Protein AF-0000000074718629 (afdb_homodimer)

Solvent-accessible surface area (backbone atoms only — not comparable to full-atom values): 39154 Å² total; per-residue (Å²): 135,76,74,75,67,64,64,71,62,60,61,60,60,60,65,66,62,68,69,71,70,65,78,76,71,72,74,70,71,79,69,80,72,74,80,78,67,78,74,63,68,71,67,52,56,60,54,48,51,52,50,52,50,48,52,49,52,47,50,50,49,52,52,50,48,54,50,40,54,44,46,52,51,50,36,50,52,51,48,34,50,30,53,39,29,60,49,66,90,76,60,59,84,63,43,86,50,57,88,60,62,41,30,34,38,38,33,23,42,45,57,91,54,78,58,41,54,50,28,47,51,53,44,41,42,51,52,55,61,46,37,57,43,41,36,34,40,18,32,53,24,86,54,76,51,68,68,60,50,56,48,54,74,68,57,81,52,53,66,46,85,43,47,41,50,71,53,73,92,57,48,68,52,92,87,51,60,79,74,72,36,79,75,52,50,64,25,48,41,51,45,52,51,48,47,51,73,75,40,67,92,79,60,56,28,19,35,35,53,44,61,46,48,44,35,73,41,56,40,49,58,56,58,47,34,70,36,79,51,33,27,33,31,24,26,19,46,33,85,21,21,68,51,32,17,46,39,45,58,96,60,33,63,76,48,70,48,59,81,70,66,65,80,45,92,49,71,48,55,67,74,18,41,38,34,17,39,52,62,51,58,75,35,77,84,70,48,63,46,83,79,45,54,81,74,34,39,48,33,51,38,48,58,77,74,45,55,68,88,56,36,38,54,32,52,78,44,28,56,38,55,42,32,33,58,47,41,64,42,82,75,62,48,63,51,41,50,51,34,45,74,72,72,42,74,76,67,78,76,54,62,89,132,75,80,73,65,62,66,72,55,53,64,54,52,58,58,60,55,66,66,67,60,60,76,72,67,72,70,66,71,78,73,79,73,73,84,76,69,78,72,66,70,71,61,55,61,60,51,49,52,52,49,53,48,48,51,51,51,49,48,50,47,51,52,49,48,55,50,47,51,50,42,53,53,50,42,50,36,39,37,43,52,30,48,56,37,55,39,75,81,71,62,65,82,68,41,72,58,66,82,68,52,42,29,34,40,38,34,23,41,44,55,92,56,80,57,41,54,51,29,46,50,54,43,39,42,50,52,61,72,46,78,59,43,41,36,35,39,17,31,52,23,86,54,76,52,68,68,60,51,56,48,54,75,51,54,60,54,53,67,48,86,44,47,41,52,70,52,72,94,57,49,69,52,93,86,50,60,78,74,70,39,80,75,53,49,65,27,49,42,50,45,52,52,50,48,52,73,73,40,68,93,79,63,58,28,18,36,35,51,42,60,46,48,44,34,72,41,71,65,51,58,67,58,48,34,70,36,81,51,32,28,34,30,23,25,19,47,34,87,21,21,68,49,31,19,46,40,45,57,96,62,32,64,76,46,68,49,59,81,69,65,65,81,46,92,49,70,49,54,67,72,19,42,37,35,16,38,52,59,52,58,78,34,76,83,70,49,64,47,83,78,44,52,80,74,34,39,48,34,50,40,48,58,77,72,46,55,71,89,58,36,38,53,33,52,76,43,28,57,38,56,44,32,33,58,47,41,68,42,83,75,63,46,62,51,41,52,52,34,46,73,73,74,42,74,76,67,79,79,53,61,88

InterPro domains:
  IPR005027 Glycosyl transferase, family 43 [PF03360] (123-328)
  IPR005027 Glycosyl transferase, family 43 [PTHR10896] (89-337)
  IPR005027 Glycosyl transferase, family 43 [cd00218] (102-328)
  IPR029044 Nucleotide-diphospho-sugar transferases [G3DSA:3.90.550.10] (102-352)
  IPR029044 Nucleotide-diphospho-sugar transferases [SSF53448] (102-351)

Radius of gyration: 32.58 Å; Cα contacts (8 Å, |Δi|>4): 1159; chains: 2; bounding box: 53×67×117 Å

Sequence (704 aa):
MIAWWKTSDSIWRYMTGSIFQVPVNFCGTNSVESDLSGLHHGQNQDSVYTSDMMKRVNSIHESLEKREIFVLEKEKEVNSKMQVLGISKFNAMSLEKDNQIPTIFFITPTYKRLTQKADLTRLSQTLLHVPKLHWILVEDSHEKTNLVQRFLAGCGVQFSHLAVRTPKQLITKEGDPRWLKARGVEQRNLGLKWIRQNYKDGIDGVIYFGDDDNTYDLKIFEQMRYTKKISVWPVGLVGGLKWEGPICKDGSVVKFYTLWKPQRPMPLDMAGFAINAKLIIDNPDVEMDTMAARGYLESSIVSRLATRGEFEPLANNCKEILVWHTQTAEPKMKQEDRLKQMGFESDPSMEVMIAWWKTSDSIWRYMTGSIFQVPVNFCGTNSVESDLSGLHHGQNQDSVYTSDMMKRVNSIHESLEKREIFVLEKEKEVNSKMQVLGISKFNAMSLEKDNQIPTIFFITPTYKRLTQKADLTRLSQTLLHVPKLHWILVEDSHEKTNLVQRFLAGCGVQFSHLAVRTPKQLITKEGDPRWLKARGVEQRNLGLKWIRQNYKDGIDGVIYFGDDDNTYDLKIFEQMRYTKKISVWPVGLVGGLKWEGPICKDGSVVKFYTLWKPQRPMPLDMAGFAINAKLIIDNPDVEMDTMAARGYLESSIVSRLATRGEFEPLANNCKEILVWHTQTAEPKMKQEDRLKQMGFESDPSMEV

Foldseek 3Di:
DPPPPPPPVPPPVVPPPPDPPPVPPPPPCPPPVDPPPPPPPPVPPVVVVVVVVVVVVVVVVVVVVVVVVVVVVVVVVVVVLCVQLVNPDDDPVVCVCVVPFAAEEEFEEFEDDPCRLVLQLVVLVLCQSFPRYEYEYEYQDPDDDPLVVVSVVPSNHHYHYYYDHDDPVQDDDDPGDPQFGDPCQVRVQVSLVVCLVVDAPDHQFKYAYDYSNKAFRSNVSVVQGPQPAKEFAKAAPPQVDRIWTFQFDPFAGDAIDHDPPRVDQHQGDSRTMMGGSVLSNVPVPAGFDRPDGRSCRVVSRNVVRDHRRSYTYDDVRRPDHRIYDDDDDRDDCPVQVVCVVVVHHDDPVDDD/DPPPPPPVPPVVCVVPPPPPPPVPPPPPVPVPVDPPPPPPPPVPVVVVVVVVVVVVVVVVVVVVVVVVVVVVVVLVVVQVVCVVVVHHRDPCVVVVVLVPFAAEEEFEEDEDDPCRLVLQLVVLVLCQVFRRYEYEYEYQDPDDDPLVVVSVVPSNHHYHYYYDHDDPVQDDDDPGDPLFGDPCQVRVQVSLVVCLVVDAPDHQFKYAYDYSNKAFASVVSVVQGPQPAKEFAKAAPPQVDRIWTFQFDPFAGDAIDHDPPRVDQHQGDSRTMMGGSVLSNVPVPAGFDRPDGRSCRVVSRNVVRDHRRSYTYDDVRRPHHRIYDDDDDRDDCPVQVVCVVVVHHDDPVDDD

Organism: Acropora cervicornis (NCBI:txid6130)

Nearest PDB structures (foldseek):
  1kws-assembly1_A  TM=9.386E-01  e=1.442E-33  Homo sapiens
  3cu0-assembly1_B  TM=9.400E-01  e=8.840E-33  Homo sapiens
  1fgg-assembly1_B  TM=9.382E-01  e=5.417E-32  Homo sapiens
  2d0j-assembly2_D  TM=9.612E-01  e=6.604E-31  Homo sapiens
  1v82-assembly1_A  TM=9.345E-01  e=3.119E-31  Homo sapiens

Secondary structure (DSSP, 8-state):
--GGGGHHHHHHHHHHHSS-----TT-----------GGGGTHHHHHHHHHHHHHHHHHHHHHHHHHHHHHHHHHHHHHHHHHHTT-----GGGGGGGGGSPEEEEEEEE---TTHHHHHHHHHHHHTTSTTEEEEEEESSSS--HHHHHHHHHH-S-EEEEE-PPPGGGSPPTTS-TTSS--SHHHHHHHHHHHHHH--TT--EEEEE--TT-EE-HHHHHHHTT-SSEEE--EEEETTEEEEEEEEETTEEEEEE-SSSTT-S----GGGEEEEHHHHHH-TT----TTPPTT-HHHHHHHHH--GGGEEE-HHHHTS--EE---BPPPP-HHHHHHHHTT----TTS--/-GGGGGGHHHHHHHHHHHHS---GGG-----------GGGGSHHHHHHHHHHHHHHHHHHHHHHHHHHHHHHHHHHHHHHHHHHTT-----GGGGGTGGGSPEEEEEEEE---TTHHHHHHHHHHHHTTSTTEEEEEEESSSS--HHHHHHHHHH-S-EEEEE-PPPGGGSPPTTS-TTSS--SHHHHHHHHHHHHHH--TT--EEEEE--TT-EE-HHHHHHHTT-SSEEE--EEEETTEEEEEEEEETTEEEEEE-SSSTT-S----GGGEEEEHHHHHH-TT----TTPPTT-HHHHHHHHH--GGGEEE-HHHHTS--EE---BPPPP-HHHHHHHHTT----TTS--

pLDDT: mean 78.66, std 23.6, range [19.38, 98.85]

Structure (mmCIF, N/CA/C/O backbone):
data_AF-0000000074718629-model_v1
#
loop_
_entity.id
_entity.type
_entity.pdbx_description
1 polymer 'Galactosylgalactosylxylosylprotein 3-beta-glucuronosyltransferase'
#
loop_
_atom_site.group_PDB
_atom_site.id
_atom_site.type_symbol
_atom_site.label_atom_id
_atom_site.label_alt_id
_atom_site.label_comp_id
_atom_site.label_asym_id
_atom_site.label_entity_id
_atom_site.label_seq_id
_atom_site.pdbx_PDB_ins_code
_atom_site.Cartn_x
_atom_site.Cartn_y
_atom_site.Cartn_z
_atom_site.occupancy
_atom_site.B_iso_or_equiv
_atom_site.auth_seq_id
_atom_site.auth_comp_id
_atom_site.auth_asym_id
_atom_site.auth_atom_id
_atom_site.pdbx_PDB_model_num
ATOM 1 N N . MET A 1 1 ? -28.682 -3.029 15.127 1 20.38 1 MET A N 1
ATOM 2 C CA . MET A 1 1 ? -27.265 -2.75 15.342 1 20.38 1 MET A CA 1
ATOM 3 C C . MET A 1 1 ? -27.072 -1.774 16.498 1 20.38 1 MET A C 1
ATOM 5 O O . MET A 1 1 ? -25.947 -1.36 16.785 1 20.38 1 MET A O 1
ATOM 9 N N . ILE A 1 2 ? -28.176 -1.199 17.008 1 21.47 2 ILE A N 1
ATOM 10 C CA . ILE A 1 2 ? -28.437 -0.087 17.915 1 21.47 2 ILE A CA 1
ATOM 11 C C . ILE A 1 2 ? -28.034 -0.474 19.336 1 21.47 2 ILE A C 1
ATOM 13 O O . ILE A 1 2 ? -27.757 0.393 20.168 1 21.47 2 ILE A O 1
ATOM 17 N N . ALA A 1 3 ? -28.096 -1.845 19.586 1 22.92 3 ALA A N 1
ATOM 18 C CA . ALA A 1 3 ? -28.291 -2.228 20.982 1 22.92 3 ALA A CA 1
ATOM 19 C C . ALA A 1 3 ? -26.993 -2.097 21.773 1 22.92 3 ALA A C 1
ATOM 21 O O . ALA A 1 3 ? -27.003 -2.137 23.006 1 22.92 3 ALA A O 1
ATOM 22 N N . TRP A 1 4 ? -25.859 -2.126 21.034 1 23.86 4 TRP A N 1
ATOM 23 C CA . TRP A 1 4 ? -24.652 -2.474 21.777 1 23.86 4 TRP A CA 1
ATOM 24 C C . TRP A 1 4 ? -24.117 -1.269 22.542 1 23.86 4 TRP A C 1
ATOM 26 O O . TRP A 1 4 ? -23.078 -1.355 23.201 1 23.86 4 TRP A O 1
ATOM 36 N N . TRP A 1 5 ? -24.684 -0.047 22.249 1 25 5 TRP A N 1
ATOM 37 C CA . TRP A 1 5 ? -24.008 1.129 22.785 1 25 5 TRP A CA 1
ATOM 38 C C . TRP A 1 5 ? -24.194 1.224 24.296 1 25 5 TRP A C 1
ATOM 40 O O . TRP A 1 5 ? -23.502 1.992 24.967 1 25 5 TRP A O 1
ATOM 50 N N . LYS A 1 6 ? -25.287 0.615 24.78 1 27.19 6 LYS A N 1
ATOM 51 C CA . LYS A 1 6 ? -25.785 1.083 26.07 1 27.19 6 LYS A CA 1
ATOM 52 C C . LYS A 1 6 ? -24.888 0.609 27.21 1 27.19 6 LYS A C 1
ATOM 54 O O . LYS A 1 6 ? -25.055 1.033 28.356 1 27.19 6 LYS A O 1
ATOM 59 N N . THR A 1 7 ? -24.097 -0.48 26.905 1 27.87 7 THR A N 1
ATOM 60 C CA . THR A 1 7 ? -23.719 -1.145 28.146 1 27.87 7 THR A CA 1
ATOM 61 C C . THR A 1 7 ? -22.57 -0.407 28.827 1 27.87 7 THR A C 1
ATOM 63 O O . THR A 1 7 ? -22.312 -0.611 30.015 1 27.87 7 THR A O 1
ATOM 66 N N . SER A 1 8 ? -21.764 0.315 27.978 1 28.71 8 SER A N 1
ATOM 67 C CA . SER A 1 8 ? -20.518 0.668 28.649 1 28.71 8 SER A CA 1
ATOM 68 C C . SER A 1 8 ? -20.706 1.872 29.567 1 28.71 8 SER A C 1
ATOM 70 O O . SER A 1 8 ? -19.786 2.256 30.292 1 28.71 8 SER A O 1
ATOM 72 N N . ASP A 1 9 ? -21.76 2.676 29.253 1 29.02 9 ASP A N 1
ATOM 73 C CA . ASP A 1 9 ? -21.904 3.909 30.022 1 29.02 9 ASP A CA 1
ATOM 74 C C . ASP A 1 9 ? -22.198 3.61 31.49 1 29.02 9 ASP A C 1
ATOM 76 O O . ASP A 1 9 ? -22.033 4.477 32.351 1 29.02 9 ASP A O 1
ATOM 80 N N . SER A 1 10 ? -22.924 2.469 31.701 1 28.14 10 SER A N 1
ATOM 81 C CA . SER A 1 10 ? -23.569 2.311 33 1 28.14 10 SER A CA 1
ATOM 82 C C . SER A 1 10 ? -22.542 2.073 34.102 1 28.14 10 SER A C 1
ATOM 84 O O . SER A 1 10 ? -22.801 2.36 35.272 1 28.14 10 SER A O 1
ATOM 86 N N . ILE A 1 11 ? -21.427 1.453 33.655 1 27.64 11 ILE A N 1
ATOM 87 C CA . ILE A 1 11 ? -20.65 1.017 34.81 1 27.64 11 ILE A CA 1
ATOM 88 C C . ILE A 1 11 ? -19.872 2.199 35.384 1 27.64 11 ILE A C 1
ATOM 90 O O . ILE A 1 11 ? -19.556 2.222 36.576 1 27.64 11 ILE A O 1
ATOM 94 N N . TRP A 1 12 ? -19.549 3.215 34.489 1 28.26 12 TRP A N 1
ATOM 95 C CA . TRP A 1 12 ? -18.591 4.197 34.987 1 28.26 12 TRP A CA 1
ATOM 96 C C . TRP A 1 12 ? -19.253 5.153 35.973 1 28.26 12 TRP A C 1
ATOM 98 O O . TRP A 1 12 ? -18.597 5.676 36.876 1 28.26 12 TRP A O 1
ATOM 108 N N . ARG A 1 13 ? -20.557 5.514 35.71 1 29.73 13 ARG A N 1
ATOM 109 C CA . ARG A 1 13 ? -21.219 6.497 36.561 1 29.73 13 ARG A CA 1
ATOM 110 C C . ARG A 1 13 ? -21.255 6.029 38.012 1 29.73 13 ARG A C 1
ATOM 112 O O . ARG A 1 13 ? -21.358 6.845 38.931 1 29.73 13 ARG A O 1
ATOM 119 N N . TYR A 1 14 ? -21.402 4.663 38.111 1 27.25 14 TYR A N 1
ATOM 120 C CA . TYR A 1 14 ? -21.637 4.217 39.48 1 27.25 14 TYR A CA 1
ATOM 121 C C . TYR A 1 14 ? -20.415 4.473 40.354 1 27.25 14 TYR A C 1
ATOM 123 O O . TYR A 1 14 ? -20.547 4.776 41.543 1 27.25 14 TYR A O 1
ATOM 131 N N . MET A 1 15 ? -19.238 4.304 39.778 1 27.77 15 MET A N 1
ATOM 132 C CA . MET A 1 15 ? -18.148 4.272 40.749 1 27.77 15 MET A CA 1
ATOM 133 C C . MET A 1 15 ? -17.78 5.681 41.2 1 27.77 15 MET A C 1
ATOM 135 O O . MET A 1 15 ? -17.312 5.875 42.324 1 27.77 15 MET A O 1
ATOM 139 N N . THR A 1 16 ? -17.797 6.633 40.233 1 29.38 16 THR A N 1
ATOM 140 C CA . THR A 1 16 ? -17.138 7.877 40.616 1 29.38 16 THR A CA 1
ATOM 141 C C . THR A 1 16 ? -18.054 8.727 41.492 1 29.38 16 THR A C 1
ATOM 143 O O . THR A 1 16 ? -17.621 9.731 42.062 1 29.38 16 THR A O 1
ATOM 146 N N . GLY A 1 17 ? -19.395 8.587 41.329 1 27.15 17 GLY A N 1
ATOM 147 C CA . GLY A 1 17 ? -20.236 9.574 41.986 1 27.15 17 GLY A CA 1
ATOM 148 C C . GLY A 1 17 ? -20.089 9.573 43.496 1 27.15 17 GLY A C 1
ATOM 149 O O . GLY A 1 17 ? -20.39 10.57 44.155 1 27.15 17 GLY A O 1
ATOM 150 N N . SER A 1 18 ? -20.098 8.365 44.055 1 27.15 18 SER A N 1
ATOM 151 C CA . SER A 1 18 ? -20.51 8.301 45.454 1 27.15 18 SER A CA 1
ATOM 152 C C . SER A 1 18 ? -19.442 8.887 46.372 1 27.15 18 SER A C 1
ATOM 154 O O . SER A 1 18 ? -19.687 9.1 47.561 1 27.15 18 SER A O 1
ATOM 156 N N . ILE A 1 19 ? -18.199 8.753 45.961 1 27.2 19 ILE A N 1
ATOM 157 C CA . ILE A 1 19 ? -17.34 8.755 47.141 1 27.2 19 ILE A CA 1
ATOM 158 C C . ILE A 1 19 ? -17.188 10.181 47.666 1 27.2 19 ILE A C 1
ATOM 160 O O . ILE A 1 19 ? -17.128 10.4 48.878 1 27.2 19 ILE A O 1
ATOM 164 N N . PHE A 1 20 ? -16.934 11.129 46.779 1 26.78 20 PHE A N 1
ATOM 165 C CA . PHE A 1 20 ? -16.235 12.284 47.33 1 26.78 20 PHE A CA 1
ATOM 166 C C . PHE A 1 20 ? -17.225 13.312 47.863 1 26.78 20 PHE A C 1
ATOM 168 O O . PHE A 1 20 ? -16.877 14.481 48.044 1 26.78 20 PHE A O 1
ATOM 175 N N . GLN A 1 21 ? -18.562 13.064 47.771 1 24.41 21 GLN A N 1
ATOM 176 C CA . GLN A 1 21 ? -19.322 14.213 48.25 1 24.41 21 GLN A CA 1
ATOM 177 C C . GLN A 1 21 ? -19.12 14.422 49.748 1 24.41 21 GLN A C 1
ATOM 179 O O . GLN A 1 21 ? -19.708 13.709 50.565 1 24.41 21 GLN A O 1
ATOM 184 N N . VAL A 1 22 ? -17.899 14.558 50.206 1 24.44 22 VAL A N 1
ATOM 185 C CA . VAL A 1 22 ? -17.779 14.908 51.618 1 24.44 22 VAL A CA 1
ATOM 186 C C . VAL A 1 22 ? -18.583 16.174 51.906 1 24.44 22 VAL A C 1
ATOM 188 O O . VAL A 1 22 ? -18.416 17.191 51.23 1 24.44 22 VAL A O 1
ATOM 191 N N . PRO A 1 23 ? -19.814 16.032 52.363 1 22.31 23 PRO A N 1
ATOM 192 C CA . PRO A 1 23 ? -20.581 17.218 52.755 1 22.31 23 PRO A CA 1
ATOM 193 C C . PRO A 1 23 ? -19.791 18.157 53.664 1 22.31 23 PRO A C 1
ATOM 195 O O . PRO A 1 23 ? -19.216 17.716 54.663 1 22.31 23 PRO A O 1
ATOM 198 N N . VAL A 1 24 ? -19.078 19.095 53.137 1 23.67 24 VAL A N 1
ATOM 199 C CA . VAL A 1 24 ? -18.298 20.144 53.786 1 23.67 24 VAL A CA 1
ATOM 200 C C . VAL A 1 24 ? -19.17 20.887 54.795 1 23.67 24 VAL A C 1
ATOM 202 O O . VAL A 1 24 ? -18.779 21.938 55.308 1 23.67 24 VAL A O 1
ATOM 205 N N . ASN A 1 25 ? -20.462 20.466 54.999 1 22.46 25 ASN A N 1
ATOM 206 C CA . ASN A 1 25 ? -21.253 21.518 55.628 1 22.46 25 ASN A CA 1
ATOM 207 C C . ASN A 1 25 ? -20.759 21.823 57.039 1 22.46 25 ASN A C 1
ATOM 209 O O . ASN A 1 25 ? -21.199 22.792 57.66 1 22.46 25 ASN A O 1
ATOM 213 N N . PHE A 1 26 ? -20.308 20.82 57.754 1 20.95 26 PHE A N 1
ATOM 214 C CA . PHE A 1 26 ? -20.694 21.005 59.148 1 20.95 26 PHE A CA 1
ATOM 215 C C . PHE A 1 26 ? -19.795 22.031 59.827 1 20.95 26 PHE A C 1
ATOM 217 O O . PHE A 1 26 ? -19.761 22.117 61.056 1 20.95 26 PHE A O 1
ATOM 224 N N . CYS A 1 27 ? -18.985 22.797 59.163 1 21.03 27 CYS A N 1
ATOM 225 C CA . CYS A 1 27 ? -18.027 23.53 59.983 1 21.03 27 CYS A CA 1
ATOM 226 C C . CYS A 1 27 ? -18.729 24.575 60.841 1 21.03 27 CYS A C 1
ATOM 228 O O . CYS A 1 27 ? -19.188 25.598 60.329 1 21.03 27 CYS A O 1
ATOM 230 N N . GLY A 1 28 ? -19.84 24.177 61.595 1 20.94 28 GLY A N 1
ATOM 231 C CA . GLY A 1 28 ? -20.381 25.19 62.487 1 20.94 28 GLY A CA 1
ATOM 232 C C . GLY A 1 28 ? -19.335 25.801 63.401 1 20.94 28 GLY A C 1
ATOM 233 O O . GLY A 1 28 ? -18.483 25.091 63.939 1 20.94 28 GLY A O 1
ATOM 234 N N . THR A 1 29 ? -18.906 26.992 63.133 1 20.88 29 THR A N 1
ATOM 235 C CA . THR A 1 29 ? -17.903 27.898 63.682 1 20.88 29 THR A CA 1
ATOM 236 C C . THR A 1 29 ? -18.145 28.136 65.169 1 20.88 29 THR A C 1
ATOM 238 O O . THR A 1 29 ? -17.529 29.019 65.77 1 20.88 29 THR A O 1
ATOM 241 N N . ASN A 1 30 ? -18.726 27.184 65.971 1 21.15 30 ASN A N 1
ATOM 242 C CA . ASN A 1 30 ? -18.875 27.711 67.324 1 21.15 30 ASN A CA 1
ATOM 243 C C . ASN A 1 30 ? -17.53 28.115 67.92 1 21.15 30 ASN A C 1
ATOM 245 O O . ASN A 1 30 ? -16.536 27.405 67.758 1 21.15 30 ASN A O 1
ATOM 249 N N . SER A 1 31 ? -17.332 29.379 68.211 1 21.7 31 SER A N 1
ATOM 250 C CA . SER A 1 31 ? -16.261 30.271 68.641 1 21.7 31 SER A CA 1
ATOM 251 C C . SER A 1 31 ? -15.691 29.841 69.989 1 21.7 31 SER A C 1
ATOM 253 O O . SER A 1 31 ? -14.886 30.558 70.586 1 21.7 31 SER A O 1
ATOM 255 N N . VAL A 1 32 ? -15.957 28.676 70.565 1 22.09 32 VAL A N 1
ATOM 256 C CA . VAL A 1 32 ? -15.473 28.661 71.942 1 22.09 32 VAL A CA 1
ATOM 257 C C . VAL A 1 32 ? -13.947 28.689 71.953 1 22.09 32 VAL A C 1
ATOM 259 O O . VAL A 1 32 ? -13.299 27.864 71.305 1 22.09 32 VAL A O 1
ATOM 262 N N . GLU A 1 33 ? -13.356 29.765 72.233 1 22.49 33 GLU A N 1
ATOM 263 C CA . GLU A 1 33 ? -11.978 30.244 72.283 1 22.49 33 GLU A CA 1
ATOM 264 C C . GLU A 1 33 ? -11.171 29.494 73.34 1 22.49 33 GLU A C 1
ATOM 266 O O . GLU A 1 33 ? -10.016 29.834 73.602 1 22.49 33 GLU A O 1
ATOM 271 N N . SER A 1 34 ? -11.702 28.332 73.9 1 22.6 34 SER A N 1
ATOM 272 C CA . SER A 1 34 ? -10.908 27.989 75.076 1 22.6 34 SER A CA 1
ATOM 273 C C . SER A 1 34 ? -9.466 27.67 74.696 1 22.6 34 SER A C 1
ATOM 275 O O . SER A 1 34 ? -9.189 27.29 73.556 1 22.6 34 SER A O 1
ATOM 277 N N . ASP A 1 35 ? -8.493 28.071 75.538 1 24.57 35 ASP A N 1
ATOM 278 C CA . ASP A 1 35 ? -7.039 28.187 75.594 1 24.57 35 ASP A CA 1
ATOM 279 C C . ASP A 1 35 ? -6.374 26.817 75.481 1 24.57 35 ASP A C 1
ATOM 281 O O . ASP A 1 35 ? -5.323 26.581 76.08 1 24.57 35 ASP A O 1
ATOM 285 N N . LEU A 1 36 ? -7.027 25.798 74.905 1 25.14 36 LEU A N 1
ATOM 286 C CA . LEU A 1 36 ? -6.394 24.49 75.027 1 25.14 36 LEU A CA 1
ATOM 287 C C . LEU A 1 36 ? -5.107 24.429 74.211 1 25.14 36 LEU A C 1
ATOM 289 O O . LEU A 1 36 ? -5.149 24.279 72.988 1 25.14 36 LEU A O 1
ATOM 293 N N . SER A 1 37 ? -4.158 25.246 74.446 1 25.09 37 SER A N 1
ATOM 294 C CA . SER A 1 37 ? -2.932 25.386 73.667 1 25.09 37 SER A CA 1
ATOM 295 C C . SER A 1 37 ? -2.139 24.084 73.646 1 25.09 37 SER A C 1
ATOM 297 O O . SER A 1 37 ? -1.395 23.819 72.699 1 25.09 37 SER A O 1
ATOM 299 N N . GLY A 1 38 ? -2.143 23.341 74.74 1 27.12 38 GLY A N 1
ATOM 300 C CA . GLY A 1 38 ? -0.967 22.494 74.856 1 27.12 38 GLY A CA 1
ATOM 301 C C . GLY A 1 38 ? -1.017 21.276 73.954 1 27.12 38 GLY A C 1
ATOM 302 O O . GLY A 1 38 ? 0.01 20.644 73.699 1 27.12 38 GLY A O 1
ATOM 303 N N . LEU A 1 39 ? -2.17 20.545 73.919 1 29.85 39 LEU A N 1
ATOM 304 C CA . LEU A 1 39 ? -2.133 19.138 73.533 1 29.85 39 LEU A CA 1
ATOM 305 C C . LEU A 1 39 ? -2.104 18.992 72.016 1 29.85 39 LEU A C 1
ATOM 307 O O . LEU A 1 39 ? -2.308 17.895 71.49 1 29.85 39 LEU A O 1
ATOM 311 N N . HIS A 1 40 ? -1.864 20.063 71.273 1 33.09 40 HIS A N 1
ATOM 312 C CA . HIS A 1 40 ? -2.163 19.99 69.847 1 33.09 40 HIS A CA 1
ATOM 313 C C . HIS A 1 40 ? -1.11 19.173 69.105 1 33.09 40 HIS A C 1
ATOM 315 O O . HIS A 1 40 ? -1.161 19.054 67.879 1 33.09 40 HIS A O 1
ATOM 321 N N . HIS A 1 41 ? -0.147 18.597 69.908 1 37.25 41 HIS A N 1
ATOM 322 C CA . HIS A 1 41 ? 0.929 18.094 69.061 1 37.25 41 HIS A CA 1
ATOM 323 C C . HIS A 1 41 ? 0.569 16.741 68.457 1 37.25 41 HIS A C 1
ATOM 325 O O . HIS A 1 41 ? 1.157 16.327 67.455 1 37.25 41 HIS A O 1
ATOM 331 N N . GLY A 1 42 ? -0.135 15.873 69.205 1 38.29 42 GLY A N 1
ATOM 332 C CA . GLY A 1 42 ? -0.288 14.52 68.694 1 38.29 42 GLY A CA 1
ATOM 333 C C . GLY A 1 42 ? -1.244 14.43 67.52 1 38.29 42 GLY A C 1
ATOM 334 O O . GLY A 1 42 ? -1.262 13.428 66.803 1 38.29 42 GLY A O 1
ATOM 335 N N . GLN A 1 43 ? -2.284 15.217 67.426 1 43.49 43 GLN A N 1
ATOM 336 C CA . GLN A 1 43 ? -3.344 15.157 66.426 1 43.49 43 GLN A CA 1
ATOM 337 C C . GLN A 1 43 ? -2.811 15.498 65.038 1 43.49 43 GLN A C 1
ATOM 339 O O . GLN A 1 43 ? -3.362 15.052 64.029 1 43.49 43 GLN A O 1
ATOM 344 N N . ASN A 1 44 ? -1.671 16.167 64.917 1 49.92 44 ASN A N 1
ATOM 345 C CA . ASN A 1 44 ? -1.188 16.674 63.638 1 49.92 44 ASN A CA 1
ATOM 346 C C . ASN A 1 44 ? -0.447 15.596 62.852 1 49.92 44 ASN A C 1
ATOM 348 O O . ASN A 1 44 ? -0.444 15.612 61.619 1 49.92 44 ASN A O 1
ATOM 352 N N . GLN A 1 45 ? 0.164 14.629 63.476 1 51.35 45 GLN A N 1
ATOM 353 C CA . GLN A 1 45 ? 0.93 13.632 62.736 1 51.35 45 GLN A CA 1
ATOM 354 C C . GLN A 1 45 ? 0.007 12.651 62.018 1 51.35 45 GLN A C 1
ATOM 356 O O . GLN A 1 45 ? 0.274 12.259 60.88 1 51.35 45 GLN A O 1
ATOM 361 N N . ASP A 1 46 ? -1.01 12.191 62.591 1 53.15 46 ASP A N 1
ATOM 362 C CA . ASP A 1 46 ? -1.94 11.251 61.973 1 53.15 46 ASP A CA 1
ATOM 363 C C . ASP A 1 46 ? -2.635 11.879 60.767 1 53.15 46 ASP A C 1
ATOM 365 O O . ASP A 1 46 ? -2.88 11.205 59.764 1 53.15 46 ASP A O 1
ATOM 369 N N . SER A 1 47 ? -2.844 13.144 60.858 1 58.35 47 SER A N 1
ATOM 370 C CA . SER A 1 47 ? -3.499 13.852 59.763 1 58.35 47 SER A CA 1
ATOM 371 C C . SER A 1 47 ? -2.572 13.992 58.561 1 58.35 47 SER A C 1
ATOM 373 O O . SER A 1 47 ? -3.006 13.854 57.416 1 58.35 47 SER A O 1
ATOM 375 N N . VAL A 1 48 ? -1.293 14.097 58.813 1 60.54 48 VAL A N 1
ATOM 376 C CA . VAL A 1 48 ? -0.295 14.235 57.758 1 60.54 48 VAL A CA 1
ATOM 377 C C . VAL A 1 48 ? -0.066 12.885 57.083 1 60.54 48 VAL A C 1
ATOM 379 O O . VAL A 1 48 ? 0.039 12.806 55.857 1 60.54 48 VAL A O 1
ATOM 382 N N . TYR A 1 49 ? -0.029 11.86 57.843 1 58.53 49 TYR A N 1
ATOM 383 C CA . TYR A 1 49 ? 0.158 10.519 57.301 1 58.53 49 TYR A CA 1
ATOM 384 C C . TYR A 1 49 ? -1.014 10.121 56.412 1 58.53 49 TYR A C 1
ATOM 386 O O . TYR A 1 49 ? -0.82 9.54 55.342 1 58.53 49 TYR A O 1
ATOM 394 N N . THR A 1 50 ? -2.167 10.49 56.9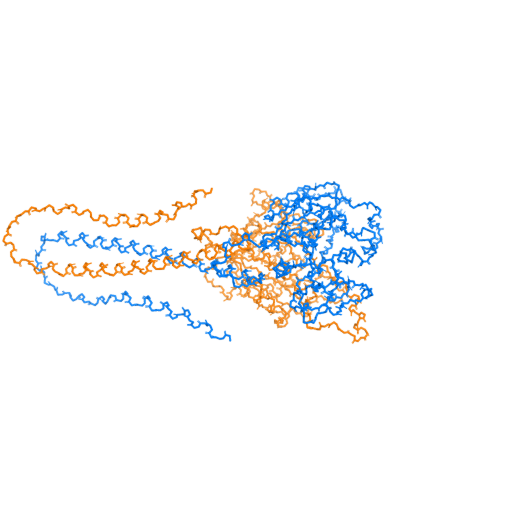14 1 62.8 50 THR A N 1
ATOM 395 C CA . THR A 1 50 ? -3.37 10.173 56.151 1 62.8 50 THR A CA 1
ATOM 396 C C . THR A 1 50 ? -3.421 10.985 54.86 1 62.8 50 THR A C 1
ATOM 398 O O . THR A 1 50 ? -3.807 10.468 53.81 1 62.8 50 THR A O 1
ATOM 401 N N . SER A 1 51 ? -2.908 12.174 55.022 1 67.41 51 SER A N 1
ATOM 402 C CA . SER A 1 51 ? -2.902 13.025 53.836 1 67.41 51 SER A CA 1
ATOM 403 C C . SER A 1 51 ? -1.879 12.541 52.814 1 67.41 51 SER A C 1
ATOM 405 O O . SER A 1 51 ? -2.16 12.507 51.614 1 67.41 51 SER A O 1
ATOM 407 N N . ASP A 1 52 ? -0.776 12.097 53.319 1 69.25 52 ASP A N 1
ATOM 408 C CA . ASP A 1 52 ? 0.275 11.596 52.439 1 69.25 52 ASP A CA 1
ATOM 409 C C . ASP A 1 52 ? -0.136 10.278 51.786 1 69.25 52 ASP A C 1
ATOM 411 O O . ASP A 1 52 ? 0.14 10.051 50.606 1 69.25 52 ASP A O 1
ATOM 415 N N . MET A 1 53 ? -0.783 9.472 52.562 1 68 53 MET A N 1
ATOM 416 C CA . MET A 1 53 ? -1.257 8.191 52.047 1 68 53 MET A CA 1
ATOM 417 C C . MET A 1 53 ? -2.315 8.396 50.969 1 68 53 MET A C 1
ATOM 419 O O . MET A 1 53 ? -2.297 7.721 49.938 1 68 53 MET A O 1
ATOM 423 N N . MET A 1 54 ? -3.127 9.381 51.197 1 71.36 54 MET A N 1
ATOM 424 C CA . MET A 1 54 ? -4.178 9.653 50.22 1 71.36 54 MET A CA 1
ATOM 425 C C . MET A 1 54 ? -3.587 10.194 48.922 1 71.36 54 MET A C 1
ATOM 427 O O . MET A 1 54 ? -4.058 9.858 47.834 1 71.36 54 MET A O 1
ATOM 431 N N . LYS A 1 55 ? -2.602 10.962 49.086 1 76.49 55 LYS A N 1
ATOM 432 C CA . LYS A 1 55 ? -1.921 11.486 47.906 1 76.49 55 LYS A CA 1
ATOM 433 C C . LYS A 1 55 ? -1.29 10.361 47.09 1 76.49 55 LYS A C 1
ATOM 435 O O . LYS A 1 55 ? -1.366 10.363 45.859 1 76.49 55 LYS A O 1
ATOM 440 N N . ARG A 1 56 ? -0.773 9.425 47.756 1 74.35 56 ARG A N 1
ATOM 441 C CA . ARG A 1 56 ? -0.149 8.292 47.079 1 74.35 56 ARG A CA 1
ATOM 442 C C . ARG A 1 56 ? -1.195 7.418 46.397 1 74.35 56 ARG A C 1
ATOM 444 O O . ARG A 1 56 ? -0.997 6.972 45.265 1 74.35 56 ARG A O 1
ATOM 451 N N . VAL A 1 57 ? -2.19 7.128 47.053 1 72.36 57 VAL A N 1
ATOM 452 C CA . VAL A 1 57 ? -3.263 6.308 46.501 1 72.36 57 VAL A CA 1
ATOM 453 C C . VAL A 1 57 ? -3.86 6.995 45.274 1 72.36 57 VAL A C 1
ATOM 455 O O . VAL A 1 57 ? -4.143 6.343 44.266 1 72.36 57 VAL A O 1
ATOM 458 N N . ASN A 1 58 ? -3.872 8.304 45.401 1 75.21 58 ASN A N 1
ATOM 459 C CA . ASN A 1 58 ? -4.399 9.055 44.266 1 75.21 58 ASN A CA 1
ATOM 460 C C . ASN A 1 58 ? -3.45 9.006 43.072 1 75.21 58 ASN A C 1
ATOM 462 O O . ASN A 1 58 ? -3.892 8.909 41.926 1 75.21 58 ASN A O 1
ATOM 466 N N . SER A 1 59 ? -2.232 9.021 43.395 1 78.83 59 SER A N 1
ATOM 467 C CA . SER A 1 59 ? -1.226 8.941 42.341 1 78.83 59 SER A CA 1
ATOM 468 C C . SER A 1 59 ? -1.254 7.582 41.65 1 78.83 59 SER A C 1
ATOM 470 O O . SER A 1 59 ? -1.165 7.5 40.424 1 78.83 59 SER A O 1
ATOM 472 N N . ILE A 1 60 ? -1.423 6.543 42.381 1 74.66 60 ILE A N 1
ATOM 473 C CA . ILE A 1 60 ? -1.499 5.193 41.832 1 74.66 60 ILE A CA 1
ATOM 474 C C . ILE A 1 60 ? -2.779 5.041 41.013 1 74.66 60 ILE A C 1
ATOM 476 O O . ILE A 1 60 ? -2.766 4.439 39.937 1 74.66 60 ILE A O 1
ATOM 480 N N . HIS A 1 61 ? -3.764 5.629 41.567 1 76.78 61 HIS A N 1
ATOM 481 C CA . HIS A 1 61 ? -5.037 5.589 40.858 1 76.78 61 HIS A CA 1
ATOM 482 C C . HIS A 1 61 ? -4.932 6.271 39.498 1 76.78 61 HIS A C 1
ATOM 484 O O . HIS A 1 61 ? -5.4 5.733 38.491 1 76.78 61 HIS A O 1
ATOM 490 N N . GLU A 1 62 ? -4.271 7.379 39.489 1 79.87 62 GLU A N 1
ATOM 491 C CA . GLU A 1 62 ? -4.113 8.127 38.246 1 79.87 62 GLU A CA 1
ATOM 492 C C . GLU A 1 62 ? -3.24 7.366 37.251 1 79.87 62 GLU A C 1
ATOM 494 O O . GLU A 1 62 ? -3.553 7.308 36.06 1 79.87 62 GLU A O 1
ATOM 499 N N . SER A 1 63 ? -2.241 6.794 37.732 1 77.45 63 SER A N 1
ATOM 500 C CA . SER A 1 63 ? -1.34 6.02 36.884 1 77.45 63 SER A CA 1
ATOM 501 C C . SER A 1 63 ? -2.041 4.797 36.303 1 77.45 63 SER A C 1
ATOM 503 O O . SER A 1 63 ? -1.884 4.488 35.12 1 77.45 63 SER A O 1
ATOM 505 N N . LEU A 1 64 ? -2.834 4.13 37.169 1 76.55 64 LEU A N 1
ATOM 506 C CA . LEU A 1 64 ? -3.552 2.942 36.722 1 76.55 64 LEU A CA 1
ATOM 507 C C . LEU A 1 64 ? -4.636 3.309 35.714 1 76.55 64 LEU A C 1
ATOM 509 O O . LEU A 1 64 ? -4.882 2.565 34.762 1 76.55 64 LEU A O 1
ATOM 513 N N . GLU A 1 65 ? -5.205 4.421 35.961 1 80.15 65 GLU A N 1
ATOM 514 C CA . GLU A 1 65 ? -6.208 4.896 35.013 1 80.15 65 GLU A CA 1
ATOM 515 C C . GLU A 1 65 ? -5.589 5.171 33.646 1 80.15 65 GLU A C 1
ATOM 517 O O . GLU A 1 65 ? -6.155 4.799 32.616 1 80.15 65 GLU A O 1
ATOM 522 N N . LYS A 1 66 ? -4.494 5.82 33.672 1 78.04 66 LYS A N 1
ATOM 523 C CA . LYS A 1 66 ? -3.789 6.102 32.424 1 78.04 66 LYS A CA 1
ATOM 524 C C . LYS A 1 66 ? -3.395 4.811 31.712 1 78.04 66 LYS A C 1
ATOM 526 O O . LYS A 1 66 ? -3.55 4.696 30.494 1 78.04 66 LYS A O 1
ATOM 531 N N . ARG A 1 67 ? -2.939 3.857 32.442 1 78.11 67 ARG A N 1
ATOM 532 C CA . ARG A 1 67 ? -2.557 2.563 31.886 1 78.11 67 ARG A CA 1
ATOM 533 C C . ARG A 1 67 ? -3.772 1.826 31.33 1 78.11 67 ARG A C 1
ATOM 535 O O . ARG A 1 67 ? -3.703 1.228 30.254 1 78.11 67 ARG A O 1
ATOM 542 N N . GLU A 1 68 ? -4.781 1.884 32.044 1 79.99 68 GLU A N 1
ATOM 543 C CA . GLU A 1 68 ? -6.017 1.236 31.616 1 79.99 68 GLU A CA 1
ATOM 544 C C . GLU A 1 68 ? -6.525 1.829 30.304 1 79.99 68 GLU A C 1
ATOM 546 O O . GLU A 1 68 ? -6.869 1.094 29.377 1 79.99 68 GLU A O 1
ATOM 551 N N . ILE A 1 69 ? -6.509 3.054 30.235 1 79.03 69 ILE A N 1
ATOM 552 C CA . ILE A 1 69 ? -6.953 3.737 29.025 1 79.03 69 ILE A CA 1
ATOM 553 C C . ILE A 1 69 ? -6.051 3.351 27.854 1 79.03 69 ILE A C 1
ATOM 555 O O . ILE A 1 69 ? -6.536 3.063 26.758 1 79.03 69 ILE A O 1
ATOM 559 N N . PHE A 1 70 ? -4.87 3.27 28.079 1 76.7 70 PHE A N 1
ATOM 560 C CA . PHE A 1 70 ? -3.899 2.926 27.046 1 76.7 70 PHE A CA 1
ATOM 561 C C . PHE A 1 70 ? -4.123 1.504 26.544 1 76.7 70 PHE A C 1
ATOM 563 O O . PHE A 1 70 ? -4.147 1.264 25.336 1 76.7 70 PHE A O 1
ATOM 570 N N . VAL A 1 71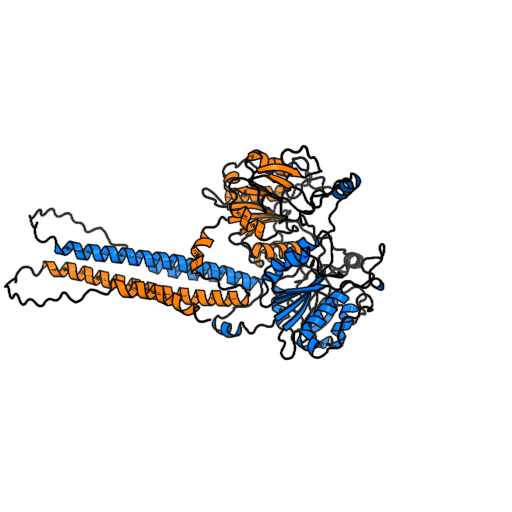 ? -4.247 0.584 27.452 1 78.12 71 VAL A N 1
ATOM 571 C CA . VAL A 1 71 ? -4.438 -0.816 27.091 1 78.12 71 VAL A CA 1
ATOM 572 C C . VAL A 1 71 ? -5.731 -0.974 26.294 1 78.12 71 VAL A C 1
ATOM 574 O O . VAL A 1 71 ? -5.77 -1.703 25.301 1 78.12 71 VAL A O 1
ATOM 577 N N . LEU A 1 72 ? -6.651 -0.248 26.665 1 79.94 72 LEU A N 1
ATOM 578 C CA . LEU A 1 72 ? -7.935 -0.341 25.979 1 79.94 72 LEU A CA 1
ATOM 579 C C . LEU A 1 72 ? -7.85 0.266 24.582 1 79.94 72 LEU A C 1
ATOM 581 O O . LEU A 1 72 ? -8.437 -0.262 23.635 1 79.94 72 LEU A O 1
ATOM 585 N N . GLU A 1 73 ? -7.172 1.286 24.474 1 75.66 73 GLU A N 1
ATOM 586 C CA . GLU A 1 73 ? -6.955 1.891 23.163 1 75.66 73 GLU A CA 1
ATOM 587 C C . GLU A 1 73 ? -6.175 0.954 22.245 1 75.66 73 GLU A C 1
ATOM 589 O O . GLU A 1 73 ? -6.517 0.802 21.07 1 75.66 73 GLU A O 1
ATOM 594 N N . LYS A 1 74 ? -5.174 0.357 22.837 1 77.06 74 LYS A N 1
ATOM 595 C CA . LYS A 1 74 ? -4.373 -0.593 22.07 1 77.06 74 LYS A CA 1
ATOM 596 C C . LYS A 1 74 ? -5.204 -1.806 21.66 1 77.06 74 LYS A C 1
ATOM 598 O O . LYS A 1 74 ? -5.047 -2.327 20.554 1 77.06 74 LYS A O 1
ATOM 603 N N . GLU A 1 75 ? -5.972 -2.242 22.547 1 76.23 75 GLU A N 1
ATOM 604 C CA . GLU A 1 75 ? -6.875 -3.342 22.222 1 76.23 75 GLU A CA 1
ATOM 605 C C . GLU A 1 75 ? -7.767 -2.992 21.034 1 76.23 75 GLU A C 1
ATOM 607 O O . GLU A 1 75 ? -7.945 -3.805 20.124 1 76.23 75 GLU A O 1
ATOM 612 N N . LYS A 1 76 ? -8.261 -1.847 21.095 1 74.8 76 LYS A N 1
ATOM 613 C CA . LYS A 1 76 ? -9.114 -1.393 20 1 74.8 76 LYS A CA 1
ATOM 614 C C . LYS A 1 76 ? -8.348 -1.37 18.68 1 74.8 76 LYS A C 1
ATOM 616 O O . LYS A 1 76 ? -8.858 -1.823 17.653 1 74.8 76 LYS A O 1
ATOM 621 N N . GLU A 1 77 ? -7.176 -0.869 18.756 1 74.22 77 GLU A N 1
ATOM 622 C CA . GLU A 1 77 ? -6.324 -0.807 17.573 1 74.22 77 GLU A CA 1
ATOM 623 C C . GLU A 1 77 ? -6.031 -2.203 17.03 1 74.22 77 GLU A C 1
ATOM 625 O O . GLU A 1 77 ? -6.165 -2.448 15.829 1 74.22 77 GLU A O 1
ATOM 630 N N . VAL A 1 78 ? -5.675 -3.081 17.984 1 74.59 78 VAL A N 1
ATOM 631 C CA . VAL A 1 78 ? -5.31 -4.444 17.611 1 74.59 78 VAL A CA 1
ATOM 632 C C . VAL A 1 78 ? -6.537 -5.181 17.078 1 74.59 78 VAL A C 1
ATOM 634 O O . VAL A 1 78 ? -6.45 -5.904 16.083 1 74.59 78 VAL A O 1
ATOM 637 N N . ASN A 1 79 ? -7.635 -4.924 17.724 1 73.95 79 ASN A N 1
ATOM 638 C CA . ASN A 1 79 ? -8.87 -5.551 17.267 1 73.95 79 ASN A CA 1
ATOM 639 C C . ASN A 1 79 ? -9.261 -5.069 15.873 1 73.95 79 ASN A C 1
ATOM 641 O O . ASN A 1 79 ? -9.705 -5.86 15.039 1 73.95 79 ASN A O 1
ATOM 645 N N . SER A 1 80 ? -9.1 -3.919 15.672 1 72.91 80 SER A N 1
ATOM 646 C CA . SER A 1 80 ? -9.394 -3.355 14.358 1 72.91 80 SER A CA 1
ATOM 647 C C . SER A 1 80 ? -8.5 -3.963 13.283 1 72.91 80 SER A C 1
ATOM 649 O O . SER A 1 80 ? -8.972 -4.311 12.199 1 72.91 80 SER A O 1
ATOM 651 N N . LYS A 1 81 ? -7.294 -4.084 13.636 1 72.6 81 LYS A N 1
ATOM 652 C CA . LYS A 1 81 ? -6.348 -4.701 12.711 1 72.6 81 LYS A CA 1
ATOM 653 C C . LYS A 1 81 ? -6.708 -6.16 12.448 1 72.6 81 LYS A C 1
ATOM 655 O O . LYS A 1 81 ? -6.637 -6.627 11.309 1 72.6 81 LYS A O 1
ATOM 660 N N . MET A 1 82 ? -7.096 -6.766 13.499 1 73.76 82 MET A N 1
ATOM 661 C CA . MET A 1 82 ? -7.517 -8.155 13.343 1 73.76 82 MET A CA 1
ATOM 662 C C . MET A 1 82 ? -8.733 -8.255 12.428 1 73.76 82 MET A C 1
ATOM 664 O O . MET A 1 82 ? -8.819 -9.164 11.6 1 73.76 82 MET A O 1
ATOM 668 N N . GLN A 1 83 ? -9.633 -7.399 12.586 1 72.22 83 GLN A N 1
ATOM 669 C CA . GLN A 1 83 ? -10.835 -7.375 11.759 1 72.22 83 GLN A CA 1
ATOM 670 C C . GLN A 1 83 ? -10.488 -7.149 10.29 1 72.22 83 GLN A C 1
ATOM 672 O O . GLN A 1 83 ? -11.004 -7.842 9.411 1 72.22 83 GLN A O 1
ATOM 677 N N . VAL A 1 84 ? -9.649 -6.286 10.141 1 69.77 84 VAL A N 1
ATOM 678 C CA . VAL A 1 84 ? -9.23 -5.965 8.781 1 69.77 84 VAL A CA 1
ATOM 679 C C . VAL A 1 84 ? -8.58 -7.188 8.138 1 69.77 84 VAL A C 1
ATOM 681 O O . VAL A 1 84 ? -8.774 -7.449 6.948 1 69.77 84 VAL A O 1
ATOM 684 N N . LEU A 1 85 ? -7.882 -7.847 8.981 1 65.81 85 LEU A N 1
ATOM 685 C CA . LEU A 1 85 ? -7.148 -9.011 8.497 1 65.81 85 LEU A CA 1
ATOM 686 C C . LEU A 1 85 ? -8.061 -10.229 8.405 1 65.81 85 LEU A C 1
ATOM 688 O O . LEU A 1 85 ? -7.644 -11.29 7.934 1 65.81 85 LEU A O 1
ATOM 692 N N . GLY A 1 86 ? -9.338 -9.98 8.758 1 59.99 86 GLY A N 1
ATOM 693 C CA . GLY A 1 86 ? -10.269 -11.096 8.73 1 59.99 86 GLY A CA 1
ATOM 694 C C . GLY A 1 86 ? -9.942 -12.172 9.749 1 59.99 86 GLY A C 1
ATOM 695 O O . GLY A 1 86 ? -10.267 -13.344 9.548 1 59.99 86 GLY A O 1
ATOM 696 N N . ILE A 1 87 ? -9.029 -11.736 10.673 1 58.86 87 ILE A N 1
ATOM 697 C CA . ILE A 1 87 ? -8.67 -12.696 11.712 1 58.86 87 ILE A CA 1
ATOM 698 C C . ILE A 1 87 ? -9.784 -12.77 12.753 1 58.86 87 ILE A C 1
ATOM 700 O O . ILE A 1 87 ? -10.178 -11.75 13.323 1 58.86 87 ILE A O 1
ATOM 704 N N . SER A 1 88 ? -10.788 -13.657 12.706 1 53.56 88 SER A N 1
ATOM 705 C CA . SER A 1 88 ? -11.889 -13.816 13.651 1 53.56 88 SER A CA 1
ATOM 706 C C . SER A 1 88 ? -11.408 -13.664 15.091 1 53.56 88 SER A C 1
ATOM 708 O O . SER A 1 88 ? -10.209 -13.756 15.363 1 53.56 88 SER A O 1
ATOM 710 N N . LYS A 1 89 ? -12.375 -13.597 16.038 1 48.73 89 LYS A N 1
ATOM 711 C CA . LYS A 1 89 ? -12.232 -13.361 17.472 1 48.73 89 LYS A CA 1
ATOM 712 C C . LYS A 1 89 ? -11.181 -14.287 18.078 1 48.73 89 LYS A C 1
ATOM 714 O O . LYS A 1 89 ? -11.264 -15.508 17.933 1 48.73 89 LYS A O 1
ATOM 719 N N . PHE A 1 90 ? -9.903 -13.774 18.229 1 44.24 90 PHE A N 1
ATOM 720 C CA . PHE A 1 90 ? -8.834 -14.479 18.926 1 44.24 90 PHE A CA 1
ATOM 721 C C . PHE A 1 90 ? -9.17 -14.646 20.404 1 44.24 90 PHE A C 1
ATOM 723 O O . PHE A 1 90 ? -9.443 -13.665 21.098 1 44.24 90 PHE A O 1
ATOM 730 N N . ASN A 1 91 ? -9.703 -15.703 20.77 1 41.22 91 ASN A N 1
ATOM 731 C CA . ASN A 1 91 ? -9.739 -15.982 22.202 1 41.22 91 ASN A CA 1
ATOM 732 C C . ASN A 1 91 ? -8.334 -16.098 22.786 1 41.22 91 ASN A C 1
ATOM 734 O O . ASN A 1 91 ? -7.474 -16.773 22.217 1 41.22 91 ASN A O 1
ATOM 738 N N . ALA A 1 92 ? -7.909 -15.224 23.685 1 37.22 92 ALA A N 1
ATOM 739 C CA . ALA A 1 92 ? -6.672 -15.175 24.462 1 37.22 92 ALA A CA 1
ATOM 740 C C . ALA A 1 92 ? -6.14 -16.578 24.735 1 37.22 92 ALA A C 1
ATOM 742 O O . ALA A 1 92 ? -4.928 -16.803 24.72 1 37.22 92 ALA A O 1
ATOM 743 N N . MET A 1 93 ? -6.905 -17.446 25.272 1 37.95 93 MET A N 1
ATOM 744 C CA . MET A 1 93 ? -6.512 -18.768 25.75 1 37.95 93 MET A CA 1
ATOM 745 C C . MET A 1 93 ? -5.849 -19.574 24.639 1 37.95 93 MET A C 1
ATOM 747 O O . MET A 1 93 ? -5.081 -20.499 24.91 1 37.95 93 MET A O 1
ATOM 751 N N . SER A 1 94 ? -6.127 -19.436 23.483 1 39.4 94 SER A N 1
ATOM 752 C CA . SER A 1 94 ? -5.597 -20.244 22.389 1 39.4 94 SER A CA 1
ATOM 753 C C . SER A 1 94 ? -4.285 -19.672 21.864 1 39.4 94 SER A C 1
ATOM 755 O O . SER A 1 94 ? -3.743 -20.159 20.87 1 39.4 94 SER A O 1
ATOM 757 N N . LEU A 1 95 ? -3.74 -18.704 22.329 1 41.57 95 LEU A N 1
ATOM 758 C CA . LEU A 1 95 ? -2.491 -18.008 22.039 1 41.57 95 LEU A CA 1
ATOM 759 C C . LEU A 1 95 ? -1.294 -18.932 22.238 1 41.57 95 LEU A C 1
ATOM 761 O O . LEU A 1 95 ? -0.176 -18.6 21.84 1 41.57 95 LEU A O 1
ATOM 765 N N . GLU A 1 96 ? -1.243 -19.741 23.319 1 40.37 96 GLU A N 1
ATOM 766 C CA . GLU A 1 96 ? -0.079 -20.618 23.41 1 40.37 96 GLU A CA 1
ATOM 767 C C . GLU A 1 96 ? 0.332 -21.134 22.033 1 40.37 96 GLU A C 1
ATOM 769 O O . GLU A 1 96 ? 1.458 -21.601 21.851 1 40.37 96 GLU A O 1
ATOM 774 N N . LYS A 1 97 ? -0.658 -21.414 21.091 1 40.89 97 LYS A N 1
ATOM 775 C CA . LYS A 1 97 ? -0.306 -22.133 19.87 1 40.89 97 LYS A CA 1
ATOM 776 C C . LYS A 1 97 ? 0.073 -21.166 18.752 1 40.89 97 LYS A C 1
ATOM 778 O O . LYS A 1 97 ? -0.164 -21.447 17.575 1 40.89 97 LYS A O 1
ATOM 783 N N . ASP A 1 98 ? 0.033 -19.827 18.943 1 48.29 98 ASP A N 1
ATOM 784 C CA . ASP A 1 98 ? 0.511 -18.785 18.039 1 48.29 98 ASP A CA 1
ATOM 785 C C . ASP A 1 98 ? 1.634 -19.307 17.145 1 48.29 98 ASP A C 1
ATOM 787 O O . ASP A 1 98 ? 1.703 -18.965 15.963 1 48.29 98 ASP A O 1
ATOM 791 N N . ASN A 1 99 ? 2.571 -20.044 17.901 1 53.89 99 ASN A N 1
ATOM 792 C CA . ASN A 1 99 ? 3.622 -20.775 17.201 1 53.89 99 ASN A CA 1
ATOM 793 C C . ASN A 1 99 ? 3.041 -21.755 16.186 1 53.89 99 ASN A C 1
ATOM 795 O O . ASN A 1 99 ? 3.783 -22.381 15.426 1 53.89 99 ASN A O 1
ATOM 799 N N . GLN A 1 100 ? 1.698 -21.534 16.034 1 67.54 100 GLN A N 1
ATOM 800 C CA . GLN A 1 100 ? 1.231 -22.739 15.356 1 67.54 100 GLN A CA 1
ATOM 801 C C . GLN A 1 100 ? 0.476 -22.392 14.076 1 67.54 100 GLN A C 1
ATOM 803 O O . GLN A 1 100 ? -0.193 -23.247 13.492 1 67.54 100 GLN A O 1
ATOM 808 N N . ILE A 1 101 ? 0.569 -20.912 13.688 1 82.07 101 ILE A N 1
ATOM 809 C CA . ILE A 1 101 ? -0.17 -20.764 12.44 1 82.07 101 ILE A CA 1
ATOM 810 C C . ILE A 1 101 ? 0.749 -21.063 11.257 1 82.07 101 ILE A C 1
ATOM 812 O O . ILE A 1 101 ? 1.955 -20.817 11.323 1 82.07 101 ILE A O 1
ATOM 816 N N . PRO A 1 102 ? 0.212 -21.535 10.209 1 91.7 102 PRO A N 1
ATOM 817 C CA . PRO A 1 102 ? 1.023 -21.9 9.045 1 91.7 102 PRO A CA 1
ATOM 818 C C . PRO A 1 102 ? 1.721 -20.699 8.412 1 91.7 102 PRO A C 1
ATOM 820 O O . PRO A 1 102 ? 1.172 -19.594 8.405 1 91.7 102 PRO A O 1
ATOM 823 N N . THR A 1 103 ? 2.855 -20.904 7.903 1 93 103 THR A N 1
ATOM 824 C CA . THR A 1 103 ? 3.651 -19.864 7.26 1 93 103 THR A CA 1
ATOM 825 C C . THR A 1 103 ? 3.161 -19.61 5.837 1 93 103 THR A C 1
ATOM 827 O O . THR A 1 103 ? 2.794 -20.547 5.125 1 93 103 THR A O 1
ATOM 830 N N . ILE A 1 104 ? 3.071 -18.404 5.445 1 96.74 104 ILE A N 1
ATOM 831 C CA . ILE A 1 104 ? 2.842 -18.07 4.043 1 96.74 104 ILE A CA 1
ATOM 832 C C . ILE A 1 104 ? 4.175 -17.766 3.362 1 96.74 104 ILE A C 1
ATOM 834 O O . ILE A 1 104 ? 4.877 -16.828 3.747 1 96.74 104 ILE A O 1
ATOM 838 N N . PHE A 1 105 ? 4.579 -18.585 2.424 1 98.07 105 PHE A N 1
ATOM 839 C CA . PHE A 1 105 ? 5.732 -18.32 1.57 1 98.07 105 PHE A CA 1
ATOM 840 C C . PHE A 1 105 ? 5.326 -17.497 0.354 1 98.07 105 PHE A C 1
ATOM 842 O O . PHE A 1 105 ? 4.662 -18.005 -0.553 1 98.07 105 PHE A O 1
ATOM 849 N N . PHE A 1 106 ? 5.684 -16.259 0.366 1 98.67 106 PHE A N 1
ATOM 850 C CA . PHE A 1 106 ? 5.287 -15.297 -0.655 1 98.67 106 PHE A CA 1
ATOM 851 C C . PHE A 1 106 ? 6.412 -15.078 -1.66 1 98.67 106 PHE A C 1
ATOM 853 O O . PHE A 1 106 ? 7.379 -14.371 -1.372 1 98.67 106 PHE A O 1
ATOM 860 N N . ILE A 1 107 ? 6.319 -15.616 -2.876 1 98.59 107 ILE A N 1
ATOM 861 C CA . ILE A 1 107 ? 7.36 -15.543 -3.896 1 98.59 107 ILE A CA 1
ATOM 862 C C . ILE A 1 107 ? 7.064 -14.389 -4.852 1 98.59 107 ILE A C 1
ATOM 864 O O . ILE A 1 107 ? 6.022 -14.372 -5.511 1 98.59 107 ILE A O 1
ATOM 868 N N . THR A 1 108 ? 8.0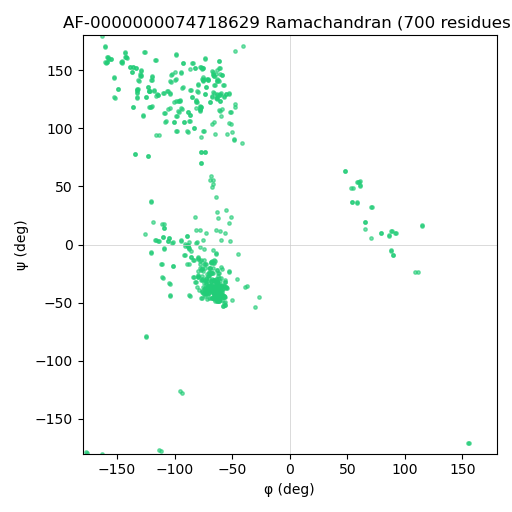1 -13.482 -4.98 1 98.71 108 THR A N 1
ATOM 869 C CA . THR A 1 108 ? 7.816 -12.295 -5.807 1 98.71 108 THR A CA 1
ATOM 870 C C . THR A 1 108 ? 8.959 -12.138 -6.804 1 98.71 108 THR A C 1
ATOM 872 O O . THR A 1 108 ? 10.092 -11.842 -6.417 1 98.71 108 THR A O 1
ATOM 875 N N . PRO A 1 109 ? 8.681 -12.332 -8.096 1 97.86 109 PRO A N 1
ATOM 876 C CA . PRO A 1 109 ? 9.65 -11.867 -9.091 1 97.86 109 PRO A CA 1
ATOM 877 C C . PRO A 1 109 ? 9.696 -10.344 -9.204 1 97.86 109 PRO A C 1
ATOM 879 O O . PRO A 1 109 ? 8.664 -9.681 -9.075 1 97.86 109 PRO A O 1
ATOM 882 N N . THR A 1 110 ? 10.839 -9.778 -9.399 1 98.07 110 THR A N 1
ATOM 883 C CA . THR A 1 110 ? 10.983 -8.347 -9.642 1 98.07 110 THR A CA 1
ATOM 884 C C . THR A 1 110 ? 12.128 -8.076 -10.614 1 98.07 110 THR A C 1
ATOM 886 O O . THR A 1 110 ? 12.945 -8.959 -10.881 1 98.07 110 THR A O 1
ATOM 889 N N . TYR A 1 111 ? 12.091 -6.96 -11.266 1 96.13 111 TYR A N 1
ATOM 890 C CA . TYR A 1 111 ? 13.108 -6.574 -12.238 1 96.13 111 TYR A CA 1
ATOM 891 C C . TYR A 1 111 ? 13.418 -5.085 -12.141 1 96.13 111 TYR A C 1
ATOM 893 O O . TYR A 1 111 ? 12.64 -4.319 -11.568 1 96.13 111 TYR A O 1
ATOM 901 N N . LYS A 1 112 ? 14.528 -4.77 -12.661 1 95.68 112 LYS A N 1
ATOM 902 C CA . LYS A 1 112 ? 14.975 -3.381 -12.6 1 95.68 112 LYS A CA 1
ATOM 903 C C . LYS A 1 112 ? 14.107 -2.485 -13.479 1 95.68 112 LYS A C 1
ATOM 905 O O . LYS A 1 112 ? 13.96 -2.738 -14.677 1 95.68 112 LYS A O 1
ATOM 910 N N . ARG A 1 113 ? 13.532 -1.504 -12.904 1 95.62 113 ARG A N 1
ATOM 911 C CA . ARG A 1 113 ? 12.791 -0.432 -13.561 1 95.62 113 ARG A CA 1
ATOM 912 C C . ARG A 1 113 ? 12.657 0.781 -12.647 1 95.62 113 ARG A C 1
ATOM 914 O O . ARG A 1 113 ? 12.939 0.697 -11.45 1 95.62 113 ARG A O 1
ATOM 921 N N . LEU A 1 114 ? 12.204 1.9 -13.124 1 95.7 114 LEU A N 1
ATOM 922 C CA . LEU A 1 114 ? 12.161 3.144 -12.364 1 95.7 114 LEU A CA 1
ATOM 923 C C . LEU A 1 114 ? 11.235 3.014 -11.159 1 95.7 114 LEU A C 1
ATOM 925 O O . LEU A 1 114 ? 11.506 3.579 -10.098 1 95.7 114 LEU A O 1
ATOM 929 N N . THR A 1 115 ? 10.176 2.224 -11.27 1 97.84 115 THR A N 1
ATOM 930 C CA . THR A 1 115 ? 9.16 2.15 -10.225 1 97.84 115 THR A CA 1
ATOM 931 C C . THR A 1 115 ? 9.443 0.988 -9.278 1 97.84 115 THR A C 1
ATOM 933 O O . THR A 1 115 ? 8.652 0.711 -8.373 1 97.84 115 THR A O 1
ATOM 936 N N . GLN A 1 116 ? 10.554 0.262 -9.445 1 98.01 116 GLN A N 1
ATOM 937 C CA . GLN A 1 116 ? 10.82 -0.965 -8.7 1 98.01 116 GLN A CA 1
ATOM 938 C C . GLN A 1 116 ? 10.787 -0.713 -7.196 1 98.01 116 GLN A C 1
ATOM 940 O O . GLN A 1 116 ? 10.073 -1.399 -6.462 1 98.01 116 GLN A O 1
ATOM 945 N N . LYS A 1 117 ? 11.497 0.291 -6.731 1 98.04 117 LYS A N 1
ATOM 946 C CA . LYS A 1 117 ? 11.57 0.575 -5.3 1 98.04 117 LYS A CA 1
ATOM 947 C C . LYS A 1 117 ? 10.21 1 -4.754 1 98.04 117 LYS A C 1
ATOM 949 O O . LYS A 1 117 ? 9.817 0.584 -3.662 1 98.04 117 LYS A O 1
ATOM 954 N N . ALA A 1 118 ? 9.509 1.835 -5.493 1 98.38 118 ALA A N 1
ATOM 955 C CA . ALA A 1 118 ? 8.177 2.273 -5.084 1 98.38 118 ALA A CA 1
ATOM 956 C C . ALA A 1 118 ? 7.228 1.086 -4.944 1 98.38 118 ALA A C 1
ATOM 958 O O . ALA A 1 118 ? 6.51 0.971 -3.948 1 98.38 118 ALA A O 1
ATOM 959 N N . ASP A 1 119 ? 7.255 0.175 -5.884 1 98.43 119 ASP A N 1
ATOM 960 C CA . ASP A 1 119 ? 6.397 -1.006 -5.86 1 98.43 119 ASP A CA 1
ATOM 961 C C . ASP A 1 119 ? 6.743 -1.912 -4.68 1 98.43 119 ASP A C 1
ATOM 963 O O . ASP A 1 119 ? 5.851 -2.401 -3.984 1 98.43 119 ASP A O 1
ATOM 967 N N . LEU A 1 120 ? 8.002 -2.11 -4.495 1 98.62 120 LEU A N 1
ATOM 968 C CA . LEU A 1 120 ? 8.444 -2.956 -3.392 1 98.62 120 LEU A CA 1
ATOM 969 C C . LEU A 1 120 ? 8.073 -2.337 -2.049 1 98.62 120 LEU A C 1
ATOM 971 O O . LEU A 1 120 ? 7.717 -3.05 -1.108 1 98.62 120 LEU A O 1
ATOM 975 N N . THR A 1 121 ? 8.124 -1.022 -1.949 1 98.08 121 THR A N 1
ATOM 976 C CA . THR A 1 121 ? 7.748 -0.323 -0.726 1 98.08 121 THR A CA 1
ATOM 977 C C . THR A 1 121 ? 6.274 -0.552 -0.403 1 98.08 121 THR A C 1
ATOM 979 O O . THR A 1 121 ? 5.932 -0.952 0.711 1 98.08 121 THR A O 1
ATOM 982 N N . ARG A 1 122 ? 5.463 -0.377 -1.375 1 97.41 122 ARG A N 1
ATOM 983 C CA . ARG A 1 122 ? 4.03 -0.587 -1.196 1 97.41 122 ARG A CA 1
ATOM 984 C C . ARG A 1 122 ? 3.733 -2.027 -0.793 1 97.41 122 ARG A C 1
ATOM 986 O O . ARG A 1 122 ? 2.949 -2.271 0.127 1 97.41 122 ARG A O 1
ATOM 993 N N . LEU A 1 123 ? 4.331 -2.907 -1.512 1 98.25 123 LEU A N 1
ATOM 994 C CA . LEU A 1 123 ? 4.085 -4.32 -1.248 1 98.25 123 LEU A CA 1
ATOM 995 C C . LEU A 1 123 ? 4.55 -4.701 0.154 1 98.25 123 LEU A C 1
ATOM 997 O O . LEU A 1 123 ? 3.836 -5.392 0.884 1 98.25 123 LEU A O 1
ATOM 1001 N N . SER A 1 124 ? 5.716 -4.247 0.559 1 97.25 124 SER A N 1
ATOM 1002 C CA . SER A 1 124 ? 6.257 -4.587 1.87 1 97.25 124 SER A CA 1
ATOM 1003 C C . SER A 1 124 ? 5.333 -4.118 2.989 1 97.25 124 SER A C 1
ATOM 1005 O O . SER A 1 124 ? 5.194 -4.793 4.011 1 97.25 124 SER A O 1
ATOM 1007 N N . GLN A 1 125 ? 4.73 -3.016 2.8 1 94.88 125 GLN A N 1
ATOM 1008 C CA . GLN A 1 125 ? 3.859 -2.457 3.829 1 94.88 125 GLN A CA 1
ATOM 1009 C C . GLN A 1 125 ? 2.557 -3.245 3.934 1 94.88 125 GLN A C 1
ATOM 1011 O O . GLN A 1 125 ? 1.942 -3.3 5.002 1 94.88 125 GLN A O 1
ATOM 1016 N N . THR A 1 126 ? 2.129 -3.841 2.83 1 96.52 126 THR A N 1
ATOM 1017 C CA . THR A 1 126 ? 1.048 -4.817 2.902 1 96.52 126 THR A CA 1
ATOM 1018 C C . THR A 1 126 ? 1.498 -6.068 3.65 1 96.52 126 THR A C 1
ATOM 1020 O O . THR A 1 126 ? 0.823 -6.519 4.579 1 96.52 126 THR A O 1
ATOM 1023 N N . LEU A 1 127 ? 2.654 -6.561 3.34 1 95.79 127 LEU A N 1
ATOM 1024 C CA . LEU A 1 127 ? 3.15 -7.82 3.884 1 95.79 127 LEU A CA 1
ATOM 1025 C C . LEU A 1 127 ? 3.477 -7.68 5.367 1 95.79 127 LEU A C 1
ATOM 1027 O O . LEU A 1 127 ? 3.398 -8.653 6.119 1 95.79 127 LEU A O 1
ATOM 1031 N N . LEU A 1 128 ? 3.758 -6.469 5.758 1 92.09 128 LEU A N 1
ATOM 1032 C CA . LEU A 1 128 ? 4.079 -6.198 7.155 1 92.09 128 LEU A CA 1
ATOM 1033 C C . LEU A 1 128 ? 2.891 -6.516 8.057 1 92.09 128 LEU A C 1
ATOM 1035 O O . LEU A 1 128 ? 3.062 -6.757 9.254 1 92.09 128 LEU A O 1
ATOM 1039 N N . HIS A 1 129 ? 1.732 -6.529 7.485 1 90.09 129 HIS A N 1
ATOM 1040 C CA . HIS A 1 129 ? 0.529 -6.803 8.264 1 90.09 129 HIS A CA 1
ATOM 1041 C C . HIS A 1 129 ? 0.28 -8.303 8.384 1 90.09 129 HIS A C 1
ATOM 1043 O O . HIS A 1 129 ? -0.572 -8.734 9.164 1 90.09 129 HIS A O 1
ATOM 1049 N N . VAL A 1 130 ? 0.987 -9.133 7.651 1 91.08 130 VAL A N 1
ATOM 1050 C CA . VAL A 1 130 ? 0.7 -10.56 7.556 1 91.08 130 VAL A CA 1
ATOM 1051 C C . VAL A 1 130 ? 1.62 -11.336 8.496 1 91.08 130 VAL A C 1
ATOM 1053 O O . VAL A 1 130 ? 2.828 -11.42 8.264 1 91.08 130 VAL A O 1
ATOM 1056 N N . PRO A 1 131 ? 1.072 -11.889 9.536 1 86.92 131 PRO A N 1
ATOM 1057 C CA . PRO A 1 131 ? 1.913 -12.656 10.458 1 86.92 131 PRO A CA 1
ATOM 1058 C C . PRO A 1 131 ? 2.471 -13.93 9.828 1 86.92 131 PRO A C 1
ATOM 1060 O O . PRO A 1 131 ? 1.802 -14.56 9.004 1 86.92 131 PRO A O 1
ATOM 1063 N N . LYS A 1 132 ? 3.685 -14.305 10.245 1 88.9 132 LYS A N 1
ATOM 1064 C CA . LYS A 1 132 ? 4.348 -15.537 9.828 1 88.9 132 LYS A CA 1
ATOM 1065 C C . LYS A 1 132 ? 4.401 -15.646 8.307 1 88.9 132 LYS A C 1
ATOM 1067 O O . LYS A 1 132 ? 3.965 -16.648 7.737 1 88.9 132 LYS A O 1
ATOM 1072 N N . LEU A 1 133 ? 4.81 -14.614 7.729 1 94.29 133 LEU A N 1
ATOM 1073 C CA . LEU A 1 133 ? 5.038 -14.559 6.289 1 94.29 133 LEU A CA 1
ATOM 1074 C C . LEU A 1 133 ? 6.529 -14.496 5.976 1 94.29 133 LEU A C 1
ATOM 1076 O O . LEU A 1 133 ? 7.274 -13.764 6.631 1 94.29 133 LEU A O 1
ATOM 1080 N N . HIS A 1 134 ? 6.972 -15.317 5.114 1 95.87 134 HIS A N 1
ATOM 1081 C CA . HIS A 1 134 ? 8.33 -15.282 4.583 1 95.87 134 HIS A CA 1
ATOM 1082 C C . HIS A 1 134 ? 8.344 -14.809 3.134 1 95.87 134 HIS A C 1
ATOM 1084 O O . HIS A 1 134 ? 7.851 -15.506 2.244 1 95.87 134 HIS A O 1
ATOM 1090 N N . TRP A 1 135 ? 8.909 -13.668 2.914 1 98.51 135 TRP A N 1
ATOM 1091 C CA . TRP A 1 135 ? 8.971 -13.05 1.594 1 98.51 135 TRP A CA 1
ATOM 1092 C C . TRP A 1 135 ? 10.188 -13.543 0.819 1 98.51 135 TRP A C 1
ATOM 1094 O O . TRP A 1 135 ? 11.328 -13.276 1.207 1 98.51 135 TRP A O 1
ATOM 1104 N N . ILE A 1 136 ? 9.978 -14.289 -0.215 1 98.74 136 ILE A N 1
ATOM 1105 C CA . ILE A 1 136 ? 11.047 -14.716 -1.111 1 98.74 136 ILE A CA 1
ATOM 1106 C C . ILE A 1 136 ? 11.077 -13.817 -2.345 1 98.74 136 ILE A C 1
ATOM 1108 O O . ILE A 1 136 ? 10.303 -14.016 -3.284 1 98.74 136 ILE A O 1
ATOM 1112 N N . LEU A 1 137 ? 11.916 -12.858 -2.34 1 98.85 137 LEU A N 1
ATOM 1113 C CA . LEU A 1 137 ? 12.032 -11.902 -3.436 1 98.85 137 LEU A CA 1
ATOM 1114 C C . LEU A 1 137 ? 13.126 -12.323 -4.412 1 98.85 137 LEU A C 1
ATOM 1116 O O . LEU A 1 137 ? 14.271 -12.543 -4.009 1 98.85 137 LEU A O 1
ATOM 1120 N N . VAL A 1 138 ? 12.806 -12.473 -5.682 1 98.76 138 VAL A N 1
ATOM 1121 C CA . VAL A 1 138 ? 13.752 -12.957 -6.683 1 98.76 138 VAL A CA 1
ATOM 1122 C C . VAL A 1 138 ? 13.925 -11.909 -7.78 1 98.76 138 VAL A C 1
ATOM 1124 O O . VAL A 1 138 ? 12.978 -11.6 -8.507 1 98.76 138 VAL A O 1
ATOM 1127 N N . GLU A 1 139 ? 15.094 -11.399 -7.965 1 98.44 139 GLU A N 1
ATOM 1128 C CA . GLU A 1 139 ? 15.376 -10.401 -8.992 1 98.44 139 GLU A CA 1
ATOM 1129 C C . GLU A 1 139 ? 15.684 -11.062 -10.333 1 98.44 139 GLU A C 1
ATOM 1131 O O . GLU A 1 139 ? 16.403 -12.062 -10.388 1 98.44 139 GLU A O 1
ATOM 1136 N N . ASP A 1 140 ? 15.069 -10.556 -11.352 1 96.96 140 ASP A N 1
ATOM 1137 C CA . ASP A 1 140 ? 15.506 -10.898 -12.701 1 96.96 140 ASP A CA 1
ATOM 1138 C C . ASP A 1 140 ? 16.821 -10.203 -13.045 1 96.96 140 ASP A C 1
ATOM 1140 O O . ASP A 1 140 ? 16.826 -9.164 -13.709 1 96.96 140 ASP A O 1
ATOM 1144 N N . SER A 1 141 ? 17.861 -10.749 -12.567 1 97.03 141 SER A N 1
ATOM 1145 C CA . SER A 1 141 ? 19.208 -10.201 -12.677 1 97.03 141 SER A CA 1
ATOM 1146 C C . SER A 1 141 ? 20.264 -11.281 -12.464 1 97.03 141 SER A C 1
ATOM 1148 O O . SER A 1 141 ? 19.975 -12.334 -11.891 1 97.03 141 SER A O 1
ATOM 1150 N N . HIS A 1 142 ? 21.455 -11.065 -12.984 1 96.63 142 HIS A N 1
ATOM 1151 C CA . HIS A 1 142 ? 22.553 -12.004 -12.785 1 96.63 142 HIS A CA 1
ATOM 1152 C C . HIS A 1 142 ? 22.983 -12.046 -11.323 1 96.63 142 HIS A C 1
ATOM 1154 O O . HIS A 1 142 ? 23.425 -13.087 -10.831 1 96.63 142 HIS A O 1
ATOM 1160 N N . GLU A 1 143 ? 22.805 -10.891 -10.695 1 97.79 143 GLU A N 1
ATOM 1161 C CA . GLU A 1 143 ? 23.157 -10.774 -9.283 1 97.79 143 GLU A CA 1
ATOM 1162 C C . GLU A 1 143 ? 22.152 -9.905 -8.534 1 97.79 143 GLU A C 1
ATOM 1164 O O . GLU A 1 143 ? 21.385 -9.162 -9.15 1 97.79 143 GLU A O 1
ATOM 1169 N N . LYS A 1 144 ? 22.159 -10.051 -7.245 1 98.1 144 LYS A N 1
ATOM 1170 C CA . LYS A 1 144 ? 21.35 -9.189 -6.388 1 98.1 144 LYS A CA 1
ATOM 1171 C C . LYS A 1 144 ? 21.798 -7.734 -6.494 1 98.1 144 LYS A C 1
ATOM 1173 O O . LYS A 1 144 ? 22.995 -7.442 -6.452 1 98.1 144 LYS A O 1
ATOM 1178 N N . THR A 1 145 ? 20.948 -6.856 -6.726 1 97.64 145 THR A N 1
ATOM 1179 C CA . THR A 1 145 ? 21.303 -5.448 -6.868 1 97.64 145 THR A CA 1
ATOM 1180 C C . THR A 1 145 ? 21.394 -4.773 -5.502 1 97.64 145 THR A C 1
ATOM 1182 O O . THR A 1 145 ? 20.718 -5.181 -4.556 1 97.64 145 THR A O 1
ATOM 1185 N N . ASN A 1 146 ? 22.148 -3.684 -5.424 1 96.62 146 ASN A N 1
ATOM 1186 C CA . ASN A 1 146 ? 22.298 -2.917 -4.192 1 96.62 146 ASN A CA 1
ATOM 1187 C C . ASN A 1 146 ? 20.981 -2.273 -3.769 1 96.62 146 ASN A C 1
ATOM 1189 O O . ASN A 1 146 ? 20.676 -2.198 -2.577 1 96.62 146 ASN A O 1
ATOM 1193 N N . LEU A 1 147 ? 20.295 -1.81 -4.709 1 96.81 147 LEU A N 1
ATOM 1194 C CA . LEU A 1 147 ? 19.025 -1.147 -4.433 1 96.81 147 LEU A CA 1
ATOM 1195 C C . LEU A 1 147 ? 18.089 -2.068 -3.657 1 96.81 147 LEU A C 1
ATOM 1197 O O . LEU A 1 147 ? 17.589 -1.697 -2.592 1 96.81 147 LEU A O 1
ATOM 1201 N N . VAL A 1 148 ? 17.886 -3.269 -4.172 1 98.21 148 VAL A N 1
ATOM 1202 C CA . VAL A 1 148 ? 16.941 -4.202 -3.567 1 98.21 148 VAL A CA 1
ATOM 1203 C C . VAL A 1 148 ? 17.486 -4.694 -2.228 1 98.21 148 VAL A C 1
ATOM 1205 O O . VAL A 1 148 ? 16.733 -4.85 -1.264 1 98.21 148 VAL A O 1
ATOM 1208 N N . GLN A 1 149 ? 18.764 -4.872 -2.156 1 97.56 149 GLN A N 1
ATOM 1209 C CA . GLN A 1 149 ? 19.393 -5.297 -0.91 1 97.56 149 GLN A CA 1
ATOM 1210 C C . GLN A 1 149 ? 19.169 -4.27 0.197 1 97.56 149 GLN A C 1
ATOM 1212 O O . GLN A 1 149 ? 18.789 -4.627 1.314 1 97.56 149 GLN A O 1
ATOM 1217 N N . ARG A 1 150 ? 19.428 -3.025 -0.1 1 96.18 150 ARG A N 1
ATOM 1218 C CA . ARG A 1 150 ? 19.246 -1.956 0.877 1 96.18 150 ARG A CA 1
ATOM 1219 C C . ARG A 1 150 ? 17.776 -1.804 1.255 1 96.18 150 ARG A C 1
ATOM 1221 O O . ARG A 1 150 ? 17.448 -1.607 2.427 1 96.18 150 ARG A O 1
ATOM 1228 N N . PHE A 1 151 ? 16.955 -1.9 0.313 1 97 151 PHE A N 1
ATOM 1229 C CA . PHE A 1 151 ? 15.522 -1.822 0.573 1 97 151 PHE A CA 1
ATOM 1230 C C . PHE A 1 151 ? 15.09 -2.906 1.554 1 97 151 PHE A C 1
ATOM 1232 O O . PHE A 1 151 ? 14.435 -2.617 2.557 1 97 151 PHE A O 1
ATOM 1239 N N . LEU A 1 152 ? 15.428 -4.185 1.253 1 96.32 152 LEU A N 1
ATOM 1240 C CA . LEU A 1 152 ? 14.995 -5.332 2.043 1 9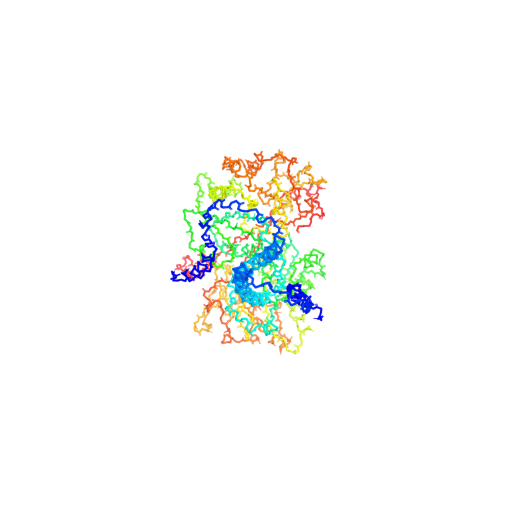6.32 152 LEU A CA 1
ATOM 1241 C C . LEU A 1 152 ? 15.554 -5.258 3.46 1 96.32 152 LEU A C 1
ATOM 1243 O O . LEU A 1 152 ? 14.891 -5.668 4.415 1 96.32 152 LEU A O 1
ATOM 1247 N N . ALA A 1 153 ? 16.715 -4.725 3.575 1 92.52 153 ALA A N 1
ATOM 1248 C CA . ALA A 1 153 ? 17.344 -4.6 4.888 1 92.52 153 ALA A CA 1
ATOM 1249 C C . ALA A 1 153 ? 16.521 -3.703 5.807 1 92.52 153 ALA A C 1
ATOM 1251 O O . ALA A 1 153 ? 16.523 -3.885 7.027 1 92.52 153 ALA A O 1
ATOM 1252 N N . GLY A 1 154 ? 15.74 -2.822 5.222 1 89.31 154 GLY A N 1
ATOM 1253 C CA . GLY A 1 154 ? 15.028 -1.853 6.04 1 89.31 154 GLY A CA 1
ATOM 1254 C C . GLY A 1 154 ? 13.522 -2.035 6.003 1 89.31 154 GLY A C 1
ATOM 1255 O O . GLY A 1 154 ? 12.783 -1.266 6.622 1 89.31 154 GLY A O 1
ATOM 1256 N N . CYS A 1 155 ? 13.009 -3.043 5.316 1 90.55 155 CYS A N 1
ATOM 1257 C CA . CYS A 1 155 ? 11.577 -3.078 5.044 1 90.55 155 CYS A CA 1
ATOM 1258 C C . CYS A 1 155 ? 10.822 -3.762 6.178 1 90.55 155 CYS A C 1
ATOM 1260 O O . CYS A 1 155 ? 9.6 -3.643 6.276 1 90.55 155 CYS A O 1
ATOM 1262 N N . GLY A 1 156 ? 11.488 -4.568 7.114 1 88.05 156 GLY A N 1
ATOM 1263 C CA . GLY A 1 156 ? 10.875 -5.115 8.314 1 88.05 156 GLY A CA 1
ATOM 1264 C C . GLY A 1 156 ? 10.204 -6.456 8.083 1 88.05 156 GLY A C 1
ATOM 1265 O O . GLY A 1 156 ? 9.742 -7.096 9.03 1 88.05 156 GLY A O 1
ATOM 1266 N N . VAL A 1 157 ? 10.145 -6.926 6.862 1 91.1 157 VAL A N 1
ATOM 1267 C CA . VAL A 1 157 ? 9.551 -8.216 6.526 1 91.1 157 VAL A CA 1
ATOM 1268 C C . VAL A 1 157 ? 10.632 -9.294 6.509 1 91.1 157 VAL A C 1
ATOM 1270 O O . VAL A 1 157 ? 11.755 -9.049 6.06 1 91.1 157 VAL A O 1
ATOM 1273 N N . GLN A 1 158 ? 10.342 -10.503 7.139 1 92.76 158 GLN A N 1
ATOM 1274 C CA . GLN A 1 158 ? 11.255 -11.629 6.971 1 92.76 158 GLN A CA 1
ATOM 1275 C C . GLN A 1 158 ? 11.38 -12.019 5.501 1 92.76 158 GLN A C 1
ATOM 1277 O O . GLN A 1 158 ? 10.374 -12.186 4.809 1 92.76 158 GLN A O 1
ATOM 1282 N N . PHE A 1 159 ? 12.669 -12.148 5.046 1 97.28 159 PHE A N 1
ATOM 1283 C CA . PHE A 1 159 ? 12.786 -12.315 3.602 1 97.28 159 PHE A CA 1
ATOM 1284 C C . PHE A 1 159 ? 13.968 -13.212 3.255 1 97.28 159 PHE A C 1
ATOM 1286 O O . PHE A 1 159 ? 14.833 -13.462 4.097 1 97.28 159 PHE A O 1
ATOM 1293 N N . SER A 1 160 ? 13.937 -13.811 2.123 1 98.47 160 SER A N 1
ATOM 1294 C CA . SER A 1 160 ? 15.067 -14.343 1.368 1 98.47 160 SER A CA 1
ATOM 1295 C C . SER A 1 160 ? 15.23 -13.621 0.035 1 98.47 160 SER A C 1
ATOM 1297 O O . SER A 1 160 ? 14.254 -13.417 -0.69 1 98.47 160 SER A O 1
ATOM 1299 N N . HIS A 1 161 ? 16.398 -13.161 -0.202 1 98.7 161 HIS A N 1
ATOM 1300 C CA . HIS A 1 161 ? 16.722 -12.399 -1.402 1 98.7 161 HIS A CA 1
ATOM 1301 C C . HIS A 1 161 ? 17.503 -13.248 -2.4 1 98.7 161 HIS A C 1
ATOM 1303 O O . HIS A 1 161 ? 18.598 -13.725 -2.092 1 98.7 161 HIS A O 1
ATOM 1309 N N . LEU A 1 162 ? 16.916 -13.47 -3.581 1 98.73 162 LEU A N 1
ATOM 1310 C CA . LEU A 1 162 ? 17.515 -14.313 -4.61 1 98.73 162 LEU A CA 1
ATOM 1311 C C . LEU A 1 162 ? 17.612 -13.566 -5.936 1 98.73 162 LEU A C 1
ATOM 1313 O O . LEU A 1 162 ? 17.043 -12.482 -6.086 1 98.73 162 LEU A O 1
ATOM 1317 N N . ALA A 1 163 ? 18.379 -14.066 -6.872 1 98.42 163 ALA A N 1
ATOM 1318 C CA . ALA A 1 163 ? 18.496 -13.484 -8.207 1 98.42 163 ALA A CA 1
ATOM 1319 C C . ALA A 1 163 ? 18.77 -14.561 -9.253 1 98.42 163 ALA A C 1
ATOM 1321 O O . ALA A 1 163 ? 19.525 -15.503 -9 1 98.42 163 ALA A O 1
ATOM 1322 N N . VAL A 1 164 ? 18.069 -14.51 -10.335 1 97.56 164 VAL A N 1
ATOM 1323 C CA . VAL A 1 164 ? 18.323 -15.34 -11.508 1 97.56 164 VAL A CA 1
ATOM 1324 C C . VAL A 1 164 ? 17.847 -14.617 -12.766 1 97.56 164 VAL A C 1
ATOM 1326 O O . VAL A 1 164 ? 16.7 -14.168 -12.836 1 97.56 164 VAL A O 1
ATOM 1329 N N . ARG A 1 165 ? 18.719 -14.512 -13.667 1 95.01 165 ARG A N 1
ATOM 1330 C CA . ARG A 1 165 ? 18.397 -13.798 -14.898 1 95.01 165 ARG A CA 1
ATOM 1331 C C . ARG A 1 165 ? 17.599 -14.682 -15.852 1 95.01 165 ARG A C 1
ATOM 1333 O O . ARG A 1 165 ? 17.949 -15.844 -16.068 1 95.01 165 ARG A O 1
ATOM 1340 N N . THR A 1 166 ? 16.503 -14.116 -16.369 1 91.13 166 THR A N 1
ATOM 1341 C CA . THR A 1 166 ? 15.772 -14.806 -17.427 1 91.13 166 THR A CA 1
ATOM 1342 C C . THR A 1 166 ? 16.658 -15.011 -18.652 1 91.13 166 THR A C 1
ATOM 1344 O O . THR A 1 166 ? 17.307 -14.073 -19.119 1 91.13 166 THR A O 1
ATOM 1347 N N . PRO A 1 167 ? 16.724 -16.194 -19.112 1 86.27 167 PRO A N 1
ATOM 1348 C CA . PRO A 1 167 ? 17.547 -16.457 -20.295 1 86.27 167 PRO A CA 1
ATOM 1349 C C . PRO A 1 167 ? 17.12 -15.63 -21.506 1 86.27 167 PRO A C 1
ATOM 1351 O O . PRO A 1 167 ? 15.926 -15.397 -21.709 1 86.27 167 PRO A O 1
ATOM 1354 N N . LYS A 1 168 ? 18.064 -15.279 -22.265 1 78.73 168 LYS A N 1
ATOM 1355 C CA . LYS A 1 168 ? 17.878 -14.373 -23.395 1 78.73 168 LYS A CA 1
ATOM 1356 C C . LYS A 1 168 ? 16.83 -14.912 -24.365 1 78.73 168 LYS A C 1
ATOM 1358 O O . LYS A 1 168 ? 16.045 -14.145 -24.927 1 78.73 168 LYS A O 1
ATOM 1363 N N . GLN A 1 169 ? 16.78 -16.237 -24.532 1 76.88 169 GLN A N 1
ATOM 1364 C CA . GLN A 1 169 ? 15.865 -16.86 -25.483 1 76.88 169 GLN A CA 1
ATOM 1365 C C . GLN A 1 169 ? 14.415 -16.701 -25.036 1 76.88 169 GLN A C 1
ATOM 1367 O O . GLN A 1 169 ? 13.493 -16.822 -25.845 1 76.88 169 GLN A O 1
ATOM 1372 N N . LEU A 1 170 ? 14.286 -16.329 -23.784 1 74.42 170 LEU A N 1
ATOM 1373 C CA . LEU A 1 170 ? 12.943 -16.267 -23.217 1 74.42 170 LEU A CA 1
ATOM 1374 C C . LEU A 1 170 ? 12.513 -14.82 -22.997 1 74.42 170 LEU A C 1
ATOM 1376 O O . LEU A 1 170 ? 11.405 -14.563 -22.52 1 74.42 170 LEU A O 1
ATOM 1380 N N . ILE A 1 171 ? 13.43 -13.93 -23.271 1 68.91 171 ILE A N 1
ATOM 1381 C CA . ILE A 1 171 ? 13.126 -12.514 -23.089 1 68.91 171 ILE A CA 1
ATOM 1382 C C . ILE A 1 171 ? 12.421 -11.974 -24.331 1 68.91 171 ILE A C 1
ATOM 1384 O O . ILE A 1 171 ? 12.823 -12.27 -25.459 1 68.91 171 ILE A O 1
ATOM 1388 N N . THR A 1 172 ? 11.295 -11.372 -24.012 1 64.54 172 THR A N 1
ATOM 1389 C CA . THR A 1 172 ? 10.582 -10.738 -25.116 1 64.54 172 THR A CA 1
ATOM 1390 C C . THR A 1 172 ? 11.439 -9.654 -25.762 1 64.54 172 THR A C 1
ATOM 1392 O O . THR A 1 172 ? 12.04 -8.833 -25.065 1 64.54 172 THR A O 1
ATOM 1395 N N . LYS A 1 173 ? 11.656 -9.784 -27.075 1 59.71 173 LYS A N 1
ATOM 1396 C CA . LYS A 1 173 ? 12.45 -8.81 -27.817 1 59.71 173 LYS A CA 1
ATOM 1397 C C . LYS A 1 173 ? 11.747 -7.456 -27.874 1 59.71 173 LYS A C 1
ATOM 1399 O O . LYS A 1 173 ? 10.535 -7.371 -27.666 1 59.71 173 LYS A O 1
ATOM 1404 N N . GLU A 1 174 ? 12.608 -6.473 -27.903 1 58.28 174 GLU A N 1
ATOM 1405 C CA . GLU A 1 174 ? 12.066 -5.133 -28.111 1 58.28 174 GLU A CA 1
ATOM 1406 C C . GLU A 1 174 ? 11.076 -5.112 -29.271 1 58.28 174 GLU A C 1
ATOM 1408 O O . GLU A 1 174 ? 11.352 -5.66 -30.34 1 58.28 174 GLU A O 1
ATOM 1413 N N . GLY A 1 175 ? 9.813 -4.739 -29.104 1 57.96 175 GLY A N 1
ATOM 1414 C CA . GLY A 1 175 ? 8.787 -4.71 -30.135 1 57.96 175 GLY A CA 1
ATOM 1415 C C . GLY A 1 175 ? 7.743 -5.798 -29.969 1 57.96 175 GLY A C 1
ATOM 1416 O O . GLY A 1 175 ? 6.62 -5.669 -30.461 1 57.96 175 GLY A O 1
ATOM 1417 N N . ASP A 1 176 ? 8.154 -6.797 -29.314 1 62.95 176 ASP A N 1
ATOM 1418 C CA . ASP A 1 176 ? 7.199 -7.878 -29.091 1 62.95 176 ASP A CA 1
ATOM 1419 C C . ASP A 1 176 ? 6.182 -7.5 -28.016 1 62.95 176 ASP A C 1
ATOM 1421 O O . ASP A 1 176 ? 6.497 -6.744 -27.095 1 62.95 176 ASP A O 1
ATOM 1425 N N . PRO A 1 177 ? 4.997 -7.89 -28.247 1 62.48 177 PRO A N 1
ATOM 1426 C CA . PRO A 1 177 ? 4.014 -7.624 -27.195 1 62.48 177 PRO A CA 1
ATOM 1427 C C . PRO A 1 177 ? 4.404 -8.242 -25.854 1 62.48 177 PRO A C 1
ATOM 1429 O O . PRO A 1 177 ? 4.991 -9.327 -25.817 1 62.48 177 PRO A O 1
ATOM 1432 N N . ARG A 1 178 ? 4.235 -7.556 -24.836 1 58.05 178 ARG A N 1
ATOM 1433 C CA . ARG A 1 178 ? 4.614 -7.946 -23.482 1 58.05 178 ARG A CA 1
ATOM 1434 C C . ARG A 1 178 ? 4.036 -9.311 -23.123 1 58.05 178 ARG A C 1
ATOM 1436 O O . ARG A 1 178 ? 4.569 -10.009 -22.258 1 58.05 178 ARG A O 1
ATOM 1443 N N . TRP A 1 179 ? 2.997 -9.707 -23.787 1 55.73 179 TRP A N 1
ATOM 1444 C CA . TRP A 1 179 ? 2.28 -10.915 -23.389 1 55.73 179 TRP A CA 1
ATOM 1445 C C . TRP A 1 179 ? 2.842 -12.141 -24.1 1 55.73 179 TRP A C 1
ATOM 1447 O O . TRP A 1 179 ? 2.425 -13.269 -23.829 1 55.73 179 TRP A O 1
ATOM 1457 N N . LEU A 1 180 ? 3.804 -11.94 -24.885 1 58.43 180 LEU A N 1
ATOM 1458 C CA . LEU A 1 180 ? 4.256 -13.018 -25.758 1 58.43 180 LEU A CA 1
ATOM 1459 C C . LEU A 1 180 ? 4.989 -14.092 -24.96 1 58.43 180 LEU A C 1
ATOM 1461 O O . LEU A 1 180 ? 4.794 -15.286 -25.195 1 58.43 180 LEU A O 1
ATOM 1465 N N . LYS A 1 181 ? 5.774 -13.629 -24.099 1 64.32 181 LYS A N 1
ATOM 1466 C CA . LYS A 1 181 ? 6.513 -14.587 -23.282 1 64.32 181 LYS A CA 1
ATOM 1467 C C . LYS A 1 181 ? 6.2 -14.403 -21.8 1 64.32 181 LYS A C 1
ATOM 1469 O O . LYS A 1 181 ? 5.986 -13.279 -21.341 1 64.32 181 LYS A O 1
ATOM 1474 N N . ALA A 1 182 ? 6.112 -15.617 -21.143 1 66.93 182 ALA A N 1
ATOM 1475 C CA . ALA A 1 182 ? 5.826 -15.572 -19.711 1 66.93 182 ALA A CA 1
ATOM 1476 C C . ALA A 1 182 ? 6.98 -14.936 -18.941 1 66.93 182 ALA A C 1
ATOM 1478 O O . ALA A 1 182 ? 8.147 -15.244 -19.192 1 66.93 182 ALA A O 1
ATOM 1479 N N . ARG A 1 183 ? 6.599 -14.062 -18.173 1 77.76 183 ARG A N 1
ATOM 1480 C CA . ARG A 1 183 ? 7.603 -13.369 -17.372 1 77.76 183 ARG A CA 1
ATOM 1481 C C . ARG A 1 183 ? 7.669 -13.943 -15.961 1 77.76 183 ARG A C 1
ATOM 1483 O O . ARG A 1 183 ? 6.663 -14.419 -15.431 1 77.76 183 ARG A O 1
ATOM 1490 N N . GLY A 1 184 ? 8.851 -14.025 -15.44 1 88.33 184 GLY A N 1
ATOM 1491 C CA . GLY A 1 184 ? 9.039 -14.326 -14.03 1 88.33 184 GLY A CA 1
ATOM 1492 C C . GLY A 1 184 ? 9.058 -15.814 -13.735 1 88.33 184 GLY A C 1
ATOM 1493 O O . GLY A 1 184 ? 8.979 -16.224 -12.575 1 88.33 184 GLY A O 1
ATOM 1494 N N . VAL A 1 185 ? 9.068 -16.678 -14.773 1 90.72 185 VAL A N 1
ATOM 1495 C CA . VAL A 1 185 ? 8.974 -18.122 -14.587 1 90.72 185 VAL A CA 1
ATOM 1496 C C . VAL A 1 185 ? 10.232 -18.637 -13.891 1 90.72 185 VAL A C 1
ATOM 1498 O O . VAL A 1 185 ? 10.147 -19.381 -12.912 1 90.72 185 VAL A O 1
ATOM 1501 N N . GLU A 1 186 ? 11.396 -18.146 -14.406 1 93.28 186 GLU A N 1
ATOM 1502 C CA . GLU A 1 186 ? 12.66 -18.565 -13.806 1 93.28 186 GLU A CA 1
ATOM 1503 C C . GLU A 1 186 ? 12.749 -18.13 -12.346 1 93.28 186 GLU A C 1
ATOM 1505 O O . GLU A 1 186 ? 13.246 -18.876 -11.5 1 93.28 186 GLU A O 1
ATOM 1510 N N . GLN A 1 187 ? 12.326 -16.963 -12.093 1 96.45 187 GLN A N 1
ATOM 1511 C CA . GLN A 1 187 ? 12.349 -16.409 -10.743 1 96.45 187 GLN A CA 1
ATOM 1512 C C . GLN A 1 187 ? 11.43 -17.194 -9.81 1 96.45 187 GLN A C 1
ATOM 1514 O O . GLN A 1 187 ? 11.804 -17.502 -8.677 1 96.45 187 GLN A O 1
ATOM 1519 N N . ARG A 1 188 ? 10.239 -17.542 -10.211 1 96.31 188 ARG A N 1
ATOM 1520 C CA . ARG A 1 188 ? 9.297 -18.315 -9.408 1 96.31 188 ARG A CA 1
ATOM 1521 C C . ARG A 1 188 ? 9.829 -19.718 -9.136 1 96.31 188 ARG A C 1
ATOM 1523 O O . ARG A 1 188 ? 9.719 -20.223 -8.018 1 96.31 188 ARG A O 1
ATOM 1530 N N . ASN A 1 189 ? 10.412 -20.347 -10.166 1 95.87 189 ASN A N 1
ATOM 1531 C CA . ASN A 1 189 ? 10.992 -21.675 -9.993 1 95.87 189 ASN A CA 1
ATOM 1532 C C . ASN A 1 189 ? 12.147 -21.657 -8.996 1 95.87 189 ASN A C 1
ATOM 1534 O O . ASN A 1 189 ? 12.318 -22.599 -8.221 1 95.87 189 ASN A O 1
ATOM 1538 N N . LEU A 1 190 ? 12.939 -20.605 -9.101 1 97.4 190 LEU A N 1
ATOM 1539 C CA . LEU A 1 190 ? 14.02 -20.5 -8.127 1 97.4 190 LEU A CA 1
ATOM 1540 C C . LEU A 1 190 ? 13.466 -20.385 -6.711 1 97.4 190 LEU A C 1
ATOM 1542 O O . LEU A 1 190 ? 14.042 -20.933 -5.768 1 97.4 190 LEU A O 1
ATOM 1546 N N . GLY A 1 191 ? 12.4 -19.635 -6.541 1 97.49 191 GLY A N 1
ATOM 1547 C CA . GLY A 1 191 ? 11.736 -19.569 -5.249 1 97.49 191 GLY A CA 1
ATOM 1548 C C . GLY A 1 191 ? 11.283 -20.925 -4.741 1 97.49 191 GLY A C 1
ATOM 1549 O O . GLY A 1 191 ? 11.476 -21.25 -3.568 1 97.49 191 GLY A O 1
ATOM 1550 N N . LEU A 1 192 ? 10.686 -21.73 -5.616 1 96.33 192 LEU A N 1
ATOM 1551 C CA . LEU A 1 192 ? 10.248 -23.075 -5.261 1 96.33 192 LEU A CA 1
ATOM 1552 C C . LEU A 1 192 ? 11.433 -23.941 -4.846 1 96.33 192 LEU A C 1
ATOM 1554 O O . LEU A 1 192 ? 11.358 -24.67 -3.854 1 96.33 192 LEU A O 1
ATOM 1558 N N . LYS A 1 193 ? 12.462 -23.862 -5.637 1 95.97 193 LYS A N 1
ATOM 1559 C CA . LYS A 1 193 ? 13.674 -24.611 -5.319 1 95.97 193 LYS A CA 1
ATOM 1560 C C . LYS A 1 193 ? 14.211 -24.23 -3.943 1 95.97 193 LYS A C 1
ATOM 1562 O O . LYS A 1 193 ? 14.636 -25.095 -3.175 1 95.97 193 LYS A O 1
ATOM 1567 N N . TRP A 1 194 ? 14.252 -22.945 -3.667 1 96.93 194 TRP A N 1
ATOM 1568 C CA . TRP A 1 194 ? 14.725 -22.457 -2.376 1 96.93 194 TRP A CA 1
ATOM 1569 C C . TRP A 1 194 ? 13.917 -23.066 -1.235 1 96.93 194 TRP A C 1
ATOM 1571 O O . TRP A 1 194 ? 14.479 -23.476 -0.217 1 96.93 194 TRP A O 1
ATOM 1581 N N . ILE A 1 195 ? 12.625 -23.104 -1.373 1 96.25 195 ILE A N 1
ATOM 1582 C CA . ILE A 1 195 ? 11.755 -23.661 -0.343 1 96.25 195 ILE A CA 1
ATOM 1583 C C . ILE A 1 195 ? 12.09 -25.135 -0.126 1 96.25 195 ILE A C 1
ATOM 1585 O O . ILE A 1 195 ? 12.226 -25.585 1.014 1 96.25 195 ILE A O 1
ATOM 1589 N N . ARG A 1 196 ? 12.227 -25.908 -1.17 1 94.84 196 ARG A N 1
ATOM 1590 C CA . ARG A 1 196 ? 12.554 -27.328 -1.092 1 94.84 196 ARG A CA 1
ATOM 1591 C C . ARG A 1 196 ? 13.878 -27.546 -0.368 1 94.84 196 ARG A C 1
ATOM 1593 O O . ARG A 1 196 ? 14.03 -28.513 0.382 1 94.84 196 ARG A O 1
ATOM 1600 N N . GLN A 1 197 ? 14.784 -26.676 -0.63 1 93.99 197 GLN A N 1
ATOM 1601 C CA . GLN A 1 197 ? 16.125 -26.825 -0.076 1 93.99 197 GLN A CA 1
ATOM 1602 C C . GLN A 1 197 ? 16.16 -26.43 1.397 1 93.99 197 GLN A C 1
ATOM 1604 O O . GLN A 1 197 ? 16.953 -26.97 2.171 1 93.99 197 GLN A O 1
ATOM 1609 N N . ASN A 1 198 ? 15.329 -25.535 1.766 1 93.36 198 ASN A N 1
ATOM 1610 C CA . ASN A 1 198 ? 15.441 -24.97 3.107 1 93.36 198 ASN A CA 1
ATOM 1611 C C . ASN A 1 198 ? 14.417 -25.581 4.059 1 93.36 198 ASN A C 1
ATOM 1613 O O . ASN A 1 198 ? 14.525 -25.423 5.277 1 93.36 198 ASN A O 1
ATOM 1617 N N . TYR A 1 199 ? 13.461 -26.147 3.368 1 87.44 199 TYR A N 1
ATOM 1618 C CA . TYR A 1 199 ? 12.443 -26.771 4.206 1 87.44 199 TYR A CA 1
ATOM 1619 C C . TYR A 1 199 ? 12.311 -28.256 3.889 1 87.44 199 TYR A C 1
ATOM 1621 O O . TYR A 1 199 ? 12.416 -28.661 2.729 1 87.44 199 TYR A O 1
ATOM 1629 N N . LYS A 1 200 ? 12.582 -29.089 4.857 1 75.83 200 LYS A N 1
ATOM 1630 C CA . LYS A 1 200 ? 12.446 -30.531 4.676 1 75.83 200 LYS A CA 1
ATOM 1631 C C . LYS A 1 200 ? 11.087 -31.021 5.168 1 75.83 200 LYS A C 1
ATOM 1633 O O . LYS A 1 200 ? 10.116 -30.262 5.183 1 75.83 200 LYS A O 1
ATOM 1638 N N . ASP A 1 201 ? 11.256 -31.991 6.034 1 72.66 201 ASP A N 1
ATOM 1639 C CA . ASP A 1 201 ? 10.076 -32.683 6.544 1 72.66 201 ASP A CA 1
ATOM 1640 C C . ASP A 1 201 ? 9.363 -31.845 7.602 1 72.66 201 ASP A C 1
ATOM 1642 O O . ASP A 1 201 ? 10.009 -31.165 8.402 1 72.66 201 ASP A O 1
ATOM 1646 N N . GLY A 1 202 ? 8.072 -31.47 7.305 1 79.15 202 GLY A N 1
ATOM 1647 C CA . GLY A 1 202 ? 7.266 -30.875 8.359 1 79.15 202 GLY A CA 1
ATOM 1648 C C . GLY A 1 202 ? 6.903 -29.428 8.087 1 79.15 202 GLY A C 1
ATOM 1649 O O . GLY A 1 202 ? 6.635 -28.664 9.017 1 79.15 202 GLY A O 1
ATOM 1650 N N . ILE A 1 203 ? 7.082 -29.098 6.836 1 86.05 203 ILE A N 1
ATOM 1651 C CA . ILE A 1 203 ? 6.704 -27.732 6.492 1 86.05 203 ILE A CA 1
ATOM 1652 C C . ILE A 1 203 ? 5.204 -27.542 6.706 1 86.05 203 ILE A C 1
ATOM 1654 O O . ILE A 1 203 ? 4.405 -28.415 6.356 1 86.05 203 ILE A O 1
ATOM 1658 N N . ASP A 1 204 ? 4.873 -26.589 7.425 1 90.42 204 ASP A N 1
ATOM 1659 C CA . ASP A 1 204 ? 3.492 -26.16 7.627 1 90.42 204 ASP A CA 1
ATOM 1660 C C . ASP A 1 204 ? 3.268 -24.754 7.076 1 90.42 204 ASP A C 1
ATOM 1662 O O . ASP A 1 204 ? 3.589 -23.764 7.737 1 90.42 204 ASP A O 1
ATOM 1666 N N . GLY A 1 205 ? 2.798 -24.742 5.847 1 94.99 205 GLY A N 1
ATOM 1667 C CA . GLY A 1 205 ? 2.619 -23.437 5.231 1 94.99 205 GLY A CA 1
ATOM 1668 C C . GLY A 1 205 ? 2.006 -23.51 3.845 1 94.99 205 GLY A C 1
ATOM 1669 O O . GLY A 1 205 ? 1.582 -24.58 3.404 1 94.99 205 GLY A O 1
ATOM 1670 N N . VAL A 1 206 ? 1.84 -22.388 3.226 1 97.58 206 VAL A N 1
ATOM 1671 C CA . VAL A 1 206 ? 1.252 -22.24 1.898 1 97.58 206 VAL A CA 1
ATOM 1672 C C . VAL A 1 206 ? 2.161 -21.379 1.024 1 97.58 206 VAL A C 1
ATOM 1674 O O . VAL A 1 206 ? 2.849 -20.485 1.524 1 97.58 206 VAL A O 1
ATOM 1677 N N . ILE A 1 207 ? 2.2 -21.71 -0.255 1 97.82 207 ILE A N 1
ATOM 1678 C CA . ILE A 1 207 ? 2.996 -20.967 -1.226 1 97.82 207 ILE A CA 1
ATOM 1679 C C . ILE A 1 207 ? 2.082 -20.087 -2.076 1 97.82 207 ILE A C 1
ATOM 1681 O O . ILE A 1 207 ? 1.052 -20.548 -2.572 1 97.82 207 ILE A O 1
ATOM 1685 N N . TYR A 1 208 ? 2.387 -18.898 -2.194 1 98.43 208 TYR A N 1
ATOM 1686 C CA . TYR A 1 208 ? 1.638 -17.938 -2.997 1 98.43 208 TYR A CA 1
ATOM 1687 C C . TYR A 1 208 ? 2.571 -17.126 -3.888 1 98.43 208 TYR A C 1
ATOM 1689 O O . TYR A 1 208 ? 3.6 -16.626 -3.427 1 98.43 208 TYR A O 1
ATOM 1697 N N . PHE A 1 209 ? 2.257 -17.013 -5.189 1 97.19 209 PHE A N 1
ATOM 1698 C CA . PHE A 1 209 ? 3.014 -16.214 -6.146 1 97.19 209 PHE A CA 1
ATOM 1699 C C . PHE A 1 209 ? 2.444 -14.804 -6.243 1 97.19 209 PHE A C 1
ATOM 1701 O O . PHE A 1 209 ? 1.36 -14.603 -6.794 1 97.19 209 PHE A O 1
ATOM 1708 N N . GLY A 1 210 ? 3.108 -13.892 -5.69 1 97.12 210 GLY A N 1
ATOM 1709 C CA . GLY A 1 210 ? 2.623 -12.522 -5.692 1 97.12 210 GLY A CA 1
ATOM 1710 C C . GLY A 1 210 ? 3.501 -11.578 -6.491 1 97.12 210 GLY A C 1
ATOM 1711 O O . GLY A 1 210 ? 4.708 -11.493 -6.253 1 97.12 210 GLY A O 1
ATOM 1712 N N . ASP A 1 211 ? 2.949 -10.823 -7.381 1 96.45 211 ASP A N 1
ATOM 1713 C CA . ASP A 1 211 ? 3.66 -9.811 -8.156 1 96.45 211 ASP A CA 1
ATOM 1714 C C . ASP A 1 211 ? 3.907 -8.555 -7.323 1 96.45 211 ASP A C 1
ATOM 1716 O O . ASP A 1 211 ? 3.125 -8.236 -6.425 1 96.45 211 ASP A O 1
ATOM 1720 N N . ASP A 1 212 ? 4.943 -7.834 -7.658 1 97.35 212 ASP A N 1
ATOM 1721 C CA . ASP A 1 212 ? 5.346 -6.712 -6.816 1 97.35 212 ASP A CA 1
ATOM 1722 C C . ASP A 1 212 ? 4.47 -5.488 -7.075 1 97.35 212 ASP A C 1
ATOM 1724 O O . ASP A 1 212 ? 4.472 -4.539 -6.288 1 97.35 212 ASP A O 1
ATOM 1728 N N . ASP A 1 213 ? 3.653 -5.455 -8.147 1 96.03 213 ASP A N 1
ATOM 1729 C CA . ASP A 1 213 ? 2.844 -4.265 -8.391 1 96.03 213 ASP A CA 1
ATOM 1730 C C . ASP A 1 213 ? 1.354 -4.586 -8.301 1 96.03 213 ASP A C 1
ATOM 1732 O O . ASP A 1 213 ? 0.512 -3.715 -8.526 1 96.03 213 ASP A O 1
ATOM 1736 N N . ASN A 1 214 ? 0.963 -5.854 -7.933 1 97.81 214 ASN A N 1
ATOM 1737 C CA . ASN A 1 214 ? -0.433 -6.196 -7.682 1 97.81 214 ASN A CA 1
ATOM 1738 C C . ASN A 1 214 ? -0.921 -5.622 -6.355 1 97.81 214 ASN A C 1
ATOM 1740 O O . ASN A 1 214 ? -0.117 -5.184 -5.53 1 97.81 214 ASN A O 1
ATOM 1744 N N . THR A 1 215 ? -2.197 -5.541 -6.288 1 98.44 215 THR A N 1
ATOM 1745 C CA . THR A 1 215 ? -2.818 -5.121 -5.037 1 98.44 215 THR A CA 1
ATOM 1746 C C . THR A 1 215 ? -3.476 -6.306 -4.336 1 98.44 215 THR A C 1
ATOM 1748 O O . THR A 1 215 ? -4.202 -7.08 -4.963 1 98.44 215 THR A O 1
ATOM 1751 N N . TYR A 1 216 ? -3.233 -6.49 -3.047 1 98 216 TYR A N 1
ATOM 1752 C CA . TYR A 1 216 ? -3.749 -7.597 -2.251 1 98 216 TYR A CA 1
ATOM 1753 C C . TYR A 1 216 ? -4.508 -7.085 -1.032 1 98 216 TYR A C 1
ATOM 1755 O O . TYR A 1 216 ? -3.997 -6.252 -0.28 1 98 216 TYR A O 1
ATOM 1763 N N . ASP A 1 217 ? -5.675 -7.547 -0.92 1 96.39 217 ASP A N 1
ATOM 1764 C CA . ASP A 1 217 ? -6.383 -7.33 0.338 1 96.39 217 ASP A CA 1
ATOM 1765 C C . ASP A 1 217 ? -5.851 -8.252 1.433 1 96.39 217 ASP A C 1
ATOM 1767 O O . ASP A 1 217 ? -5.584 -9.43 1.185 1 96.39 217 ASP A O 1
ATOM 1771 N N . LEU A 1 218 ? -5.742 -7.783 2.626 1 94.24 218 LEU A N 1
ATOM 1772 C CA . LEU A 1 218 ? -5.161 -8.539 3.731 1 94.24 218 LEU A CA 1
ATOM 1773 C C . LEU A 1 218 ? -5.972 -9.8 4.012 1 94.24 218 LEU A C 1
ATOM 1775 O O . LEU A 1 218 ? -5.422 -10.809 4.458 1 94.24 218 LEU A O 1
ATOM 1779 N N . LYS A 1 219 ? -7.236 -9.774 3.735 1 93.05 219 LYS A N 1
ATOM 1780 C CA . LYS A 1 219 ? -8.135 -10.885 4.03 1 93.05 219 LYS A CA 1
ATOM 1781 C C . LYS A 1 219 ? -7.711 -12.148 3.287 1 93.05 219 LYS A C 1
ATOM 1783 O O . LYS A 1 219 ? -7.904 -13.261 3.782 1 93.05 219 LYS A O 1
ATOM 1788 N N . ILE A 1 220 ? -7.14 -11.956 2.135 1 97 220 ILE A N 1
ATOM 1789 C CA . ILE A 1 220 ? -6.81 -13.128 1.331 1 97 220 ILE A CA 1
ATOM 1790 C C . ILE A 1 220 ? -5.686 -13.915 2.003 1 97 220 ILE A C 1
ATOM 1792 O O . ILE A 1 220 ? -5.642 -15.144 1.914 1 97 220 ILE A O 1
ATOM 1796 N N . PHE A 1 221 ? -4.775 -13.254 2.707 1 95.42 221 PHE A N 1
ATOM 1797 C CA . PHE A 1 221 ? -3.656 -13.918 3.365 1 95.42 221 PHE A CA 1
ATOM 1798 C C . PHE A 1 221 ? -4.141 -14.765 4.535 1 95.42 221 PHE A C 1
ATOM 1800 O O . PHE A 1 221 ? -3.645 -15.872 4.755 1 95.42 221 PHE A O 1
ATOM 1807 N N . GLU A 1 222 ? -5.079 -14.231 5.188 1 90.3 222 GLU A N 1
ATOM 1808 C CA . GLU A 1 222 ? -5.651 -14.996 6.291 1 90.3 222 GLU A CA 1
ATOM 1809 C C . GLU A 1 222 ? -6.377 -16.239 5.783 1 90.3 222 GLU A C 1
ATOM 1811 O O . GLU A 1 222 ? -6.287 -17.308 6.39 1 90.3 222 GLU A O 1
ATOM 1816 N N . GLN A 1 223 ? -6.994 -16.081 4.742 1 93.72 223 GLN A N 1
ATOM 1817 C CA . GLN A 1 223 ? -7.762 -17.196 4.196 1 93.72 223 GLN A CA 1
ATOM 1818 C C . GLN A 1 223 ? -6.842 -18.257 3.599 1 93.72 223 GLN A C 1
ATOM 1820 O O . GLN A 1 223 ? -7.019 -19.451 3.848 1 93.72 223 GLN A O 1
ATOM 1825 N N . MET A 1 224 ? -5.843 -17.866 2.93 1 97.01 224 MET A N 1
ATOM 1826 C CA . MET A 1 224 ? -5.048 -18.815 2.157 1 97.01 224 MET A CA 1
ATOM 1827 C C . MET A 1 224 ? -4.133 -19.627 3.068 1 97.01 224 MET A C 1
ATOM 1829 O O . MET A 1 224 ? -3.695 -20.719 2.701 1 97.01 224 MET A O 1
ATOM 1833 N N . ARG A 1 225 ? -3.831 -19.172 4.243 1 92.76 225 ARG A N 1
ATOM 1834 C CA . ARG A 1 225 ? -2.867 -19.798 5.142 1 92.76 225 ARG A CA 1
ATOM 1835 C C . ARG A 1 225 ? -3.276 -21.229 5.474 1 92.76 225 ARG A C 1
ATOM 1837 O O . ARG A 1 225 ? -2.43 -22.058 5.817 1 92.76 225 ARG A O 1
ATOM 1844 N N . TYR A 1 226 ? -4.556 -21.554 5.305 1 92.55 226 TYR A N 1
ATOM 1845 C CA . TYR A 1 226 ? -5.067 -22.848 5.745 1 92.55 226 TYR A CA 1
ATOM 1846 C C . TYR A 1 226 ? -5.392 -23.74 4.553 1 92.55 226 TYR A C 1
ATOM 1848 O O . TYR A 1 226 ? -6.141 -24.711 4.683 1 92.55 226 TYR A O 1
ATOM 1856 N N . THR A 1 227 ? -4.866 -23.41 3.43 1 97.04 227 THR A N 1
ATOM 1857 C CA . THR A 1 227 ? -5.044 -24.207 2.221 1 97.04 227 THR A CA 1
ATOM 1858 C C . THR A 1 227 ? -4.574 -25.642 2.444 1 97.04 227 THR A C 1
ATOM 1860 O O . THR A 1 227 ? -3.448 -25.869 2.892 1 97.04 227 THR A O 1
ATOM 1863 N N . LYS A 1 228 ? -5.416 -26.586 2.151 1 95.8 228 LYS A N 1
ATOM 1864 C CA . LYS A 1 228 ? -5.066 -27.993 2.322 1 95.8 228 LYS A CA 1
ATOM 1865 C C . LYS A 1 228 ? -4.355 -28.537 1.086 1 95.8 228 LYS A C 1
ATOM 1867 O O . LYS A 1 228 ? -3.399 -29.306 1.201 1 95.8 228 LYS A O 1
ATOM 1872 N N . LYS A 1 229 ? -4.858 -28.211 -0.07 1 96.43 229 LYS A N 1
ATOM 1873 C CA . LYS A 1 229 ? -4.205 -28.583 -1.321 1 96.43 229 LYS A CA 1
ATOM 1874 C C . LYS A 1 229 ? -3.949 -27.357 -2.193 1 96.43 229 LYS A C 1
ATOM 1876 O O . LYS A 1 229 ? -2.855 -26.789 -2.168 1 96.43 229 LYS A O 1
ATOM 1881 N N . ILE A 1 230 ? -5.073 -26.898 -2.884 1 97.05 230 ILE A N 1
ATOM 1882 C CA . ILE A 1 230 ? -4.992 -25.692 -3.701 1 97.05 230 ILE A CA 1
ATOM 1883 C C . ILE A 1 230 ? -6.223 -24.821 -3.459 1 97.05 230 ILE A C 1
ATOM 1885 O O . ILE A 1 230 ? -7.356 -25.277 -3.627 1 97.05 230 ILE A O 1
ATOM 1889 N N . SER A 1 231 ? -6.05 -23.688 -2.986 1 98.02 231 SER A N 1
ATOM 1890 C CA . SER A 1 231 ? -7.141 -22.725 -2.871 1 98.02 231 SER A CA 1
ATOM 1891 C C . SER A 1 231 ? -7.188 -21.796 -4.079 1 98.02 231 SER A C 1
ATOM 1893 O O . SER A 1 231 ? -6.154 -21.497 -4.68 1 98.02 231 SER A O 1
ATOM 1895 N N . VAL A 1 232 ? -8.4 -21.363 -4.45 1 97.38 232 VAL A N 1
ATOM 1896 C CA . VAL A 1 232 ? -8.578 -20.54 -5.641 1 97.38 232 VAL A CA 1
ATOM 1897 C C . VAL A 1 232 ? -9.529 -19.385 -5.334 1 97.38 232 VAL A C 1
ATOM 1899 O O . VAL A 1 232 ? -10.398 -19.502 -4.466 1 97.38 232 VAL A O 1
ATOM 1902 N N . TRP A 1 233 ? -9.412 -18.269 -6.025 1 97.62 233 TRP A N 1
ATOM 1903 C CA . TRP A 1 233 ? -10.28 -17.103 -5.893 1 97.62 233 TRP A CA 1
ATOM 1904 C C . TRP A 1 233 ? -10.229 -16.242 -7.15 1 97.62 233 TRP A C 1
ATOM 1906 O O . TRP A 1 233 ? -9.326 -16.391 -7.976 1 97.62 233 TRP A O 1
ATOM 1916 N N . PRO A 1 234 ? -11.191 -15.39 -7.365 1 97.29 234 PRO A N 1
ATOM 1917 C CA . PRO A 1 234 ? -11.175 -14.504 -8.531 1 97.29 234 PRO A CA 1
ATOM 1918 C C . PRO A 1 234 ? -10.185 -13.351 -8.383 1 97.29 234 PRO A C 1
ATOM 1920 O O . PRO A 1 234 ? -9.871 -12.942 -7.262 1 97.29 234 PRO A O 1
ATOM 1923 N N . VAL A 1 235 ? -9.702 -12.905 -9.492 1 97.3 235 VAL A N 1
ATOM 1924 C CA . VAL A 1 235 ? -8.768 -11.786 -9.549 1 97.3 235 VAL A CA 1
ATOM 1925 C C . VAL A 1 235 ? -9.387 -10.636 -10.34 1 97.3 235 VAL A C 1
ATOM 1927 O O . VAL A 1 235 ? -9.993 -10.853 -11.392 1 97.3 235 VAL A O 1
ATOM 1930 N N . GLY A 1 236 ? -9.307 -9.452 -9.793 1 97.25 236 GLY A N 1
ATOM 1931 C CA . GLY A 1 236 ? -9.834 -8.282 -10.478 1 97.25 236 GLY A CA 1
ATOM 1932 C C . GLY A 1 236 ? -8.879 -7.715 -11.511 1 97.25 236 GLY A C 1
ATOM 1933 O O . GLY A 1 236 ? -7.661 -7.854 -11.381 1 97.25 236 GLY A O 1
ATOM 1934 N N . LEU A 1 237 ? -9.418 -7.066 -12.558 1 96.27 237 LEU A N 1
ATOM 1935 C CA . LEU A 1 237 ? -8.706 -6.294 -13.571 1 96.27 237 LEU A CA 1
ATOM 1936 C C . LEU A 1 237 ? -7.721 -7.175 -14.332 1 96.27 237 LEU A C 1
ATOM 1938 O O . LEU A 1 237 ? -6.553 -6.813 -14.491 1 96.27 237 LEU A O 1
ATOM 1942 N N . VAL A 1 238 ? -8.179 -8.242 -14.793 1 92.88 238 VAL A N 1
ATOM 1943 C CA . VAL A 1 238 ? -7.279 -9.183 -15.451 1 92.88 238 VAL A CA 1
ATOM 1944 C C . VAL A 1 238 ? -7.953 -9.759 -16.695 1 92.88 238 VAL A C 1
ATOM 1946 O O . VAL A 1 238 ? -9.183 -9.792 -16.783 1 92.88 238 VAL A O 1
ATOM 1949 N N . GLY A 1 239 ? -7.149 -10.172 -17.697 1 88.49 239 GLY A N 1
ATOM 1950 C CA . GLY A 1 239 ? -7.654 -10.818 -18.898 1 88.49 239 GLY A CA 1
ATOM 1951 C C . GLY A 1 239 ? -8.527 -9.909 -19.742 1 88.49 239 GLY A C 1
ATOM 1952 O O . GLY A 1 239 ? -9.381 -10.384 -20.494 1 88.49 239 GLY A O 1
ATOM 1953 N N . GLY A 1 240 ? -8.37 -8.665 -19.502 1 91.33 240 GLY A N 1
ATOM 1954 C CA . GLY A 1 240 ? -9.194 -7.712 -20.227 1 91.33 240 GLY A CA 1
ATOM 1955 C C . GLY A 1 240 ? -10.601 -7.594 -19.67 1 91.33 240 GLY A C 1
ATOM 1956 O O . GLY A 1 240 ? -11.484 -7.026 -20.315 1 91.33 240 GLY A O 1
ATOM 1957 N N . LEU A 1 241 ? -10.782 -8.208 -18.522 1 93.26 241 LEU A N 1
ATOM 1958 C CA . LEU A 1 241 ? -12.073 -8.218 -17.842 1 93.26 241 LEU A CA 1
ATOM 1959 C C . LEU A 1 241 ? -11.986 -7.503 -16.498 1 93.26 241 LEU A C 1
ATOM 1961 O O . LEU A 1 241 ? -10.891 -7.308 -15.964 1 93.26 241 LEU A O 1
ATOM 1965 N N . LYS A 1 242 ? -13.147 -7.073 -16.026 1 94.89 242 LYS A N 1
ATOM 1966 C CA . LYS A 1 242 ? -13.187 -6.548 -14.664 1 94.89 242 LYS A CA 1
ATOM 1967 C C . LYS A 1 242 ? -12.644 -7.567 -13.666 1 94.89 242 LYS A C 1
ATOM 1969 O O . LYS A 1 242 ? -12.025 -7.196 -12.667 1 94.89 242 LYS A O 1
ATOM 1974 N N . TRP A 1 243 ? -12.98 -8.787 -13.999 1 95.08 243 TRP A N 1
ATOM 1975 C CA . TRP A 1 243 ? -12.438 -9.868 -13.182 1 95.08 243 TRP A CA 1
ATOM 1976 C C . TRP A 1 243 ? -12.45 -11.187 -13.947 1 95.08 243 TRP A C 1
ATOM 1978 O O . TRP A 1 243 ? -13.146 -11.32 -14.957 1 95.08 243 TRP A O 1
ATOM 1988 N N . GLU A 1 244 ? -11.59 -12.068 -13.513 1 94.05 244 GLU A N 1
ATOM 1989 C CA . GLU A 1 244 ? -11.542 -13.45 -13.982 1 94.05 244 GLU A CA 1
ATOM 1990 C C . GLU A 1 244 ? -11.334 -14.419 -12.822 1 94.05 244 GLU A C 1
ATOM 1992 O O . GLU A 1 244 ? -10.695 -14.075 -11.825 1 94.05 244 GLU A O 1
ATOM 1997 N N . GLY A 1 245 ? -11.926 -15.627 -13.004 1 93.51 245 GLY A N 1
ATOM 1998 C CA . GLY A 1 245 ? -11.693 -16.616 -11.964 1 93.51 245 GLY A CA 1
ATOM 1999 C C . GLY A 1 245 ? -12.785 -17.666 -11.882 1 93.51 245 GLY A C 1
ATOM 2000 O O . GLY A 1 245 ? -13.64 -17.749 -12.767 1 93.51 245 GLY A O 1
ATOM 2001 N N . PRO A 1 246 ? -12.719 -18.43 -10.878 1 94.95 246 PRO A N 1
ATOM 2002 C CA . PRO A 1 246 ? -13.678 -19.527 -10.728 1 94.95 246 PRO A CA 1
ATOM 2003 C C . PRO A 1 246 ? -15.059 -19.048 -10.287 1 94.95 246 PRO A C 1
ATOM 2005 O O . PRO A 1 246 ? -15.173 -18.033 -9.596 1 94.95 246 PRO A O 1
ATOM 2008 N N . ILE A 1 247 ? -16.002 -19.675 -10.782 1 94.01 247 ILE A N 1
ATOM 2009 C CA . ILE A 1 247 ? -17.369 -19.595 -10.279 1 94.01 247 ILE A CA 1
ATOM 2010 C C . ILE A 1 247 ? -17.67 -20.811 -9.406 1 94.01 247 ILE A C 1
ATOM 2012 O O . ILE A 1 247 ? -17.509 -21.952 -9.845 1 94.01 247 ILE A O 1
ATOM 2016 N N . CYS A 1 248 ? -18.036 -20.524 -8.226 1 95.53 248 CYS A N 1
ATOM 2017 C CA . CYS A 1 248 ? -18.14 -21.613 -7.261 1 95.53 248 CYS A CA 1
ATOM 2018 C C . CYS A 1 248 ? -19.562 -21.733 -6.725 1 95.53 248 CYS A C 1
ATOM 2020 O O . CYS A 1 248 ? -20.289 -20.741 -6.655 1 95.53 248 CYS A O 1
ATOM 2022 N N . LYS A 1 249 ? -19.967 -22.928 -6.477 1 92.83 249 LYS A N 1
ATOM 2023 C CA . LYS A 1 249 ? -21.23 -23.267 -5.828 1 92.83 249 LYS A CA 1
ATOM 2024 C C . LYS A 1 249 ? -21.021 -24.293 -4.718 1 92.83 249 LYS A C 1
ATOM 2026 O O . LYS A 1 249 ? -20.427 -25.349 -4.945 1 92.83 249 LYS A O 1
ATOM 2031 N N . ASP A 1 250 ? -21.479 -24.006 -3.541 1 92.36 250 ASP A N 1
ATOM 2032 C CA . ASP A 1 250 ? -21.444 -24.905 -2.392 1 92.36 250 ASP A CA 1
ATOM 2033 C C . ASP A 1 250 ? -20.026 -25.406 -2.129 1 92.36 250 ASP A C 1
ATOM 2035 O O . ASP A 1 250 ? -19.808 -26.607 -1.958 1 92.36 250 ASP A O 1
ATOM 2039 N N . GLY A 1 251 ? -19.082 -24.548 -2.348 1 92.3 251 GLY A N 1
ATOM 2040 C CA . GLY A 1 251 ? -17.71 -24.859 -1.98 1 92.3 251 GLY A CA 1
ATOM 2041 C C . GLY A 1 251 ? -16.943 -25.57 -3.079 1 92.3 251 GLY A C 1
ATOM 2042 O O . GLY A 1 251 ? -15.839 -26.068 -2.851 1 92.3 251 GLY A O 1
ATOM 2043 N N . SER A 1 252 ? -17.516 -25.59 -4.237 1 94.67 252 SER A N 1
ATOM 2044 C CA . SER A 1 252 ? -16.857 -26.259 -5.354 1 94.67 252 SER A CA 1
ATOM 2045 C C . SER A 1 252 ? -16.788 -25.353 -6.579 1 94.67 252 SER A C 1
ATOM 2047 O O . SER A 1 252 ? -17.696 -24.553 -6.817 1 94.67 252 SER A O 1
ATOM 2049 N N . VAL A 1 253 ? -15.743 -25.579 -7.32 1 94.19 253 VAL A N 1
ATOM 2050 C CA . VAL A 1 253 ? -15.605 -24.832 -8.566 1 94.19 253 VAL A CA 1
ATOM 2051 C C . VAL A 1 253 ? -16.46 -25.478 -9.654 1 94.19 253 VAL A C 1
ATOM 2053 O O . VAL A 1 253 ? -16.275 -26.653 -9.981 1 94.19 253 VAL A O 1
ATOM 2056 N N . VAL A 1 254 ? -17.357 -24.762 -10.239 1 92.59 254 VAL A N 1
ATOM 2057 C CA . VAL A 1 254 ? -18.273 -25.336 -11.22 1 92.59 254 VAL A CA 1
ATOM 2058 C C . VAL A 1 254 ? -17.85 -24.918 -12.627 1 92.59 254 VAL A C 1
ATOM 2060 O O . VAL A 1 254 ? -18.029 -25.674 -13.585 1 92.59 254 VAL A O 1
ATOM 2063 N N . LYS A 1 255 ? -17.336 -23.787 -12.761 1 91.28 255 LYS A N 1
ATOM 2064 C CA . LYS A 1 255 ? -16.831 -23.266 -14.029 1 91.28 255 LYS A CA 1
ATOM 2065 C C . LYS A 1 255 ? -15.908 -22.073 -13.804 1 91.28 255 LYS A C 1
ATOM 2067 O O . LYS A 1 255 ? -15.616 -21.713 -12.662 1 91.28 255 LYS A O 1
ATOM 2072 N N . PHE A 1 256 ? -15.418 -21.565 -14.912 1 91.56 256 PHE A N 1
ATOM 2073 C CA . PHE A 1 256 ? -14.546 -20.398 -14.855 1 91.56 256 PHE A CA 1
ATOM 2074 C C . PHE A 1 256 ? -15.109 -19.26 -15.697 1 91.56 256 PHE A C 1
ATOM 2076 O O . PHE A 1 256 ? -15.709 -19.496 -16.748 1 91.56 256 PHE A O 1
ATOM 2083 N N . TYR A 1 257 ? -15.046 -18.106 -15.095 1 91.4 257 TYR A N 1
ATOM 2084 C CA . TYR A 1 257 ? -15.36 -16.894 -15.842 1 91.4 257 TYR A CA 1
ATOM 2085 C C . TYR A 1 257 ? -14.116 -16.334 -16.521 1 91.4 257 TYR A C 1
ATOM 2087 O O . TYR A 1 257 ? -13.28 -15.699 -15.873 1 91.4 257 TYR A O 1
ATOM 2095 N N . THR A 1 258 ? -13.931 -16.633 -17.789 1 87.15 258 THR A N 1
ATOM 2096 C CA . THR A 1 258 ? -12.797 -16.201 -18.599 1 87.15 258 THR A CA 1
ATOM 2097 C C . THR A 1 258 ? -13.184 -16.125 -20.073 1 87.15 258 THR A C 1
ATOM 2099 O O . THR A 1 258 ? -14.063 -16.86 -20.528 1 87.15 258 THR A O 1
ATOM 2102 N N . LEU A 1 259 ? -12.663 -15.202 -20.695 1 80.76 259 LEU A N 1
ATOM 2103 C CA . LEU A 1 259 ? -12.94 -15.082 -22.122 1 80.76 259 LEU A CA 1
ATOM 2104 C C . LEU A 1 259 ? -11.692 -15.384 -22.945 1 80.76 259 LEU A C 1
ATOM 2106 O O . LEU A 1 259 ? -11.783 -15.635 -24.149 1 80.76 259 LEU A O 1
ATOM 2110 N N . TRP A 1 260 ? -10.691 -15.324 -22.241 1 71.24 260 TRP A N 1
ATOM 2111 C CA . TRP A 1 260 ? -9.442 -15.642 -22.926 1 71.24 260 TRP A CA 1
ATOM 2112 C C . TRP A 1 260 ? -9.152 -17.137 -22.862 1 71.24 260 TRP A C 1
ATOM 2114 O O . TRP A 1 260 ? -8.908 -17.684 -21.784 1 71.24 260 TRP A O 1
ATOM 2124 N N . LYS A 1 261 ? -9.153 -17.885 -23.97 1 68.71 261 LYS A N 1
ATOM 2125 C CA . LYS A 1 261 ? -8.921 -19.32 -24.105 1 68.71 261 LYS A CA 1
ATOM 2126 C C . LYS A 1 261 ? -9.746 -20.108 -23.091 1 68.71 261 LYS A C 1
ATOM 2128 O O . LYS A 1 261 ? -9.192 -20.785 -22.223 1 68.71 261 LYS A O 1
ATOM 2133 N N . PRO A 1 262 ? -11.026 -19.99 -23.232 1 70.38 262 PRO A N 1
ATOM 2134 C CA . PRO A 1 262 ? -11.92 -20.588 -22.238 1 70.38 262 PRO A CA 1
ATOM 2135 C C . PRO A 1 262 ? -11.81 -22.11 -22.186 1 70.38 262 PRO A C 1
ATOM 2137 O O . PRO A 1 262 ? -12.276 -22.734 -21.229 1 70.38 262 PRO A O 1
ATOM 2140 N N . GLN A 1 263 ? -11.091 -22.69 -23.086 1 70.87 263 GLN A N 1
ATOM 2141 C CA . GLN A 1 263 ? -11.016 -24.146 -23.15 1 70.87 263 GLN A CA 1
ATOM 2142 C C . GLN A 1 263 ? -9.897 -24.679 -22.259 1 70.87 263 GLN A C 1
ATOM 2144 O O . GLN A 1 263 ? -9.769 -25.891 -22.073 1 70.87 263 GLN A O 1
ATOM 2149 N N . ARG A 1 264 ? -9.236 -23.701 -21.682 1 73.89 264 ARG A N 1
ATOM 2150 C CA . ARG A 1 264 ? -8.177 -24.133 -20.776 1 73.89 264 ARG A CA 1
ATOM 2151 C C . ARG A 1 264 ? -8.754 -24.872 -19.573 1 73.89 264 ARG A C 1
ATOM 2153 O O . ARG A 1 264 ? -9.802 -24.492 -19.048 1 73.89 264 ARG A O 1
ATOM 2160 N N . PRO A 1 265 ? -8.079 -25.929 -19.274 1 72.92 265 PRO A N 1
ATOM 2161 C CA . PRO A 1 265 ? -8.621 -26.715 -18.163 1 72.92 265 PRO A CA 1
ATOM 2162 C C . PRO A 1 265 ? -8.685 -25.926 -16.857 1 72.92 265 PRO A C 1
ATOM 2164 O O . PRO A 1 265 ? -9.65 -26.057 -16.1 1 72.92 265 PRO A O 1
ATOM 2167 N N . MET A 1 266 ? -7.624 -25.092 -16.652 1 81.17 266 MET A N 1
ATOM 2168 C CA . MET A 1 266 ? -7.563 -24.333 -15.407 1 81.17 266 MET A CA 1
ATOM 2169 C C . MET A 1 266 ? -7.195 -22.878 -15.674 1 81.17 266 MET A C 1
ATOM 2171 O O . MET A 1 266 ? -6.063 -22.462 -15.42 1 81.17 266 MET A O 1
ATOM 2175 N N . PRO A 1 267 ? -8.17 -22.123 -16.118 1 84.12 267 PRO A N 1
ATOM 2176 C CA . PRO A 1 267 ? -7.87 -20.728 -16.449 1 84.12 267 PRO A CA 1
ATOM 2177 C C . PRO A 1 267 ? -7.753 -19.84 -15.212 1 84.12 267 PRO A C 1
ATOM 2179 O O . PRO A 1 267 ? -8.622 -19 -14.966 1 84.12 267 PRO A O 1
ATOM 2182 N N . LEU A 1 268 ? -6.743 -20.068 -14.521 1 87.45 268 LEU A N 1
ATOM 2183 C CA . LEU A 1 268 ? -6.454 -19.306 -13.311 1 87.45 268 LEU A CA 1
ATOM 2184 C C . LEU A 1 268 ? -5.357 -18.278 -13.565 1 87.45 268 LEU A C 1
ATOM 2186 O O . LEU A 1 268 ? -4.455 -18.513 -14.372 1 87.45 268 LEU A O 1
ATOM 2190 N N . ASP A 1 269 ? -5.567 -17.202 -13.004 1 89.69 269 ASP A N 1
ATOM 2191 C CA . ASP A 1 269 ? -4.474 -16.236 -12.959 1 89.69 269 ASP A CA 1
ATOM 2192 C C . ASP A 1 269 ? -3.431 -16.635 -11.918 1 89.69 269 ASP A C 1
ATOM 2194 O O . ASP A 1 269 ? -3.758 -17.278 -10.918 1 89.69 269 ASP A O 1
ATOM 2198 N N . MET A 1 270 ? -2.231 -16.242 -12.176 1 91.19 270 MET A N 1
ATOM 2199 C CA . MET A 1 270 ? -1.136 -16.56 -11.264 1 91.19 270 MET A CA 1
ATOM 2200 C C . MET A 1 270 ? -1.439 -16.06 -9.855 1 91.19 270 MET A C 1
ATOM 2202 O O . MET A 1 270 ? -1.052 -16.693 -8.871 1 91.19 270 MET A O 1
ATOM 2206 N N . ALA A 1 271 ? -2.151 -14.983 -9.747 1 95.18 271 ALA A N 1
ATOM 2207 C CA . ALA A 1 271 ? -2.45 -14.383 -8.45 1 95.18 271 ALA A CA 1
ATOM 2208 C C . ALA A 1 271 ? -3.738 -14.956 -7.865 1 95.18 271 ALA A C 1
ATOM 2210 O O . ALA A 1 271 ? -4.211 -14.498 -6.822 1 95.18 271 ALA A O 1
ATOM 2211 N N . GLY A 1 272 ? -4.306 -15.969 -8.488 1 96.78 272 GLY A N 1
ATOM 2212 C CA . GLY A 1 272 ? -5.639 -16.422 -8.121 1 96.78 272 GLY A CA 1
ATOM 2213 C C . GLY A 1 272 ? -5.64 -17.768 -7.422 1 96.78 272 GLY A C 1
ATOM 2214 O O . GLY A 1 272 ? -6.67 -18.443 -7.363 1 96.78 272 GLY A O 1
ATOM 2215 N N . PHE A 1 273 ? -4.443 -18.212 -6.974 1 96.92 273 PHE A N 1
ATOM 2216 C CA . PHE A 1 273 ? -4.424 -19.488 -6.268 1 96.92 273 PHE A CA 1
ATOM 2217 C C . PHE A 1 273 ? -3.22 -19.574 -5.338 1 96.92 273 PHE A C 1
ATOM 2219 O O . PHE A 1 273 ? -2.256 -18.821 -5.491 1 96.92 273 PHE A O 1
ATOM 2226 N N . ALA A 1 274 ? -3.291 -20.43 -4.382 1 98.02 274 ALA A N 1
ATOM 2227 C CA . ALA A 1 274 ? -2.213 -20.766 -3.455 1 98.02 274 ALA A CA 1
ATOM 2228 C C . ALA A 1 274 ? -2.08 -22.277 -3.293 1 98.02 274 ALA A C 1
ATOM 2230 O O . ALA A 1 274 ? -3.056 -23.014 -3.458 1 98.02 274 ALA A O 1
ATOM 2231 N N . ILE A 1 275 ? -0.905 -22.746 -2.996 1 97.41 275 ILE A N 1
ATOM 2232 C CA . ILE A 1 275 ? -0.602 -24.172 -2.972 1 97.41 275 ILE A CA 1
ATOM 2233 C C . ILE A 1 275 ? -0.089 -24.567 -1.589 1 97.41 275 ILE A C 1
ATOM 2235 O O . ILE A 1 275 ? 0.78 -23.896 -1.027 1 97.41 275 ILE A O 1
ATOM 2239 N N . ASN A 1 276 ? -0.611 -25.607 -1.052 1 97.09 276 ASN A N 1
ATOM 2240 C CA . ASN A 1 276 ? -0.019 -26.166 0.158 1 97.09 276 ASN A CA 1
ATOM 2241 C C . ASN A 1 276 ? 1.458 -26.493 -0.039 1 97.09 276 ASN A C 1
ATOM 2243 O O . ASN A 1 276 ? 1.824 -27.18 -0.994 1 97.09 276 ASN A O 1
ATOM 2247 N N . ALA A 1 277 ? 2.26 -26.049 0.837 1 96.33 277 ALA A N 1
ATOM 2248 C CA . ALA A 1 277 ? 3.706 -26.2 0.697 1 96.33 277 ALA A CA 1
ATOM 2249 C C . ALA A 1 277 ? 4.108 -27.672 0.708 1 96.33 277 ALA A C 1
ATOM 2251 O O . ALA A 1 277 ? 5.069 -28.065 0.043 1 96.33 277 ALA A O 1
ATOM 2252 N N . LYS A 1 278 ? 3.416 -28.476 1.41 1 94.51 278 LYS A N 1
ATOM 2253 C CA . LYS A 1 278 ? 3.715 -29.903 1.488 1 94.51 278 LYS A CA 1
ATOM 2254 C C . LYS A 1 278 ? 3.61 -30.563 0.116 1 94.51 278 LYS A C 1
ATOM 2256 O O . LYS A 1 278 ? 4.367 -31.485 -0.194 1 94.51 278 LYS A O 1
ATOM 2261 N N . LEU A 1 279 ? 2.636 -30.118 -0.687 1 94.21 279 LEU A N 1
ATOM 2262 C CA . LEU A 1 279 ? 2.476 -30.667 -2.029 1 94.21 279 LEU A CA 1
ATOM 2263 C C . LEU A 1 279 ? 3.726 -30.424 -2.868 1 94.21 279 LEU A C 1
ATOM 2265 O O . LEU A 1 279 ? 4.111 -31.273 -3.676 1 94.21 279 LEU A O 1
ATOM 2269 N N . ILE A 1 280 ? 4.303 -29.318 -2.689 1 93.84 280 ILE A N 1
ATOM 2270 C CA . ILE A 1 280 ? 5.493 -28.951 -3.45 1 93.84 280 ILE A CA 1
ATOM 2271 C C . ILE A 1 280 ? 6.685 -29.778 -2.975 1 93.84 280 ILE A C 1
ATOM 2273 O O . ILE A 1 280 ? 7.5 -30.226 -3.785 1 93.84 280 ILE A O 1
ATOM 2277 N N . ILE A 1 281 ? 6.753 -30.008 -1.697 1 94.13 281 ILE A N 1
ATOM 2278 C CA . ILE A 1 281 ? 7.847 -30.781 -1.117 1 94.13 281 ILE A CA 1
ATOM 2279 C C . ILE A 1 281 ? 7.714 -32.247 -1.522 1 94.13 281 ILE A C 1
ATOM 2281 O O . ILE A 1 281 ? 8.705 -32.895 -1.867 1 94.13 281 ILE A O 1
ATOM 2285 N N . ASP A 1 282 ? 6.525 -32.716 -1.492 1 92.79 282 ASP A N 1
ATOM 2286 C CA . ASP A 1 282 ? 6.259 -34.121 -1.787 1 92.79 282 ASP A CA 1
ATOM 2287 C C . ASP A 1 282 ? 6.385 -34.402 -3.282 1 92.79 282 ASP A C 1
ATOM 2289 O O . ASP A 1 282 ? 6.466 -35.56 -3.697 1 92.79 282 ASP A O 1
ATOM 2293 N N . ASN A 1 283 ? 6.366 -33.375 -4.07 1 92.62 283 ASN A N 1
ATOM 2294 C CA . ASN A 1 283 ? 6.5 -33.503 -5.518 1 92.62 283 ASN A CA 1
ATOM 2295 C C . ASN A 1 283 ? 7.672 -32.681 -6.047 1 92.62 283 ASN A C 1
ATOM 2297 O O . ASN A 1 283 ? 7.472 -31.648 -6.687 1 92.62 283 ASN A O 1
ATOM 2301 N N . PRO A 1 284 ? 8.842 -33.105 -5.874 1 89.87 284 PRO A N 1
ATOM 2302 C CA . PRO A 1 284 ? 10.052 -32.321 -6.133 1 89.87 284 PRO A CA 1
ATOM 2303 C C . PRO A 1 284 ? 10.24 -31.999 -7.614 1 89.87 284 PRO A C 1
ATOM 2305 O O . PRO A 1 284 ? 10.974 -31.069 -7.959 1 89.87 284 PRO A O 1
ATOM 2308 N N . ASP A 1 285 ? 9.561 -32.665 -8.507 1 90.83 285 ASP A N 1
ATOM 2309 C CA . ASP A 1 285 ? 9.754 -32.469 -9.941 1 90.83 285 ASP A CA 1
ATOM 2310 C C . ASP A 1 285 ? 8.798 -31.409 -10.483 1 90.83 285 ASP A C 1
ATOM 2312 O O . ASP A 1 285 ? 8.944 -30.958 -11.621 1 90.83 285 ASP A O 1
ATOM 2316 N N . VAL A 1 286 ? 7.882 -31.019 -9.64 1 91.24 286 VAL A N 1
ATOM 2317 C CA . VAL A 1 286 ? 6.877 -30.069 -10.103 1 91.24 286 VAL A CA 1
ATOM 2318 C C . VAL A 1 286 ? 7.475 -28.665 -10.149 1 91.24 286 VAL A C 1
ATOM 2320 O O . VAL A 1 286 ? 8.002 -28.175 -9.147 1 91.24 286 VAL A O 1
ATOM 2323 N N . GLU A 1 287 ? 7.517 -28.095 -11.271 1 89.82 287 GLU A N 1
ATOM 2324 C CA . GLU A 1 287 ? 7.937 -26.72 -11.524 1 89.82 287 GLU A CA 1
ATOM 2325 C C . GLU A 1 287 ? 7.096 -26.079 -12.623 1 89.82 287 GLU A C 1
ATOM 2327 O O . GLU A 1 287 ? 6.334 -26.764 -13.309 1 89.82 287 GLU A O 1
ATOM 2332 N N . MET A 1 288 ? 7.217 -24.77 -12.681 1 88.49 288 MET A N 1
ATOM 2333 C CA . MET A 1 288 ? 6.543 -24.088 -13.782 1 88.49 288 MET A CA 1
ATOM 2334 C C . MET A 1 288 ? 7.266 -24.339 -15.101 1 88.49 288 MET A C 1
ATOM 2336 O O . MET A 1 288 ? 8.498 -24.352 -15.147 1 88.49 288 MET A O 1
ATOM 2340 N N . ASP A 1 289 ? 6.49 -24.616 -16.056 1 82.82 289 ASP A N 1
ATOM 2341 C CA . ASP A 1 289 ? 7.052 -24.89 -17.375 1 82.82 289 ASP A CA 1
ATOM 2342 C C . ASP A 1 289 ? 7.444 -23.596 -18.085 1 82.82 289 ASP A C 1
ATOM 2344 O O . ASP A 1 289 ? 6.579 -22.811 -18.478 1 82.82 289 ASP A O 1
ATOM 2348 N N . THR A 1 290 ? 8.654 -23.457 -18.324 1 78.93 290 THR A N 1
ATOM 2349 C CA . THR A 1 290 ? 9.174 -22.245 -18.947 1 78.93 290 THR A CA 1
ATOM 2350 C C . THR A 1 290 ? 8.722 -22.148 -20.401 1 78.93 290 THR A C 1
ATOM 2352 O O . THR A 1 290 ? 8.716 -21.061 -20.983 1 78.93 290 THR A O 1
ATOM 2355 N N . MET A 1 291 ? 8.354 -23.288 -20.928 1 73.74 291 MET A N 1
ATOM 2356 C CA . MET A 1 291 ? 7.994 -23.32 -22.342 1 73.74 291 MET A CA 1
ATOM 2357 C C . MET A 1 291 ? 6.483 -23.425 -22.517 1 73.74 291 MET A C 1
ATOM 2359 O O . MET A 1 291 ? 5.992 -23.584 -23.636 1 73.74 291 MET A O 1
ATOM 2363 N N . ALA A 1 292 ? 5.879 -23.342 -21.411 1 73.72 292 ALA A N 1
ATOM 2364 C CA . ALA A 1 292 ? 4.424 -23.436 -21.496 1 73.72 292 ALA A CA 1
ATOM 2365 C C . ALA A 1 292 ? 3.848 -22.295 -22.331 1 73.72 292 ALA A C 1
ATOM 2367 O O . ALA A 1 292 ? 4.352 -21.17 -22.287 1 73.72 292 ALA A O 1
ATOM 2368 N N . ALA A 1 293 ? 2.868 -22.713 -23.078 1 68.49 293 ALA A N 1
ATOM 2369 C CA . ALA A 1 293 ? 2.176 -21.689 -23.857 1 68.49 293 ALA A CA 1
ATOM 2370 C C . ALA A 1 293 ? 1.534 -20.647 -22.946 1 68.49 293 ALA A C 1
ATOM 2372 O O . ALA A 1 293 ? 1.309 -20.904 -21.761 1 68.49 293 ALA A O 1
ATOM 2373 N N . ARG A 1 294 ? 1.311 -19.526 -23.539 1 65.88 294 ARG A N 1
ATOM 2374 C CA . ARG A 1 294 ? 0.667 -18.448 -22.795 1 65.88 294 ARG A CA 1
ATOM 2375 C C . ARG A 1 294 ? -0.63 -18.927 -22.151 1 65.88 294 ARG A C 1
ATOM 2377 O O . ARG A 1 294 ? -1.445 -19.586 -22.8 1 65.88 294 ARG A O 1
ATOM 2384 N N . GLY A 1 295 ? -0.778 -18.67 -20.886 1 64.83 295 GLY A N 1
ATOM 2385 C CA . GLY A 1 295 ? -1.997 -19.052 -20.192 1 64.83 295 GLY A CA 1
ATOM 2386 C C . GLY A 1 295 ? -1.933 -20.446 -19.596 1 64.83 295 GLY A C 1
ATOM 2387 O O . GLY A 1 295 ? -2.807 -20.834 -18.818 1 64.83 295 GLY A O 1
ATOM 2388 N N . TYR A 1 296 ? -0.901 -21.086 -19.965 1 70.3 296 TYR A N 1
ATOM 2389 C CA . TYR A 1 296 ? -0.818 -22.47 -19.512 1 70.3 296 TYR A CA 1
ATOM 2390 C C . TYR A 1 296 ? 0.208 -22.617 -18.395 1 70.3 296 TYR A C 1
ATOM 2392 O O . TYR A 1 296 ? 0.422 -23.718 -17.882 1 70.3 296 TYR A O 1
ATOM 2400 N N . LEU A 1 297 ? 0.723 -21.518 -18.065 1 76.95 297 LEU A N 1
ATOM 2401 C CA . LEU A 1 297 ? 1.748 -21.566 -17.028 1 76.95 297 LEU A CA 1
ATOM 2402 C C . LEU A 1 297 ? 1.169 -22.077 -15.714 1 76.95 297 LEU A C 1
ATOM 2404 O O . LEU A 1 297 ? 1.73 -22.983 -15.093 1 76.95 297 LEU A O 1
ATOM 2408 N N . GLU A 1 298 ? 0.085 -21.528 -15.352 1 79.06 298 GLU A N 1
ATOM 2409 C CA . GLU A 1 298 ? -0.569 -21.919 -14.107 1 79.06 298 GLU A CA 1
ATOM 2410 C C . GLU A 1 298 ? -1.019 -23.376 -14.155 1 79.06 298 GLU A C 1
ATOM 2412 O O . GLU A 1 298 ? -0.87 -24.11 -13.175 1 79.06 298 GLU A O 1
ATOM 2417 N N . SER A 1 299 ? -1.497 -23.714 -15.351 1 78.4 299 SER A N 1
ATOM 2418 C CA . SER A 1 299 ? -1.96 -25.087 -15.522 1 78.4 299 SER A CA 1
ATOM 2419 C C . SER A 1 299 ? -0.807 -26.078 -15.406 1 78.4 299 SER A C 1
ATOM 2421 O O . SER A 1 299 ? -0.996 -27.209 -14.954 1 78.4 299 SER A O 1
ATOM 2423 N N . SER A 1 300 ? 0.319 -25.644 -15.787 1 80.68 300 SER A N 1
ATOM 2424 C CA . SER A 1 300 ? 1.473 -26.537 -15.792 1 80.68 300 SER A CA 1
ATOM 2425 C C . SER A 1 300 ? 1.867 -26.94 -14.375 1 80.68 300 SER A C 1
ATOM 2427 O O . SER A 1 300 ? 2.485 -27.987 -14.171 1 80.68 300 SER A O 1
ATOM 2429 N N . ILE A 1 301 ? 1.531 -26.159 -13.42 1 87.36 301 ILE A N 1
ATOM 2430 C CA . ILE A 1 301 ? 1.906 -26.491 -12.05 1 87.36 301 ILE A CA 1
ATOM 2431 C C . ILE A 1 301 ? 0.689 -27.024 -11.297 1 87.36 301 ILE A C 1
ATOM 2433 O O . ILE A 1 301 ? 0.756 -28.082 -10.666 1 87.36 301 ILE A O 1
ATOM 2437 N N . VAL A 1 302 ? -0.434 -26.411 -11.446 1 90.31 302 VAL A N 1
ATOM 2438 C CA . VAL A 1 302 ? -1.621 -26.726 -10.658 1 90.31 302 VAL A CA 1
ATOM 2439 C C . VAL A 1 302 ? -2.172 -28.087 -11.076 1 90.31 302 VAL A C 1
ATOM 2441 O O . VAL A 1 302 ? -2.583 -28.884 -10.229 1 90.31 302 VAL A O 1
ATOM 2444 N N . SER A 1 303 ? -2.148 -28.393 -12.324 1 87.34 303 SER A N 1
ATOM 2445 C CA . SER A 1 303 ? -2.725 -29.631 -12.837 1 87.34 303 SER A CA 1
ATOM 2446 C C . SER A 1 303 ? -1.933 -30.846 -12.366 1 87.34 303 SER A C 1
ATOM 2448 O O . SER A 1 303 ? -2.468 -31.955 -12.3 1 87.34 303 SER A O 1
ATOM 2450 N N . ARG A 1 304 ? -0.752 -30.663 -12.058 1 89.9 304 ARG A N 1
ATOM 2451 C CA . ARG A 1 304 ? 0.108 -31.754 -11.61 1 89.9 304 ARG A CA 1
ATOM 2452 C C . ARG A 1 304 ? -0.078 -32.02 -10.12 1 89.9 304 ARG A C 1
ATOM 2454 O O . ARG A 1 304 ? 0.347 -33.06 -9.612 1 89.9 304 ARG A O 1
ATOM 2461 N N . LEU A 1 305 ? -0.725 -31.091 -9.497 1 92.76 305 LEU A N 1
ATOM 2462 C CA . LEU A 1 305 ? -0.801 -31.181 -8.043 1 92.76 305 LEU A CA 1
ATOM 2463 C C . LEU A 1 305 ? -2.221 -31.506 -7.592 1 92.76 305 LEU A C 1
ATOM 2465 O O . LEU A 1 305 ? -2.419 -32.096 -6.527 1 92.76 305 LEU A O 1
ATOM 2469 N N . ALA A 1 306 ? -3.181 -31.072 -8.433 1 91.14 306 ALA A N 1
ATOM 2470 C CA . ALA A 1 306 ? -4.568 -31.267 -8.02 1 91.14 306 ALA A CA 1
ATOM 2471 C C . ALA A 1 306 ? -5.506 -31.254 -9.223 1 91.14 306 ALA A C 1
ATOM 2473 O O . ALA A 1 306 ? -5.14 -30.776 -10.299 1 91.14 306 ALA A O 1
ATOM 2474 N N . THR A 1 307 ? -6.67 -31.826 -8.97 1 90.48 307 THR A N 1
ATOM 2475 C CA . THR A 1 307 ? -7.766 -31.728 -9.927 1 90.48 307 THR A CA 1
ATOM 2476 C C . THR A 1 307 ? -8.748 -30.635 -9.515 1 90.48 307 THR A C 1
ATOM 2478 O O . THR A 1 307 ? -8.721 -30.167 -8.375 1 90.48 307 THR A O 1
ATOM 2481 N N . ARG A 1 308 ? -9.54 -30.261 -10.452 1 89.34 308 ARG A N 1
ATOM 2482 C CA . ARG A 1 308 ? -10.49 -29.179 -10.216 1 89.34 308 ARG A CA 1
ATOM 2483 C C . ARG A 1 308 ? -11.362 -29.471 -8.999 1 89.34 308 ARG A C 1
ATOM 2485 O O . ARG A 1 308 ? -11.697 -28.562 -8.236 1 89.34 308 ARG A O 1
ATOM 2492 N N . GLY A 1 309 ? -11.711 -30.686 -8.841 1 90.44 309 GLY A N 1
ATOM 2493 C CA . GLY A 1 309 ? -12.553 -31.089 -7.726 1 90.44 309 GLY A CA 1
ATOM 2494 C C . GLY A 1 309 ? -11.884 -30.908 -6.377 1 90.44 309 GLY A C 1
ATOM 2495 O O . GLY A 1 309 ? -12.552 -30.912 -5.341 1 90.44 309 GLY A O 1
ATOM 2496 N N . GLU A 1 310 ? -10.618 -30.714 -6.377 1 93.98 310 GLU A N 1
ATOM 2497 C CA . GLU A 1 310 ? -9.864 -30.599 -5.133 1 93.98 310 GLU A CA 1
ATOM 2498 C C . GLU A 1 310 ? -9.558 -29.14 -4.806 1 93.98 310 GLU A C 1
ATOM 2500 O O . GLU A 1 310 ? -8.902 -28.847 -3.804 1 93.98 310 GLU A O 1
ATOM 2505 N N . PHE A 1 311 ? -10.045 -28.252 -5.659 1 95.94 311 PHE A N 1
ATOM 2506 C CA . PHE A 1 311 ? -9.837 -26.829 -5.414 1 95.94 311 PHE A CA 1
ATOM 2507 C C . PHE A 1 311 ? -10.678 -26.354 -4.235 1 95.94 311 PHE A C 1
ATOM 2509 O O . PHE A 1 311 ? -11.821 -26.783 -4.069 1 95.94 311 PHE A O 1
ATOM 2516 N N . GLU A 1 312 ? -10.13 -25.517 -3.472 1 97.47 312 GLU A N 1
ATOM 2517 C CA . GLU A 1 312 ? -10.791 -24.929 -2.311 1 97.47 312 GLU A CA 1
ATOM 2518 C C . GLU A 1 312 ? -11.142 -23.464 -2.559 1 97.47 312 GLU A C 1
ATOM 2520 O O . GLU A 1 312 ? -10.272 -22.593 -2.493 1 97.47 312 GLU A O 1
ATOM 2525 N N . PRO A 1 313 ? -12.41 -23.158 -2.792 1 97.75 313 PRO A N 1
ATOM 2526 C CA . PRO A 1 313 ? -12.813 -21.776 -3.063 1 97.75 313 PRO A CA 1
ATOM 2527 C C . PRO A 1 313 ? -12.644 -20.864 -1.85 1 97.75 313 PRO A C 1
ATOM 2529 O O . PRO A 1 313 ? -13.059 -21.218 -0.743 1 97.75 313 PRO A O 1
ATOM 2532 N N . LEU A 1 314 ? -11.964 -19.811 -2.056 1 97.28 314 LEU A N 1
ATOM 2533 C CA . LEU A 1 314 ? -11.835 -18.776 -1.036 1 97.28 314 LEU A CA 1
ATOM 2534 C C . LEU A 1 314 ? -12.554 -17.5 -1.462 1 97.28 314 LEU A C 1
ATOM 2536 O O . LEU A 1 314 ? -13.256 -17.487 -2.475 1 97.28 314 LEU A O 1
ATOM 2540 N N . ALA A 1 315 ? -12.473 -16.416 -0.621 1 96.05 315 ALA A N 1
ATOM 2541 C CA . ALA A 1 315 ? -13.079 -15.117 -0.904 1 96.05 315 ALA A CA 1
ATOM 2542 C C . ALA A 1 315 ? -14.595 -15.236 -1.032 1 96.05 315 ALA A C 1
ATOM 2544 O O . ALA A 1 315 ? -15.175 -14.809 -2.033 1 96.05 315 ALA A O 1
ATOM 2545 N N . ASN A 1 316 ? -15.204 -15.8 -0.004 1 94.63 316 ASN A N 1
ATOM 2546 C CA . ASN A 1 316 ? -16.653 -15.951 0.068 1 94.63 316 ASN A CA 1
ATOM 2547 C C . ASN A 1 316 ? -17.192 -16.758 -1.109 1 94.63 316 ASN A C 1
ATOM 2549 O O . ASN A 1 316 ? -18.058 -16.285 -1.847 1 94.63 316 ASN A O 1
ATOM 2553 N N . ASN A 1 317 ? -16.593 -17.999 -1.3 1 96.22 317 ASN A N 1
ATOM 2554 C CA . ASN A 1 317 ? -16.973 -18.881 -2.399 1 96.22 317 ASN A CA 1
ATOM 2555 C C . ASN A 1 317 ? -16.779 -18.204 -3.753 1 96.22 317 ASN A C 1
ATOM 2557 O O . ASN A 1 317 ? -17.632 -18.316 -4.635 1 96.22 317 ASN A O 1
ATOM 2561 N N . CYS A 1 318 ? -15.679 -17.354 -3.873 1 96.73 318 CYS A N 1
ATOM 2562 C CA . CYS A 1 318 ? -15.231 -16.701 -5.097 1 96.73 318 CYS A CA 1
ATOM 2563 C C . CYS A 1 318 ? -16.196 -15.597 -5.511 1 96.73 318 CYS A C 1
ATOM 2565 O O . CYS A 1 318 ? -16.381 -15.343 -6.703 1 96.73 318 CYS A O 1
ATOM 2567 N N . LYS A 1 319 ? -16.826 -14.945 -4.525 1 96.06 319 LYS A N 1
ATOM 2568 C CA . LYS A 1 319 ? -17.78 -13.881 -4.821 1 96.06 319 LYS A CA 1
ATOM 2569 C C . LYS A 1 319 ? -17.226 -12.518 -4.417 1 96.06 319 LYS A C 1
ATOM 2571 O O . LYS A 1 319 ? -17.939 -11.513 -4.464 1 96.06 319 LYS A O 1
ATOM 2576 N N . GLU A 1 320 ? -15.991 -12.56 -4.026 1 96.02 320 GLU A N 1
ATOM 2577 C CA . GLU A 1 320 ? -15.331 -11.322 -3.624 1 96.02 320 GLU A CA 1
ATOM 2578 C C . GLU A 1 320 ? -13.974 -11.172 -4.307 1 96.02 320 GLU A C 1
ATOM 2580 O O . GLU A 1 320 ? -13.239 -12.15 -4.46 1 96.02 320 GLU A O 1
ATOM 2585 N N . ILE A 1 321 ? -13.726 -9.971 -4.678 1 97.64 321 ILE A N 1
ATOM 2586 C CA . ILE A 1 321 ? -12.408 -9.664 -5.222 1 97.64 321 ILE A CA 1
ATOM 2587 C C . ILE A 1 321 ? -11.492 -9.167 -4.106 1 97.64 321 ILE A C 1
ATOM 2589 O O . ILE A 1 321 ? -11.757 -8.13 -3.492 1 97.64 321 ILE A O 1
ATOM 2593 N N . LEU A 1 322 ? -10.447 -9.93 -3.871 1 97.61 322 LEU A N 1
ATOM 2594 C CA . LEU A 1 322 ? -9.508 -9.578 -2.811 1 97.61 322 LEU A CA 1
ATOM 2595 C C . LEU A 1 322 ? -8.106 -9.371 -3.374 1 97.61 322 LEU A C 1
ATOM 2597 O O . LEU A 1 322 ? -7.187 -8.998 -2.641 1 97.61 322 LEU A O 1
ATOM 2601 N N . VAL A 1 323 ? -7.942 -9.663 -4.633 1 98.48 323 VAL A N 1
ATOM 2602 C CA . VAL A 1 323 ? -6.688 -9.47 -5.352 1 98.48 323 VAL A CA 1
ATOM 2603 C C . VAL A 1 323 ? -6.957 -8.769 -6.682 1 98.48 323 VAL A C 1
ATOM 2605 O O . VAL A 1 323 ? -7.909 -9.108 -7.388 1 98.48 323 VAL A O 1
ATOM 2608 N N . TRP A 1 324 ? -6.189 -7.737 -7.042 1 98.48 324 TRP A N 1
ATOM 2609 C CA . TRP A 1 324 ? -6.305 -7.022 -8.309 1 98.48 324 TRP A CA 1
ATOM 2610 C C . TRP A 1 324 ? -4.994 -7.075 -9.086 1 98.48 324 TRP A C 1
ATOM 2612 O O . TRP A 1 324 ? -3.919 -6.869 -8.518 1 98.48 324 TRP A O 1
ATOM 2622 N N . HIS A 1 325 ? -5.099 -7.39 -10.274 1 96.66 325 HIS A N 1
ATOM 2623 C CA . HIS A 1 325 ? -3.954 -7.289 -11.172 1 96.66 325 HIS A CA 1
ATOM 2624 C C . HIS A 1 325 ? -3.705 -5.843 -11.587 1 96.66 325 HIS A C 1
ATOM 2626 O O . HIS A 1 325 ? -4.021 -5.454 -12.714 1 96.66 325 HIS A O 1
ATOM 2632 N N . THR A 1 326 ? -3.099 -5.112 -10.769 1 97.46 326 THR A N 1
ATOM 2633 C CA . THR A 1 326 ? -2.732 -3.73 -11.057 1 97.46 326 THR A CA 1
ATOM 2634 C C . THR A 1 326 ? -1.319 -3.653 -11.628 1 97.46 326 THR A C 1
ATOM 2636 O O . THR A 1 326 ? -0.534 -4.593 -11.485 1 97.46 326 THR A O 1
ATOM 2639 N N . GLN A 1 327 ? -1.087 -2.605 -12.35 1 95.71 327 GLN A N 1
ATOM 2640 C CA . GLN A 1 327 ? 0.24 -2.272 -12.856 1 95.71 327 GLN A CA 1
ATOM 2641 C C . GLN A 1 327 ? 0.573 -0.804 -12.601 1 95.71 327 GLN A C 1
ATOM 2643 O O . GLN A 1 327 ? -0.283 0.069 -12.762 1 95.71 327 GLN A O 1
ATOM 2648 N N . THR A 1 328 ? 1.732 -0.6 -12.115 1 96.89 328 THR A N 1
ATOM 2649 C CA . THR A 1 328 ? 2.172 0.787 -12.011 1 96.89 328 THR A CA 1
ATOM 2650 C C . THR A 1 328 ? 2.53 1.345 -13.386 1 96.89 328 THR A C 1
ATOM 2652 O O . THR A 1 328 ? 3.254 0.706 -14.152 1 96.89 328 THR A O 1
ATOM 2655 N N . ALA A 1 329 ? 1.974 2.505 -13.68 1 96.14 329 ALA A N 1
ATOM 2656 C CA . ALA A 1 329 ? 2.232 3.146 -14.967 1 96.14 329 ALA A CA 1
ATOM 2657 C C . ALA A 1 329 ? 3.707 3.51 -15.113 1 96.14 329 ALA A C 1
ATOM 2659 O O . ALA A 1 329 ? 4.344 3.941 -14.149 1 96.14 329 ALA A O 1
ATOM 2660 N N . GLU A 1 330 ? 4.222 3.325 -16.275 1 93.33 330 GLU A N 1
ATOM 2661 C CA . GLU A 1 330 ? 5.586 3.769 -16.543 1 93.33 330 GLU A CA 1
ATOM 2662 C C . GLU A 1 330 ? 5.706 5.286 -16.429 1 93.33 330 GLU A C 1
ATOM 2664 O O . GLU A 1 330 ? 4.943 6.023 -17.058 1 93.33 330 GLU A O 1
ATOM 2669 N N . PRO A 1 331 ? 6.617 5.692 -15.628 1 94.29 331 PRO A N 1
ATOM 2670 C CA . PRO A 1 331 ? 6.751 7.144 -15.495 1 94.29 331 PRO A CA 1
ATOM 2671 C C . PRO A 1 331 ? 7.221 7.814 -16.785 1 94.29 331 PRO A C 1
ATOM 2673 O O . PRO A 1 331 ? 8.038 7.248 -17.516 1 94.29 331 PRO A O 1
ATOM 2676 N N . LYS A 1 332 ? 6.733 9.004 -17.042 1 90.63 332 LYS A N 1
ATOM 2677 C CA . LYS A 1 332 ? 7.195 9.823 -18.159 1 90.63 332 LYS A CA 1
ATOM 2678 C C . LYS A 1 332 ? 8.485 10.558 -17.805 1 90.63 332 LYS A C 1
ATOM 2680 O O . LYS A 1 332 ? 8.521 11.331 -16.846 1 90.63 332 LYS A O 1
ATOM 2685 N N . MET A 1 333 ? 9.545 10.354 -18.617 1 92.95 333 MET A N 1
ATOM 2686 C CA . MET A 1 333 ? 10.859 10.883 -18.266 1 92.95 333 MET A CA 1
ATOM 2687 C C . MET A 1 333 ? 11.363 11.845 -19.337 1 92.95 333 MET A C 1
ATOM 2689 O O . MET A 1 333 ? 12.551 11.851 -19.663 1 92.95 333 MET A O 1
ATOM 2693 N N . LYS A 1 334 ? 10.405 12.591 -19.846 1 90.89 334 LYS A N 1
ATOM 2694 C CA . LYS A 1 334 ? 10.737 13.491 -20.946 1 90.89 334 LYS A CA 1
ATOM 2695 C C . LYS A 1 334 ? 11.841 14.465 -20.546 1 90.89 334 LYS A C 1
ATOM 2697 O O . LYS A 1 334 ? 12.783 14.691 -21.308 1 90.89 334 LYS A O 1
ATOM 2702 N N . GLN A 1 335 ? 11.741 15.04 -19.393 1 89.5 335 GLN A N 1
ATOM 2703 C CA . GLN A 1 335 ? 12.717 16.024 -18.937 1 89.5 335 GLN A CA 1
ATOM 2704 C C . GLN A 1 335 ? 14.049 15.361 -18.6 1 89.5 335 GLN A C 1
ATOM 2706 O O . GLN A 1 335 ? 15.113 15.941 -18.828 1 89.5 335 GLN A O 1
ATOM 2711 N N . GLU A 1 336 ? 13.973 14.198 -18.085 1 90.03 336 GLU A N 1
ATOM 2712 C CA . GLU A 1 336 ? 15.195 13.448 -17.815 1 90.03 336 GLU A CA 1
ATOM 2713 C C . GLU A 1 336 ? 15.951 13.142 -19.105 1 90.03 336 GLU A C 1
ATOM 2715 O O . GLU A 1 336 ? 17.179 13.241 -19.149 1 90.03 336 GLU A O 1
ATOM 2720 N N . ASP A 1 337 ? 15.249 12.795 -20.051 1 90.35 337 ASP A N 1
ATOM 2721 C CA . ASP A 1 337 ? 15.841 12.486 -21.349 1 90.35 337 ASP A CA 1
ATOM 2722 C C . ASP A 1 337 ? 16.479 13.727 -21.97 1 90.35 337 ASP A C 1
ATOM 2724 O O . ASP A 1 337 ? 17.562 13.649 -22.553 1 90.35 337 ASP A O 1
ATOM 2728 N N . ARG A 1 338 ? 15.767 14.77 -21.827 1 89.18 338 ARG A N 1
ATOM 2729 C CA . ARG A 1 338 ? 16.298 16.037 -22.32 1 89.18 338 ARG A CA 1
ATOM 2730 C C . ARG A 1 338 ? 17.593 16.404 -21.603 1 89.18 338 ARG A C 1
ATOM 2732 O O . ARG A 1 338 ? 18.545 16.872 -22.23 1 89.18 338 ARG A O 1
ATOM 2739 N N . LEU A 1 339 ? 17.622 16.238 -20.353 1 88.4 339 LEU A N 1
ATOM 2740 C CA . LEU A 1 339 ? 18.818 16.512 -19.563 1 88.4 339 LEU A CA 1
ATOM 2741 C C . LEU A 1 339 ? 19.987 15.651 -20.028 1 88.4 339 LEU A C 1
ATOM 2743 O O . LEU A 1 339 ? 21.11 16.141 -20.161 1 88.4 339 LEU A O 1
ATOM 2747 N N . LYS A 1 340 ? 19.704 14.428 -20.268 1 87.21 340 LYS A N 1
ATOM 2748 C CA . LYS A 1 340 ? 20.742 13.508 -20.724 1 87.21 340 LYS A CA 1
ATOM 2749 C C . LYS A 1 340 ? 21.31 13.944 -22.072 1 87.21 340 LYS A C 1
ATOM 2751 O O . LYS A 1 340 ? 22.519 13.863 -22.298 1 87.21 340 LYS A O 1
ATOM 2756 N N . GLN A 1 341 ? 20.444 14.348 -22.852 1 90.4 341 GLN A N 1
ATOM 2757 C CA . GLN A 1 341 ? 20.862 14.821 -24.168 1 90.4 341 GLN A CA 1
ATOM 2758 C C . GLN A 1 341 ? 21.751 16.056 -24.051 1 90.4 341 GLN A C 1
ATOM 2760 O O . GLN A 1 341 ? 22.637 16.27 -24.881 1 90.4 341 GLN A O 1
ATOM 2765 N N . MET A 1 342 ? 21.544 16.834 -23.025 1 89.56 342 MET A N 1
ATOM 2766 C CA . MET A 1 342 ? 22.331 18.043 -22.799 1 89.56 342 MET A CA 1
ATOM 2767 C C . MET A 1 342 ? 23.592 17.729 -22 1 89.56 342 MET A C 1
ATOM 2769 O O . MET A 1 342 ? 24.374 18.629 -21.688 1 89.56 342 MET A O 1
ATOM 2773 N N . GLY A 1 343 ? 23.715 16.459 -21.597 1 84.64 343 GLY A N 1
ATOM 2774 C CA . GLY A 1 343 ? 24.913 16.023 -20.898 1 84.64 343 GLY A CA 1
ATOM 2775 C C . GLY A 1 343 ? 24.8 16.14 -19.39 1 84.64 343 GLY A C 1
ATOM 2776 O O . GLY A 1 343 ? 25.81 16.131 -18.684 1 84.64 343 GLY A O 1
ATOM 2777 N N . PHE A 1 344 ? 23.545 16.414 -19.011 1 84.11 344 PHE A N 1
ATOM 2778 C CA . PHE A 1 344 ? 23.319 16.515 -17.574 1 84.11 344 PHE A CA 1
ATOM 2779 C C . PHE A 1 344 ? 22.634 15.26 -17.044 1 84.11 344 PHE A C 1
ATOM 2781 O O . PHE A 1 344 ? 22.033 14.504 -17.81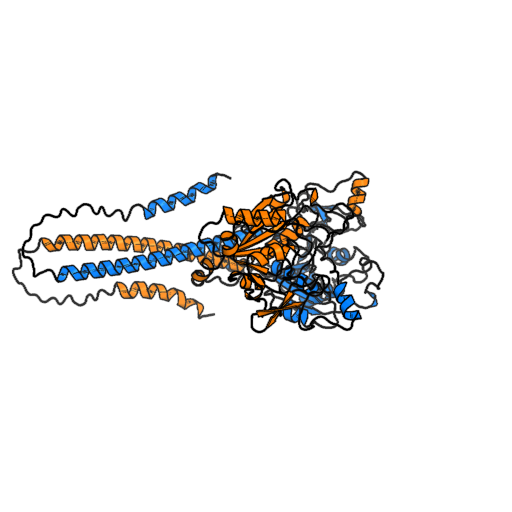 1 84.11 344 PHE A O 1
ATOM 2788 N N . GLU A 1 345 ? 23.015 14.914 -15.794 1 81 345 GLU A N 1
ATOM 2789 C CA . GLU A 1 345 ? 22.333 13.791 -15.156 1 81 345 GLU A CA 1
ATOM 2790 C C . GLU A 1 345 ? 21.834 14.168 -13.764 1 81 345 GLU A C 1
ATOM 2792 O O . GLU A 1 345 ? 22.427 15.017 -13.095 1 81 345 GLU A O 1
ATOM 2797 N N . SER A 1 346 ? 20.713 13.551 -13.516 1 83.24 346 SER A N 1
ATOM 2798 C CA . SER A 1 346 ? 20.227 13.739 -12.153 1 83.24 346 SER A CA 1
ATOM 2799 C C . SER A 1 346 ? 21.226 13.206 -11.131 1 83.24 346 SER A C 1
ATOM 2801 O O . SER A 1 346 ? 22.068 12.367 -11.457 1 83.24 346 SER A O 1
ATOM 2803 N N . ASP A 1 347 ? 21.17 13.8 -10.043 1 85.18 347 ASP A N 1
ATOM 2804 C CA . ASP A 1 347 ? 22.06 13.384 -8.963 1 85.18 347 ASP A CA 1
ATOM 2805 C C . ASP A 1 347 ? 21.976 11.876 -8.733 1 85.18 347 ASP A C 1
ATOM 2807 O O . ASP A 1 347 ? 20.939 11.366 -8.302 1 85.18 347 ASP A O 1
ATOM 2811 N N . PRO A 1 348 ? 23.027 11.19 -9.001 1 82.82 348 PRO A N 1
ATOM 2812 C CA . PRO A 1 348 ? 23.006 9.729 -8.9 1 82.82 348 PRO A CA 1
ATOM 2813 C C . PRO A 1 348 ? 22.876 9.24 -7.459 1 82.82 348 PRO A C 1
ATOM 2815 O O . PRO A 1 348 ? 22.547 8.073 -7.227 1 82.82 348 PRO A O 1
ATOM 2818 N N . SER A 1 349 ? 23.133 10.146 -6.563 1 87.35 349 SER A N 1
ATOM 2819 C CA . SER A 1 349 ? 23.066 9.742 -5.162 1 87.35 349 SER A CA 1
ATOM 2820 C C . SER A 1 349 ? 21.622 9.649 -4.682 1 87.35 349 SER A C 1
ATOM 2822 O O . SER A 1 349 ? 21.349 9.074 -3.626 1 87.35 349 SER A O 1
ATOM 2824 N N . MET A 1 350 ? 20.785 10.212 -5.516 1 93.35 350 MET A N 1
ATOM 2825 C CA . MET A 1 350 ? 19.366 10.132 -5.18 1 93.35 350 MET A CA 1
ATOM 2826 C C . MET A 1 350 ? 18.772 8.805 -5.64 1 93.35 350 MET A C 1
ATOM 2828 O O . MET A 1 350 ? 18.506 8.618 -6.829 1 93.35 350 MET A O 1
ATOM 2832 N N . GLU A 1 351 ? 18.634 7.904 -4.717 1 93.54 351 GLU A N 1
ATOM 2833 C CA . GLU A 1 351 ? 18.071 6.591 -5.021 1 93.54 351 GLU A CA 1
ATOM 2834 C C . GLU A 1 351 ? 16.552 6.658 -5.143 1 93.54 351 GLU A C 1
ATOM 2836 O O . GLU A 1 351 ? 15.865 7.069 -4.206 1 93.54 351 GLU A O 1
ATOM 2841 N N . VAL A 1 352 ? 16.143 6.367 -6.375 1 93.94 352 VAL A N 1
ATOM 2842 C CA . VAL A 1 352 ? 14.708 6.401 -6.64 1 93.94 352 VAL A CA 1
ATOM 2843 C C . VAL A 1 352 ? 14.185 4.979 -6.831 1 93.94 352 VAL A C 1
ATOM 2845 O O . VAL A 1 352 ? 14.861 4.137 -7.425 1 93.94 352 VAL A O 1
ATOM 2848 N N . MET B 1 1 ? 16.429 -15.468 27.73 1 19.38 1 MET B N 1
ATOM 2849 C CA . MET B 1 1 ? 15.12 -16.019 28.069 1 19.38 1 MET B CA 1
ATOM 2850 C C . MET B 1 1 ? 14.675 -15.556 29.452 1 19.38 1 MET B C 1
ATOM 2852 O O . MET B 1 1 ? 13.486 -15.334 29.684 1 19.38 1 MET B O 1
ATOM 2856 N N . ILE B 1 2 ? 15.609 -15.506 30.434 1 20.31 2 ILE B N 1
ATOM 2857 C CA . ILE B 1 2 ? 15.364 -15.508 31.872 1 20.31 2 ILE B CA 1
ATOM 2858 C C . ILE B 1 2 ? 14.959 -14.108 32.328 1 20.31 2 ILE B C 1
ATOM 2860 O O . ILE B 1 2 ? 14.352 -13.946 33.389 1 20.31 2 ILE B O 1
ATOM 2864 N N . ALA B 1 3 ? 15.451 -13.072 31.572 1 21.36 3 ALA B N 1
ATOM 2865 C CA . ALA B 1 3 ? 15.509 -11.772 32.235 1 21.36 3 ALA B CA 1
ATOM 2866 C C . ALA B 1 3 ? 14.117 -11.161 32.366 1 21.36 3 ALA B C 1
ATOM 2868 O O . ALA B 1 3 ? 13.964 -10.056 32.892 1 21.36 3 ALA B O 1
ATOM 2869 N N . TRP B 1 4 ? 13.136 -11.756 31.622 1 23.47 4 TRP B N 1
ATOM 2870 C CA . TRP B 1 4 ? 11.872 -11.055 31.422 1 23.47 4 TRP B CA 1
ATOM 2871 C C . TRP B 1 4 ? 11.046 -11.044 32.704 1 23.47 4 TRP B C 1
ATOM 2873 O O . TRP B 1 4 ? 9.982 -10.424 32.759 1 23.47 4 TRP B O 1
ATOM 2883 N N . TRP B 1 5 ? 11.43 -11.949 33.665 1 23.76 5 TRP B N 1
ATOM 2884 C CA . TRP B 1 5 ? 10.452 -12.197 34.718 1 23.76 5 TRP B CA 1
ATOM 2885 C C . TRP B 1 5 ? 10.414 -11.039 35.71 1 23.76 5 TRP B C 1
ATOM 2887 O O . TRP B 1 5 ? 9.472 -10.918 36.497 1 23.76 5 TRP B O 1
ATOM 2897 N N . LYS B 1 6 ? 11.546 -10.322 35.828 1 25.65 6 LYS B N 1
ATOM 2898 C CA . LYS B 1 6 ? 11.71 -9.636 37.107 1 25.65 6 LYS B CA 1
ATOM 2899 C C . LYS B 1 6 ? 10.855 -8.373 37.166 1 25.65 6 LYS B C 1
ATOM 2901 O O . LYS B 1 6 ? 10.835 -7.678 38.184 1 25.65 6 LYS B O 1
ATOM 2906 N N . THR B 1 7 ? 10.407 -7.92 35.962 1 28.26 7 THR B N 1
ATOM 2907 C CA . THR B 1 7 ? 10.003 -6.524 36.085 1 28.26 7 THR B CA 1
ATOM 2908 C C . THR B 1 7 ? 8.631 -6.413 36.743 1 28.26 7 THR B C 1
ATOM 2910 O O . THR B 1 7 ? 8.174 -5.312 37.058 1 28.26 7 THR B O 1
ATOM 2913 N N . SER B 1 8 ? 7.887 -7.534 36.701 1 30.6 8 SER B N 1
ATOM 2914 C CA . SER B 1 8 ? 6.544 -7.338 37.24 1 30.6 8 SER B CA 1
ATOM 2915 C C . SER B 1 8 ? 6.579 -7.138 38.751 1 30.6 8 SER B C 1
ATOM 2917 O O . SER B 1 8 ? 5.57 -6.772 39.357 1 30.6 8 SER B O 1
ATOM 2919 N N . ASP B 1 9 ? 7.681 -7.725 39.322 1 30.65 9 ASP B N 1
ATOM 2920 C CA . ASP B 1 9 ? 7.708 -7.783 40.78 1 30.65 9 ASP B CA 1
ATOM 2921 C C . ASP B 1 9 ? 7.902 -6.393 41.382 1 30.65 9 ASP B C 1
ATOM 2923 O O . ASP B 1 9 ? 7.683 -6.193 42.578 1 30.65 9 ASP B O 1
ATOM 2927 N N . SER B 1 10 ? 8.506 -5.498 40.552 1 29.96 10 SER B N 1
ATOM 2928 C CA . SER B 1 10 ? 9.053 -4.342 41.254 1 29.96 10 SER B CA 1
ATOM 2929 C C . SER B 1 10 ? 7.951 -3.369 41.659 1 29.96 10 SER B C 1
ATOM 2931 O O . SER B 1 10 ? 8.107 -2.611 42.619 1 29.96 10 SER B O 1
ATOM 2933 N N . ILE B 1 11 ? 6.899 -3.389 40.832 1 31.12 11 ILE B N 1
ATOM 2934 C CA . ILE B 1 11 ? 5.98 -2.327 41.227 1 31.12 11 ILE B CA 1
ATOM 2935 C C . ILE B 1 11 ? 5.258 -2.721 42.513 1 31.12 11 ILE B C 1
ATOM 2937 O O . ILE B 1 11 ? 4.942 -1.864 43.342 1 31.12 11 ILE B O 1
ATOM 2941 N N . TRP B 1 12 ? 5.068 -4.084 42.669 1 31.61 12 TRP B N 1
ATOM 2942 C CA . TRP B 1 12 ? 4.289 -4.465 43.843 1 31.61 12 TRP B CA 1
ATOM 2943 C C . TRP B 1 12 ? 5.105 -4.289 45.119 1 31.61 12 TRP B C 1
ATOM 2945 O O . TRP B 1 12 ? 4.564 -3.916 46.163 1 31.61 12 TRP B O 1
ATOM 2955 N N . ARG B 1 13 ? 6.431 -4.597 45.045 1 32.29 13 ARG B N 1
ATOM 2956 C CA . ARG B 1 13 ? 7.231 -4.542 46.264 1 32.29 13 ARG B CA 1
ATOM 2957 C C . ARG B 1 13 ? 7.272 -3.126 46.828 1 32.29 13 ARG B C 1
ATOM 2959 O O . ARG B 1 13 ? 7.345 -2.94 48.045 1 32.29 13 ARG B O 1
ATOM 2966 N N . TYR B 1 14 ? 7.285 -2.15 45.864 1 30.37 14 TYR B N 1
ATOM 2967 C CA . TYR B 1 14 ? 7.389 -0.804 46.418 1 30.37 14 TYR B CA 1
ATOM 2968 C C . TYR B 1 14 ? 6.113 -0.42 47.158 1 30.37 14 TYR B C 1
ATOM 2970 O O . TYR B 1 14 ? 6.165 0.271 48.179 1 30.37 14 TYR B O 1
ATOM 2978 N N . MET B 1 15 ? 4.981 -0.864 46.619 1 31.43 15 MET B N 1
ATOM 2979 C CA . MET B 1 15 ? 3.784 -0.397 47.312 1 31.43 15 MET B CA 1
ATOM 2980 C C . MET B 1 15 ? 3.611 -1.118 48.645 1 31.43 15 MET B C 1
ATOM 2982 O O . MET B 1 15 ? 3.147 -0.525 49.621 1 31.43 15 MET B O 1
ATOM 2986 N N . THR B 1 16 ? 3.808 -2.41 48.586 1 31.98 16 THR B N 1
ATOM 2987 C CA . THR B 1 16 ? 3.453 -3.118 49.811 1 31.98 16 THR B CA 1
ATOM 2988 C C . THR B 1 16 ? 4.476 -2.843 50.91 1 31.98 16 THR B C 1
ATOM 2990 O O . THR B 1 16 ? 4.144 -2.878 52.097 1 31.98 16 THR B O 1
ATOM 2993 N N . GLY B 1 17 ? 5.757 -2.779 50.548 1 30.84 17 GLY B N 1
ATOM 2994 C CA . GLY B 1 17 ? 6.717 -2.756 51.64 1 30.84 17 GLY B CA 1
ATOM 2995 C C . GLY B 1 17 ? 6.668 -1.476 52.452 1 30.84 17 GLY B C 1
ATOM 2996 O O . GLY B 1 17 ? 6.951 -1.484 53.652 1 30.84 17 GLY B O 1
ATOM 2997 N N . SER B 1 18 ? 6.626 -0.33 51.717 1 30.84 18 SER B N 1
ATOM 2998 C CA . SER B 1 18 ? 6.912 0.875 52.487 1 30.84 18 SER B CA 1
ATOM 2999 C C . SER B 1 18 ? 5.731 1.258 53.374 1 30.84 18 SER B C 1
ATOM 3001 O O . SER B 1 18 ? 5.876 2.062 54.296 1 30.84 18 SER B O 1
ATOM 3003 N N . ILE B 1 19 ? 4.545 0.963 52.842 1 30.84 19 ILE B N 1
ATOM 3004 C CA . ILE B 1 19 ? 3.522 1.673 53.601 1 30.84 19 ILE B CA 1
ATOM 3005 C C . ILE B 1 19 ? 3.365 1.034 54.979 1 30.84 19 ILE B C 1
ATOM 3007 O O . ILE B 1 19 ? 3.19 1.735 55.979 1 30.84 19 ILE B O 1
ATOM 3011 N N . PHE B 1 20 ? 3.288 -0.31 54.927 1 29.47 20 PHE B N 1
ATOM 3012 C CA . PHE B 1 20 ? 2.712 -0.876 56.141 1 29.47 20 PHE B CA 1
ATOM 3013 C C . PHE B 1 20 ? 3.784 -1.076 57.205 1 29.47 20 PHE B C 1
ATOM 3015 O O . PHE B 1 20 ? 3.563 -1.783 58.191 1 29.47 20 PHE B O 1
ATOM 3022 N N . GLN B 1 21 ? 5.06 -0.835 56.841 1 26.34 21 GLN B N 1
ATOM 3023 C CA . GLN B 1 21 ? 5.896 -1.139 57.998 1 26.34 21 GLN B CA 1
ATOM 3024 C C . GLN B 1 21 ? 5.631 -0.162 59.14 1 26.34 21 GLN B C 1
ATOM 3026 O O . GLN B 1 21 ? 6.131 0.964 59.128 1 26.34 21 GLN B O 1
ATOM 3031 N N . VAL B 1 22 ? 4.375 -0.011 59.511 1 25.77 22 VAL B N 1
ATOM 3032 C CA . VAL B 1 22 ? 4.218 0.706 60.772 1 25.77 22 VAL B CA 1
ATOM 3033 C C . VAL B 1 22 ? 5.152 0.113 61.824 1 25.77 22 VAL B C 1
ATOM 3035 O O . VAL B 1 22 ? 5.146 -1.098 62.058 1 25.77 22 VAL B O 1
ATOM 3038 N N . PRO B 1 23 ? 6.364 0.678 61.908 1 23.43 23 PRO B N 1
ATOM 3039 C CA . PRO B 1 23 ? 7.205 0.167 62.993 1 23.43 23 PRO B CA 1
ATOM 3040 C C . PRO B 1 23 ? 6.428 -0.053 64.289 1 23.43 23 PRO B C 1
ATOM 3042 O O . PRO B 1 23 ? 5.712 0.843 64.743 1 23.43 23 PRO B O 1
ATOM 3045 N N . VAL B 1 24 ? 5.828 -1.209 64.46 1 25.02 24 VAL B N 1
ATOM 3046 C CA . VAL B 1 24 ? 5.147 -1.693 65.657 1 25.02 24 VAL B CA 1
ATOM 3047 C C . VAL B 1 24 ? 5.995 -1.392 66.891 1 25.02 24 VAL B C 1
ATOM 3049 O O . VAL B 1 24 ? 5.657 -1.81 68.001 1 25.02 24 VAL B O 1
ATOM 3052 N N . ASN B 1 25 ? 7.255 -0.916 66.614 1 23.93 25 ASN B N 1
ATOM 3053 C CA . ASN B 1 25 ? 8.074 -1.161 67.797 1 23.93 25 ASN B CA 1
ATOM 3054 C C . ASN B 1 25 ? 7.572 -0.367 69 1 23.93 25 ASN B C 1
ATOM 3056 O O . ASN B 1 25 ? 8.107 -0.499 70.102 1 23.93 25 ASN B O 1
ATOM 3060 N N . PHE B 1 26 ? 7.012 0.797 68.674 1 22.52 26 PHE B N 1
ATOM 3061 C CA . PHE B 1 26 ? 7.3 1.676 69.802 1 22.52 26 PHE B CA 1
ATOM 3062 C C . PHE B 1 26 ? 6.454 1.299 71.012 1 22.52 26 PHE B C 1
ATOM 3064 O O . PHE B 1 26 ? 6.315 2.087 71.949 1 22.52 26 PHE B O 1
ATOM 3071 N N . CYS B 1 27 ? 5.745 0.14 70.97 1 21.75 27 CYS B N 1
ATOM 3072 C CA . CYS B 1 27 ? 4.835 -0.024 72.098 1 21.75 27 CYS B CA 1
ATOM 3073 C C . CYS B 1 27 ? 5.604 -0.124 73.409 1 21.75 27 CYS B C 1
ATOM 3075 O O . CYS B 1 27 ? 6.174 -1.171 73.721 1 21.75 27 CYS B O 1
ATOM 3077 N N . GLY B 1 28 ? 6.665 0.732 73.537 1 20.95 28 GLY B N 1
ATOM 3078 C CA . GLY B 1 28 ? 7.275 0.599 74.85 1 20.95 28 GLY B CA 1
ATOM 3079 C C . GLY B 1 28 ? 6.274 0.692 75.985 1 20.95 28 GLY B C 1
ATOM 3080 O O . GLY B 1 28 ? 5.371 1.531 75.957 1 20.95 28 GLY B O 1
ATOM 3081 N N . THR B 1 29 ? 5.929 -0.448 76.568 1 21.72 29 THR B N 1
ATOM 3082 C CA . THR B 1 29 ? 5.009 -0.791 77.646 1 21.72 29 THR B CA 1
ATOM 3083 C C . THR B 1 29 ? 5.268 0.076 78.875 1 21.72 29 THR B C 1
ATOM 3085 O O . THR B 1 29 ? 4.727 -0.186 79.951 1 21.72 29 THR B O 1
ATOM 3088 N N . ASN B 1 30 ? 5.877 1.289 78.745 1 21.93 30 ASN B N 1
ATOM 3089 C CA . ASN B 1 30 ? 6.115 1.822 80.082 1 21.93 30 ASN B CA 1
ATOM 3090 C C . ASN B 1 30 ? 4.812 1.988 80.859 1 21.93 30 ASN B C 1
ATOM 3092 O O . ASN B 1 30 ? 3.81 2.448 80.308 1 21.93 30 ASN B O 1
ATOM 3096 N N . SER B 1 31 ? 4.625 1.175 81.881 1 22.48 31 SER B N 1
ATOM 3097 C CA . SER B 1 31 ? 3.587 0.914 82.873 1 22.48 31 SER B CA 1
ATOM 3098 C C . SER B 1 31 ? 3.178 2.194 83.595 1 22.48 31 SER B C 1
ATOM 3100 O O . SER B 1 31 ? 2.542 2.142 84.65 1 22.48 31 SER B O 1
ATOM 3102 N N . VAL B 1 32 ? 3.449 3.397 83.074 1 22.24 32 VAL B N 1
ATOM 3103 C CA . VAL B 1 32 ? 3.134 4.438 84.047 1 22.24 32 VAL B CA 1
ATOM 3104 C C . VAL B 1 32 ? 1.63 4.467 84.305 1 22.24 32 VAL B C 1
ATOM 3106 O O . VAL B 1 32 ? 0.833 4.527 83.365 1 22.24 32 VAL B O 1
ATOM 3109 N N . GLU B 1 33 ? 1.199 3.986 85.4 1 23.12 33 GLU B N 1
ATOM 3110 C CA . GLU B 1 33 ? -0.095 3.773 86.042 1 23.12 33 GLU B CA 1
ATOM 3111 C C . GLU B 1 33 ? -0.84 5.091 86.232 1 23.12 33 GLU B C 1
ATOM 3113 O O . GLU B 1 33 ? -1.932 5.115 86.803 1 23.12 33 GLU B O 1
ATOM 3118 N N . SER B 1 34 ? -0.275 6.259 85.734 1 23.08 34 SER B N 1
ATOM 3119 C CA . SER B 1 34 ? -0.94 7.384 86.383 1 23.08 34 SER B CA 1
ATOM 3120 C C . SER B 1 34 ? -2.422 7.431 86.026 1 23.08 34 SER B C 1
ATOM 3122 O O . SER B 1 34 ? -2.84 6.864 85.014 1 23.08 34 SER B O 1
ATOM 3124 N N . ASP B 1 35 ? -3.259 7.96 86.965 1 25.67 35 ASP B N 1
ATOM 3125 C CA . ASP B 1 35 ? -4.684 8.081 87.26 1 25.67 35 ASP B CA 1
ATOM 3126 C C . ASP B 1 35 ? -5.401 8.89 86.181 1 25.67 35 ASP B C 1
ATOM 3128 O O . ASP B 1 35 ? -5.939 9.964 86.457 1 25.67 35 ASP B O 1
ATOM 3132 N N . LEU B 1 36 ? -4.897 8.89 84.944 1 24.84 36 LEU B N 1
ATOM 3133 C CA . LEU B 1 36 ? -5.449 9.863 84.007 1 24.84 36 LEU B CA 1
ATOM 3134 C C . LEU B 1 36 ? -6.885 9.507 83.637 1 24.84 36 LEU B C 1
ATOM 3136 O O . LEU B 1 36 ? -7.117 8.624 82.809 1 24.84 36 LEU B O 1
ATOM 3140 N N . SER B 1 37 ? -7.77 9.357 84.531 1 24.75 37 SER B N 1
ATOM 3141 C CA . SER B 1 37 ? -9.14 8.917 84.286 1 24.75 37 SER B CA 1
ATOM 3142 C C . SER B 1 37 ? -9.861 9.861 83.33 1 24.75 37 SER B C 1
ATOM 3144 O O . SER B 1 37 ? -10.758 9.442 82.595 1 24.75 37 SER B O 1
ATOM 3146 N N . GLY B 1 38 ? -9.617 11.151 83.454 1 27.39 38 GLY B N 1
ATOM 3147 C CA . GLY B 1 38 ? -10.699 11.999 82.978 1 27.39 38 GLY B CA 1
ATOM 3148 C C . GLY B 1 38 ? -10.757 12.098 81.465 1 27.39 38 GLY B C 1
ATOM 3149 O O . GLY B 1 38 ? -11.741 12.588 80.908 1 27.39 38 GLY B O 1
ATOM 3150 N N . LEU B 1 39 ? -9.578 12.21 80.77 1 29.94 39 LEU B N 1
ATOM 3151 C CA . LEU B 1 39 ? -9.57 12.824 79.446 1 29.94 39 LEU B CA 1
ATOM 3152 C C . LEU B 1 39 ? -9.987 11.818 78.378 1 29.94 39 LEU B C 1
ATOM 3154 O O . LEU B 1 39 ? -9.731 12.026 77.19 1 29.94 39 LEU B O 1
ATOM 3158 N N . HIS B 1 40 ? -10.7 10.775 78.65 1 32.36 40 HIS B N 1
ATOM 3159 C CA . HIS B 1 40 ? -10.841 9.712 77.662 1 32.36 40 HIS B CA 1
ATOM 3160 C C . HIS B 1 40 ? -11.778 10.129 76.534 1 32.36 40 HIS B C 1
ATOM 3162 O O . HIS B 1 40 ? -12.022 9.355 75.605 1 32.36 40 HIS B O 1
ATOM 3168 N N . HIS B 1 41 ? -12.374 11.336 76.677 1 34.96 41 HIS B N 1
ATOM 3169 C CA . HIS B 1 41 ? -13.46 11.418 75.708 1 34.96 41 HIS B CA 1
ATOM 3170 C C . HIS B 1 41 ? -12.943 11.829 74.333 1 34.96 41 HIS B C 1
ATOM 3172 O O . HIS B 1 41 ? -13.651 11.696 73.333 1 34.96 41 HIS B O 1
ATOM 3178 N N . GLY B 1 42 ? -11.881 12.645 74.314 1 36.67 42 GLY B N 1
ATOM 3179 C CA . GLY B 1 42 ? -11.531 13.203 73.017 1 36.67 42 GLY B CA 1
ATOM 3180 C C . GLY B 1 42 ? -10.854 12.202 72.1 1 36.67 42 GLY B C 1
ATOM 3181 O O . GLY B 1 42 ? -10.601 12.497 70.93 1 36.67 42 GLY B O 1
ATOM 3182 N N . GLN B 1 43 ? -10.23 11.134 72.591 1 42.84 43 GLN B N 1
ATOM 3183 C CA . GLN B 1 43 ? -9.435 10.178 71.827 1 42.84 43 GLN B CA 1
ATOM 3184 C C . GLN B 1 43 ? -10.319 9.336 70.912 1 42.84 43 GLN B C 1
ATOM 3186 O O . GLN B 1 43 ? -9.851 8.809 69.901 1 42.84 43 GLN B O 1
ATOM 3191 N N . ASN B 1 44 ? -11.616 9.237 71.168 1 48.66 44 ASN B N 1
ATOM 3192 C CA . ASN B 1 44 ? -12.438 8.28 70.434 1 48.66 44 ASN B CA 1
ATOM 3193 C C . ASN B 1 44 ? -12.848 8.824 69.068 1 48.66 44 ASN B C 1
ATOM 3195 O O . ASN B 1 44 ? -13.064 8.056 68.129 1 48.66 44 ASN B O 1
ATOM 3199 N N . GLN B 1 45 ? -13.036 10.071 68.908 1 48.12 45 GLN B N 1
ATOM 3200 C CA . GLN B 1 45 ? -13.493 10.562 67.612 1 48.12 45 GLN B CA 1
ATOM 3201 C C . GLN B 1 45 ? -12.374 10.506 66.577 1 48.12 45 GLN B C 1
ATOM 3203 O O . GLN B 1 45 ? -12.614 10.181 65.412 1 48.12 45 GLN B O 1
ATOM 3208 N N . ASP B 1 46 ? -11.186 10.778 66.931 1 52.44 46 ASP B N 1
ATOM 3209 C CA . ASP B 1 46 ? -10.055 10.737 66.009 1 52.44 46 ASP B CA 1
ATOM 3210 C C . ASP B 1 46 ? -9.751 9.305 65.577 1 52.44 46 ASP B C 1
ATOM 3212 O O . ASP B 1 46 ? -9.381 9.064 64.426 1 52.44 46 ASP B O 1
ATOM 3216 N N . SER B 1 47 ? -10.002 8.385 66.436 1 57.38 47 SER B N 1
ATOM 3217 C CA . SER B 1 47 ? -9.769 6.973 66.15 1 57.38 47 SER B CA 1
ATOM 3218 C C . SER B 1 47 ? -10.8 6.43 65.167 1 57.38 47 SER B C 1
ATOM 3220 O O . SER B 1 47 ? -10.466 5.642 64.28 1 57.38 47 SER B O 1
ATOM 3222 N N . VAL B 1 48 ? -11.996 6.897 65.205 1 57.55 48 VAL B N 1
ATOM 3223 C CA . VAL B 1 48 ? -13.071 6.463 64.318 1 57.55 48 VAL B CA 1
ATOM 3224 C C . VAL B 1 48 ? -12.854 7.04 62.921 1 57.55 48 VAL B C 1
ATOM 3226 O O . VAL B 1 48 ? -13.036 6.344 61.92 1 57.55 48 VAL B O 1
ATOM 3229 N N . TYR B 1 49 ? -12.406 8.237 62.837 1 56.8 49 TYR B N 1
ATOM 3230 C CA . TYR B 1 49 ? -12.113 8.855 61.549 1 56.8 49 TYR B CA 1
ATOM 3231 C C . TYR B 1 49 ? -10.95 8.151 60.859 1 56.8 49 TYR B C 1
ATOM 3233 O O . TYR B 1 49 ? -10.99 7.913 59.649 1 56.8 49 TYR B O 1
ATOM 3241 N N . THR B 1 50 ? -10.018 7.816 61.78 1 62.76 50 THR B N 1
ATOM 3242 C CA . THR B 1 50 ? -8.862 7.112 61.237 1 62.76 50 THR B CA 1
ATOM 3243 C C . THR B 1 50 ? -9.247 5.704 60.79 1 62.76 50 THR B C 1
ATOM 3245 O O . THR B 1 50 ? -8.793 5.233 59.745 1 62.76 50 THR B O 1
ATOM 3248 N N . SER B 1 51 ? -10.143 5.147 61.515 1 65.08 51 SER B N 1
ATOM 3249 C CA . SER B 1 51 ? -10.578 3.8 61.162 1 65.08 51 SER B CA 1
ATOM 3250 C C . SER B 1 51 ? -11.441 3.81 59.904 1 65.08 51 SER B C 1
ATOM 3252 O O . SER B 1 51 ? -11.276 2.961 59.026 1 65.08 51 SER B O 1
ATOM 3254 N N . ASP B 1 52 ? -12.312 4.791 59.798 1 65.09 52 ASP B N 1
ATOM 3255 C CA . ASP B 1 52 ? -13.177 4.912 58.628 1 65.09 52 ASP B CA 1
ATOM 3256 C C . ASP B 1 52 ? -12.368 5.261 57.381 1 65.09 52 ASP B C 1
ATOM 3258 O O . ASP B 1 52 ? -12.636 4.742 56.295 1 65.09 52 ASP B O 1
ATOM 3262 N N . MET B 1 53 ? -11.405 6.074 57.63 1 68.54 53 MET B N 1
ATOM 3263 C CA . MET B 1 53 ? -10.534 6.446 56.518 1 68.54 53 MET B CA 1
ATOM 3264 C C . MET B 1 53 ? -9.721 5.248 56.039 1 68.54 53 MET B C 1
ATOM 3266 O O . MET B 1 53 ? -9.563 5.041 54.835 1 68.54 53 MET B O 1
ATOM 3270 N N . MET B 1 54 ? -9.323 4.506 57.05 1 67.18 54 MET B N 1
ATOM 3271 C CA . MET B 1 54 ? -8.545 3.327 56.683 1 67.18 54 MET B CA 1
ATOM 3272 C C . MET B 1 54 ? -9.409 2.317 55.934 1 67.18 54 MET B C 1
ATOM 3274 O O . MET B 1 54 ? -8.941 1.665 54.999 1 67.18 54 MET B O 1
ATOM 3278 N N . LYS B 1 55 ? -10.612 2.192 56.308 1 72.39 55 LYS B N 1
ATOM 3279 C CA . LYS B 1 55 ? -11.541 1.315 55.6 1 72.39 55 LYS B CA 1
ATOM 3280 C C . LYS B 1 55 ? -11.763 1.79 54.167 1 72.39 55 LYS B C 1
ATOM 3282 O O . LYS B 1 55 ? -11.796 0.982 53.238 1 72.39 55 LYS B O 1
ATOM 3287 N N . ARG B 1 56 ? -11.829 3.08 53.991 1 71.6 56 ARG B N 1
ATOM 3288 C CA . ARG B 1 56 ? -12.005 3.642 52.656 1 71.6 56 ARG B CA 1
ATOM 3289 C C . ARG B 1 56 ? -10.762 3.424 51.801 1 71.6 56 ARG B C 1
ATOM 3291 O O . ARG B 1 56 ? -10.865 3.076 50.623 1 71.6 56 ARG B O 1
ATOM 3298 N N . VAL B 1 57 ? -9.686 3.571 52.409 1 71.62 57 VAL B N 1
ATOM 3299 C CA . VAL B 1 57 ? -8.422 3.373 51.707 1 71.62 57 VAL B CA 1
ATOM 3300 C C . VAL B 1 57 ? -8.281 1.907 51.301 1 71.62 57 VAL B C 1
ATOM 3302 O O . VAL B 1 57 ? -7.848 1.604 50.187 1 71.62 57 VAL B O 1
ATOM 3305 N N . ASN B 1 58 ? -8.72 1.118 52.203 1 70.2 58 ASN B N 1
ATOM 3306 C CA . ASN B 1 58 ? -8.653 -0.308 51.901 1 70.2 58 ASN B CA 1
ATOM 3307 C C . ASN B 1 58 ? -9.602 -0.685 50.767 1 70.2 58 ASN B C 1
ATOM 3309 O O . ASN B 1 58 ? -9.261 -1.506 49.914 1 70.2 58 ASN B O 1
ATOM 3313 N N . SER B 1 59 ? -10.691 -0.06 50.779 1 74.17 59 SER B N 1
ATOM 3314 C CA . SER B 1 59 ? -11.655 -0.314 49.714 1 74.17 59 SER B CA 1
ATOM 3315 C C . SER B 1 59 ? -11.132 0.174 48.367 1 74.17 59 SER B C 1
ATOM 3317 O O . SER B 1 59 ? -11.271 -0.515 47.354 1 74.17 59 SER B O 1
ATOM 3319 N N . ILE B 1 60 ? -10.519 1.307 48.393 1 74.21 60 ILE B N 1
ATOM 3320 C CA . ILE B 1 60 ? -9.941 1.852 47.169 1 74.21 60 ILE B CA 1
ATOM 3321 C C . ILE B 1 60 ? -8.79 0.963 46.702 1 74.21 60 ILE B C 1
ATOM 3323 O O . ILE B 1 60 ? -8.654 0.69 45.507 1 74.21 60 ILE B O 1
ATOM 3327 N N . HIS B 1 61 ? -8.137 0.509 47.704 1 71.99 61 HIS B N 1
ATOM 3328 C CA . HIS B 1 61 ? -7.026 -0.385 47.392 1 71.99 61 HIS B CA 1
ATOM 3329 C C . HIS B 1 61 ? -7.52 -1.669 46.734 1 71.99 61 HIS B C 1
ATOM 3331 O O . HIS B 1 61 ? -6.941 -2.127 45.746 1 71.99 61 HIS B O 1
ATOM 3337 N N . GLU B 1 62 ? -8.528 -2.199 47.251 1 76.38 62 GLU B N 1
ATOM 3338 C CA . GLU B 1 62 ? -9.092 -3.418 46.679 1 76.38 62 GLU B CA 1
ATOM 3339 C C . GLU B 1 62 ? -9.624 -3.172 45.27 1 76.38 62 GLU B C 1
ATOM 3341 O O . GLU B 1 62 ? -9.43 -3.996 44.374 1 76.38 62 GLU B O 1
ATOM 3346 N N . SER B 1 63 ? -10.217 -2.055 45.123 1 78.07 63 SER B N 1
ATOM 3347 C CA . SER B 1 63 ? -10.743 -1.697 43.81 1 78.07 63 SER B CA 1
ATOM 3348 C C . SER B 1 63 ? -9.619 -1.497 42.799 1 78.07 63 SER B C 1
ATOM 3350 O O . SER B 1 63 ? -9.72 -1.942 41.654 1 78.07 63 SER B O 1
ATOM 3352 N N . LEU B 1 64 ? -8.594 -0.889 43.266 1 79.44 64 LEU B N 1
ATOM 3353 C CA . LEU B 1 64 ? -7.441 -0.653 42.404 1 79.44 64 LEU B CA 1
ATOM 3354 C C . LEU B 1 64 ? -6.755 -1.966 42.043 1 79.44 64 LEU B C 1
ATOM 3356 O O . LEU B 1 64 ? -6.28 -2.133 40.917 1 79.44 64 LEU B O 1
ATOM 3360 N N . GLU B 1 65 ? -6.773 -2.871 42.995 1 78.59 65 GLU B N 1
ATOM 3361 C CA . GLU B 1 65 ? -6.196 -4.183 42.721 1 78.59 65 GLU B CA 1
ATOM 3362 C C . GLU B 1 65 ? -6.999 -4.928 41.658 1 78.59 65 GLU B C 1
ATOM 3364 O O . GLU B 1 65 ? -6.426 -5.532 40.749 1 78.59 65 GLU B O 1
ATOM 3369 N N . LYS B 1 66 ? -8.241 -4.944 41.795 1 80.28 66 LYS B N 1
ATOM 3370 C CA . LYS B 1 66 ? -9.104 -5.583 40.805 1 80.28 66 LYS B CA 1
ATOM 3371 C C . LYS B 1 66 ? -8.923 -4.95 39.428 1 80.28 66 LYS B C 1
ATOM 3373 O O . LYS B 1 66 ? -8.865 -5.654 38.418 1 80.28 66 LYS B O 1
ATOM 3378 N N . ARG B 1 67 ? -8.827 -3.656 39.521 1 81.26 67 ARG B N 1
ATOM 3379 C CA . ARG B 1 67 ? -8.62 -2.931 38.272 1 81.26 67 ARG B CA 1
ATOM 3380 C C . ARG B 1 67 ? -7.26 -3.26 37.666 1 81.26 67 ARG B C 1
ATOM 3382 O O . ARG B 1 67 ? -7.136 -3.41 36.449 1 81.26 67 ARG B O 1
ATOM 3389 N N . GLU B 1 68 ? -6.356 -3.383 38.437 1 80.6 68 GLU B N 1
ATOM 3390 C CA . GLU B 1 68 ? -5.02 -3.747 37.976 1 80.6 68 GLU B CA 1
ATOM 3391 C C . GLU B 1 68 ? -5.013 -5.138 37.347 1 80.6 68 GLU B C 1
ATOM 3393 O O . GLU B 1 68 ? -4.389 -5.351 36.306 1 80.6 68 GLU B O 1
ATOM 3398 N N . ILE B 1 69 ? -5.633 -6.083 37.897 1 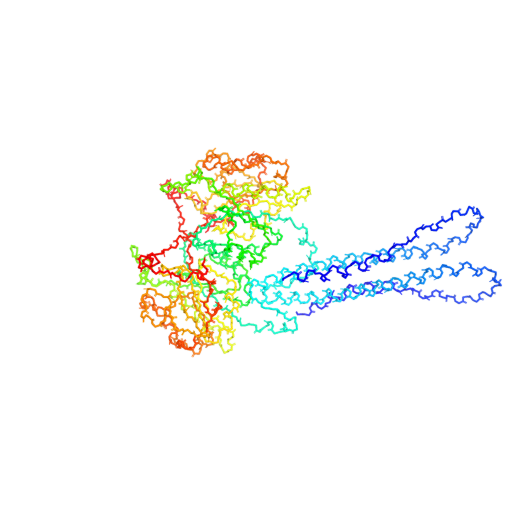80.35 69 ILE B N 1
ATOM 3399 C CA . ILE B 1 69 ? -5.728 -7.435 37.357 1 80.35 69 ILE B CA 1
ATOM 3400 C C . ILE B 1 69 ? -6.424 -7.4 35.998 1 80.35 69 ILE B C 1
ATOM 3402 O O . ILE B 1 69 ? -5.978 -8.047 35.048 1 80.35 69 ILE B O 1
ATOM 3406 N N . PHE B 1 70 ? -7.425 -6.655 35.949 1 80.87 70 PHE B N 1
ATOM 3407 C CA . PHE B 1 70 ? -8.151 -6.485 34.696 1 80.87 70 PHE B CA 1
ATOM 3408 C C . PHE B 1 70 ? -7.233 -5.94 33.608 1 80.87 70 PHE B C 1
ATOM 3410 O O . PHE B 1 70 ? -7.202 -6.466 32.493 1 80.87 70 PHE B O 1
ATOM 3417 N N . VAL B 1 71 ? -6.498 -4.929 33.911 1 80.72 71 VAL B N 1
ATOM 3418 C CA . VAL B 1 71 ? -5.606 -4.289 32.951 1 80.72 71 VAL B CA 1
ATOM 3419 C C . VAL B 1 71 ? -4.514 -5.268 32.526 1 80.72 71 VAL B C 1
ATOM 3421 O O . VAL B 1 71 ? -4.179 -5.36 31.343 1 80.72 71 VAL B O 1
ATOM 3424 N N . LEU B 1 72 ? -4.038 -6.005 33.4 1 79.31 72 LEU B N 1
ATOM 3425 C CA . LEU B 1 72 ? -2.993 -6.977 33.099 1 79.31 72 LEU B CA 1
ATOM 3426 C C . LEU B 1 72 ? -3.518 -8.071 32.176 1 79.31 72 LEU B C 1
ATOM 3428 O O . LEU B 1 72 ? -2.824 -8.492 31.248 1 79.31 72 LEU B O 1
ATOM 3432 N N . GLU B 1 73 ? -4.653 -8.503 32.429 1 79.67 73 GLU B N 1
ATOM 3433 C CA . GLU B 1 73 ? -5.271 -9.518 31.582 1 79.67 73 GLU B CA 1
ATOM 3434 C C . GLU B 1 73 ? -5.499 -8.993 30.167 1 79.67 73 GLU B C 1
ATOM 3436 O O . GLU B 1 73 ? -5.232 -9.694 29.189 1 79.67 73 GLU B O 1
ATOM 3441 N N . LYS B 1 74 ? -5.959 -7.819 30.149 1 80.67 74 LYS B N 1
ATOM 3442 C CA . LYS B 1 74 ? -6.193 -7.202 28.847 1 80.67 74 LYS B CA 1
ATOM 3443 C C . LYS B 1 74 ? -4.882 -6.991 28.095 1 80.67 74 LYS B C 1
ATOM 3445 O O . LYS B 1 74 ? -4.824 -7.168 26.876 1 80.67 74 LYS B O 1
ATOM 3450 N N . GLU B 1 75 ? -3.917 -6.612 28.779 1 77.68 75 GLU B N 1
ATOM 3451 C CA . GLU B 1 75 ? -2.591 -6.458 28.189 1 77.68 75 GLU B CA 1
ATOM 3452 C C . GLU B 1 75 ? -2.093 -7.774 27.599 1 77.68 75 GLU B C 1
ATOM 3454 O O . GLU B 1 75 ? -1.542 -7.798 26.497 1 77.68 75 GLU B O 1
ATOM 3459 N N . LYS B 1 76 ? -2.306 -8.798 28.297 1 74.1 76 LYS B N 1
ATOM 3460 C CA . LYS B 1 76 ? -1.925 -10.121 27.81 1 74.1 76 LYS B CA 1
ATOM 3461 C C . LYS B 1 76 ? -2.695 -10.483 26.544 1 74.1 76 LYS B C 1
ATOM 3463 O O . LYS B 1 76 ? -2.124 -11.03 25.598 1 74.1 76 LYS B O 1
ATOM 3468 N N . GLU B 1 77 ? -3.878 -10.169 26.595 1 75.61 77 GLU B N 1
ATOM 3469 C CA . GLU B 1 77 ? -4.72 -10.42 25.43 1 75.61 77 GLU B CA 1
ATOM 3470 C C . GLU B 1 77 ? -4.233 -9.633 24.216 1 75.61 77 GLU B C 1
ATOM 3472 O O . GLU B 1 77 ? -4.098 -10.188 23.124 1 75.61 77 GLU B O 1
ATOM 3477 N N . VAL B 1 78 ? -4.004 -8.423 24.46 1 75.83 78 VAL B N 1
ATOM 3478 C CA . VAL B 1 78 ? -3.537 -7.543 23.394 1 75.83 78 VAL B CA 1
ATOM 3479 C C . VAL B 1 78 ? -2.182 -8.025 22.882 1 75.83 78 VAL B C 1
ATOM 3481 O O . VAL B 1 78 ? -1.959 -8.096 21.671 1 75.83 78 VAL B O 1
ATOM 3484 N N . ASN B 1 79 ? -1.347 -8.348 23.78 1 72.19 79 ASN B N 1
ATOM 3485 C CA . ASN B 1 79 ? -0.033 -8.856 23.397 1 72.19 79 ASN B CA 1
ATOM 3486 C C . ASN B 1 79 ? -0.146 -10.133 22.569 1 72.19 79 ASN B C 1
ATOM 3488 O O . ASN B 1 79 ? 0.581 -10.308 21.589 1 72.19 79 ASN B O 1
ATOM 3492 N N . SER B 1 80 ? -1.03 -10.942 22.954 1 70.61 80 SER B N 1
ATOM 3493 C CA . SER B 1 80 ? -1.26 -12.175 22.209 1 70.61 80 SER B CA 1
ATOM 3494 C C . SER B 1 80 ? -1.754 -11.883 20.796 1 70.61 80 SER B C 1
ATOM 3496 O O . SER B 1 80 ? -1.302 -12.507 19.834 1 70.61 80 SER B O 1
ATOM 3498 N N . LYS B 1 81 ? -2.628 -10.974 20.728 1 71.39 81 LYS B N 1
ATOM 3499 C CA . LYS B 1 81 ? -3.149 -10.574 19.424 1 71.39 81 LYS B CA 1
ATOM 3500 C C . LYS B 1 81 ? -2.051 -9.965 18.557 1 71.39 81 LYS B C 1
ATOM 3502 O O . LYS B 1 81 ? -1.988 -10.225 17.353 1 71.39 81 LYS B O 1
ATOM 3507 N N . MET B 1 82 ? -1.333 -9.256 19.189 1 71.97 82 MET B N 1
ATOM 3508 C CA . MET B 1 82 ? -0.196 -8.667 18.487 1 71.97 82 MET B CA 1
ATOM 3509 C C . MET B 1 82 ? 0.748 -9.75 17.975 1 71.97 82 MET B C 1
ATOM 3511 O O . MET B 1 82 ? 1.303 -9.629 16.882 1 71.97 82 MET B O 1
ATOM 3515 N N . GLN B 1 83 ? 0.924 -10.717 18.756 1 66.23 83 GLN B N 1
ATOM 3516 C CA . GLN B 1 83 ? 1.769 -11.834 18.348 1 66.23 83 GLN B CA 1
ATOM 3517 C C . GLN B 1 83 ? 1.228 -12.503 17.088 1 66.23 83 GLN B C 1
ATOM 3519 O O . GLN B 1 83 ? 1.993 -12.852 16.187 1 66.23 83 GLN B O 1
ATOM 3524 N N . VAL B 1 84 ? -0.059 -12.632 17.099 1 63.2 84 VAL B N 1
ATOM 3525 C CA . VAL B 1 84 ? -0.697 -13.229 15.93 1 63.2 84 VAL B CA 1
ATOM 3526 C C . VAL B 1 84 ? -0.422 -12.372 14.697 1 63.2 84 VAL B C 1
ATOM 3528 O O . VAL B 1 84 ? -0.215 -12.898 13.601 1 63.2 84 VAL B O 1
ATOM 3531 N N . LEU B 1 85 ? -0.438 -11.198 14.958 1 64.29 85 LEU B N 1
ATOM 3532 C CA . LEU B 1 85 ? -0.224 -10.25 13.87 1 64.29 85 LEU B CA 1
ATOM 3533 C C . LEU B 1 85 ? 1.262 -10.106 13.559 1 64.29 85 LEU B C 1
ATOM 3535 O O . LEU B 1 85 ? 1.644 -9.336 12.675 1 64.29 85 LEU B O 1
ATOM 3539 N N . GLY B 1 86 ? 2.063 -10.891 14.305 1 56.59 86 GLY B N 1
ATOM 3540 C CA . GLY B 1 86 ? 3.502 -10.818 14.108 1 56.59 86 GLY B CA 1
ATOM 3541 C C . GLY B 1 86 ? 4.107 -9.52 14.609 1 56.59 86 GLY B C 1
ATOM 3542 O O . GLY B 1 86 ? 5.146 -9.081 14.111 1 56.59 86 GLY B O 1
ATOM 3543 N N . ILE B 1 87 ? 3.341 -8.776 15.2 1 57.95 87 ILE B N 1
ATOM 3544 C CA . ILE B 1 87 ? 3.805 -7.509 15.755 1 57.95 87 ILE B CA 1
ATOM 3545 C C . ILE B 1 87 ? 4.476 -7.751 17.104 1 57.95 87 ILE B C 1
ATOM 3547 O O . ILE B 1 87 ? 3.964 -8.509 17.932 1 57.95 87 ILE B O 1
ATOM 3551 N N . SER B 1 88 ? 5.819 -7.425 17.19 1 51.99 88 SER B N 1
ATOM 3552 C CA . SER B 1 88 ? 6.551 -7.609 18.439 1 51.99 88 SER B CA 1
ATOM 3553 C C . SER B 1 88 ? 5.776 -7.039 19.622 1 51.99 88 SER B C 1
ATOM 3555 O O . SER B 1 88 ? 4.907 -6.182 19.448 1 51.99 88 SER B O 1
ATOM 3557 N N . LYS B 1 89 ? 6.237 -7.407 20.831 1 51.98 89 LYS B N 1
ATOM 3558 C CA . LYS B 1 89 ? 5.59 -7.178 22.119 1 51.98 89 LYS B CA 1
ATOM 3559 C C . LYS B 1 89 ? 5.399 -5.686 22.381 1 51.98 89 LYS B C 1
ATOM 3561 O O . LYS B 1 89 ? 6.271 -4.877 22.056 1 51.98 89 LYS B O 1
ATOM 3566 N N . PHE B 1 90 ? 4.13 -5.235 22.441 1 48.49 90 PHE B N 1
ATOM 3567 C CA . PHE B 1 90 ? 3.747 -3.913 22.923 1 48.49 90 PHE B CA 1
ATOM 3568 C C . PHE B 1 90 ? 3.831 -3.846 24.443 1 48.49 90 PHE B C 1
ATOM 3570 O O . PHE B 1 90 ? 3.31 -4.722 25.138 1 48.49 90 PHE B O 1
ATOM 3577 N N . ASN B 1 91 ? 4.951 -3.31 24.951 1 44.34 91 ASN B N 1
ATOM 3578 C CA . ASN B 1 91 ? 4.934 -3.033 26.383 1 44.34 91 ASN B CA 1
ATOM 3579 C C . ASN B 1 91 ? 4.094 -1.801 26.706 1 44.34 91 ASN B C 1
ATOM 3581 O O . ASN B 1 91 ? 4.407 -0.696 26.259 1 44.34 91 ASN B O 1
ATOM 3585 N N . ALA B 1 92 ? 2.868 -1.932 27.111 1 44.83 92 ALA B N 1
ATOM 3586 C CA . ALA B 1 92 ? 1.949 -0.879 27.536 1 44.83 92 ALA B CA 1
ATOM 3587 C C . ALA B 1 92 ? 2.678 0.193 28.341 1 44.83 92 ALA B C 1
ATOM 3589 O O . ALA B 1 92 ? 2.259 1.353 28.364 1 44.83 92 ALA B O 1
ATOM 3590 N N . MET B 1 93 ? 3.551 -0.124 29.085 1 42.53 93 MET B N 1
ATOM 3591 C CA . MET B 1 93 ? 4.255 0.883 29.875 1 42.53 93 MET B CA 1
ATOM 3592 C C . MET B 1 93 ? 4.927 1.911 28.971 1 42.53 93 MET B C 1
ATOM 3594 O O . MET B 1 93 ? 5.121 3.061 29.37 1 42.53 93 MET B O 1
ATOM 3598 N N . SER B 1 94 ? 5.314 1.623 27.847 1 44.17 94 SER B N 1
ATOM 3599 C CA . SER B 1 94 ? 5.906 2.563 26.901 1 44.17 94 SER B CA 1
ATOM 3600 C C . SER B 1 94 ? 4.838 3.423 26.234 1 44.17 94 SER B C 1
ATOM 3602 O O . SER B 1 94 ? 5.132 4.178 25.305 1 44.17 94 SER B O 1
ATOM 3604 N N . LEU B 1 95 ? 3.617 3.224 26.523 1 44.68 95 LEU B N 1
ATOM 3605 C CA . LEU B 1 95 ? 2.31 3.778 26.186 1 44.68 95 LEU B CA 1
ATOM 3606 C C . LEU B 1 95 ? 2.305 5.295 26.343 1 44.68 95 LEU B C 1
ATOM 3608 O O . LEU B 1 95 ? 1.474 5.982 25.746 1 44.68 95 LEU B O 1
ATOM 3612 N N . GLU B 1 96 ? 2.836 5.72 27.501 1 43.61 96 GLU B N 1
ATOM 3613 C CA . GLU B 1 96 ? 2.684 7.151 27.749 1 43.61 96 GLU B CA 1
ATOM 3614 C C . GLU B 1 96 ? 3.03 7.967 26.507 1 43.61 96 GLU B C 1
ATOM 3616 O O . GLU B 1 96 ? 2.45 9.029 26.274 1 43.61 96 GLU B O 1
ATOM 3621 N N . LYS B 1 97 ? 3.867 7.511 25.729 1 46.64 97 LYS B N 1
ATOM 3622 C CA . LYS B 1 97 ? 4.453 8.373 24.707 1 46.64 97 LYS B CA 1
ATOM 3623 C C . LYS B 1 97 ? 3.559 8.446 23.472 1 46.64 97 LYS B C 1
ATOM 3625 O O . LYS B 1 97 ? 3.541 9.461 22.772 1 46.64 97 LYS B O 1
ATOM 3630 N N . ASP B 1 98 ? 2.759 7.406 23.183 1 50.52 98 ASP B N 1
ATOM 3631 C CA . ASP B 1 98 ? 1.969 7.39 21.955 1 50.52 98 ASP B CA 1
ATOM 3632 C C . ASP B 1 98 ? 0.834 8.41 22.02 1 50.52 98 ASP B C 1
ATOM 3634 O O . ASP B 1 98 ? 0.491 9.03 21.011 1 50.52 98 ASP B O 1
ATOM 3638 N N . ASN B 1 99 ? 0.129 8.652 23.322 1 54.28 99 ASN B N 1
ATOM 3639 C CA . ASN B 1 99 ? -0.978 9.592 23.464 1 54.28 99 ASN B CA 1
ATOM 3640 C C . ASN B 1 99 ? -0.522 11.032 23.245 1 54.28 99 ASN B C 1
ATOM 3642 O O . ASN B 1 99 ? -1.348 11.93 23.074 1 54.28 99 ASN B O 1
ATOM 3646 N N . GLN B 1 100 ? 0.76 11.16 23.075 1 68.74 100 GLN B N 1
ATOM 3647 C CA . GLN B 1 100 ? 1.169 12.56 23.062 1 68.74 100 GLN B CA 1
ATOM 3648 C C . GLN B 1 100 ? 1.807 12.934 21.727 1 68.74 100 GLN B C 1
ATOM 3650 O O . GLN B 1 100 ? 2.399 14.008 21.595 1 68.74 100 GLN B O 1
ATOM 3655 N N . ILE B 1 101 ? 1.44 11.985 20.664 1 85.38 101 ILE B N 1
ATOM 3656 C CA . ILE B 1 101 ? 2.104 12.414 19.438 1 85.38 101 ILE B CA 1
ATOM 3657 C C . ILE B 1 101 ? 1.118 13.179 18.558 1 85.38 101 ILE B C 1
ATOM 3659 O O . ILE B 1 101 ? -0.088 12.923 18.598 1 85.38 101 ILE B O 1
ATOM 3663 N N . PRO B 1 102 ? 1.542 14.111 17.804 1 93.64 102 PRO B N 1
ATOM 3664 C CA . PRO B 1 102 ? 0.671 14.92 16.947 1 93.64 102 PRO B CA 1
ATOM 3665 C C . PRO B 1 102 ? -0.075 14.085 15.909 1 93.64 102 PRO B C 1
ATOM 3667 O O . PRO B 1 102 ? 0.458 13.088 15.414 1 93.64 102 PRO B O 1
ATOM 3670 N N . THR B 1 103 ? -1.246 14.49 15.598 1 94.49 103 THR B N 1
ATOM 3671 C CA . THR B 1 103 ? -2.086 13.801 14.625 1 94.49 103 THR B CA 1
ATOM 3672 C C . THR B 1 103 ? -1.672 14.163 13.201 1 94.49 103 THR B C 1
ATOM 3674 O O . THR B 1 103 ? -1.331 15.314 12.922 1 94.49 103 THR B O 1
ATOM 3677 N N . ILE B 1 104 ? -1.631 13.241 12.336 1 97.81 104 ILE B N 1
ATOM 3678 C CA . ILE B 1 104 ? -1.475 13.517 10.912 1 97.81 104 ILE B CA 1
ATOM 3679 C C . ILE B 1 104 ? -2.841 13.508 10.231 1 97.81 104 ILE B C 1
ATOM 3681 O O . ILE B 1 104 ? -3.534 12.488 10.229 1 97.81 104 ILE B O 1
ATOM 3685 N N . PHE B 1 105 ? -3.293 14.648 9.715 1 98.26 105 PHE B N 1
ATOM 3686 C CA . PHE B 1 105 ? -4.487 14.743 8.884 1 98.26 105 PHE B CA 1
ATOM 3687 C C . PHE B 1 105 ? -4.148 14.495 7.419 1 98.26 105 PHE B C 1
ATOM 3689 O O . PHE B 1 105 ? -3.512 15.331 6.773 1 98.26 105 PHE B O 1
ATOM 3696 N N . PHE B 1 106 ? -4.521 13.365 6.944 1 98.74 106 PHE B N 1
ATOM 3697 C CA . PHE B 1 106 ? -4.185 12.913 5.599 1 98.74 106 PHE B CA 1
ATOM 3698 C C . PHE B 1 106 ? -5.36 13.118 4.65 1 98.74 106 PHE B C 1
ATOM 3700 O O . PHE B 1 106 ? -6.322 12.347 4.67 1 98.74 106 PHE B O 1
ATOM 3707 N N . ILE B 1 107 ? -5.32 14.114 3.745 1 98.62 107 ILE B N 1
ATOM 3708 C CA . ILE B 1 107 ? -6.41 14.457 2.838 1 98.62 107 ILE B CA 1
ATOM 3709 C C . ILE B 1 107 ? -6.175 13.801 1.479 1 98.62 107 ILE B C 1
ATOM 3711 O O . ILE B 1 107 ? -5.168 14.068 0.819 1 98.62 107 ILE B O 1
ATOM 3715 N N . THR B 1 108 ? -7.141 13.019 1.038 1 98.7 108 THR B N 1
ATOM 3716 C CA . THR B 1 108 ? -6.999 12.278 -0.21 1 98.7 108 THR B CA 1
ATOM 3717 C C . THR B 1 108 ? -8.191 12.533 -1.129 1 98.7 108 THR B C 1
ATOM 3719 O O . THR B 1 108 ? -9.307 12.097 -0.841 1 98.7 108 THR B O 1
ATOM 3722 N N . PRO B 1 109 ? -7.965 13.227 -2.245 1 97.89 109 PRO B N 1
ATOM 3723 C CA . PRO B 1 109 ? -8.987 13.201 -3.295 1 97.89 109 PRO B CA 1
ATOM 3724 C C . PRO B 1 109 ? -9.055 11.858 -4.019 1 97.89 109 PRO B C 1
ATOM 3726 O O . PRO B 1 109 ? -8.026 11.208 -4.22 1 97.89 109 PRO B O 1
ATOM 3729 N N . THR B 1 110 ? -10.205 11.41 -4.373 1 98.05 110 THR B N 1
ATOM 3730 C CA . THR B 1 110 ? -10.375 10.202 -5.172 1 98.05 110 THR B CA 1
ATOM 3731 C C . THR B 1 110 ? -11.569 10.339 -6.112 1 98.05 110 THR B C 1
ATOM 3733 O O . THR B 1 110 ? -12.394 11.24 -5.949 1 98.05 110 THR B O 1
ATOM 3736 N N . TYR B 1 111 ? -11.577 9.57 -7.168 1 96.11 111 TYR B N 1
ATOM 3737 C CA . TYR B 1 111 ? -12.647 9.604 -8.159 1 96.11 111 TYR B CA 1
ATOM 3738 C C . TYR B 1 111 ? -12.966 8.202 -8.665 1 96.11 111 TYR B C 1
ATOM 3740 O O . TYR B 1 111 ? -12.169 7.277 -8.494 1 96.11 111 TYR B O 1
ATOM 3748 N N . LYS B 1 112 ? -14.1 8.125 -9.214 1 95.72 112 LYS B N 1
ATOM 3749 C CA . LYS B 1 112 ? -14.557 6.828 -9.703 1 95.72 112 LYS B CA 1
ATOM 3750 C C . LYS B 1 112 ? -13.742 6.378 -10.912 1 95.72 112 LYS B C 1
ATOM 3752 O O . LYS B 1 112 ? -13.65 7.099 -11.908 1 95.72 112 LYS B O 1
ATOM 3757 N N . ARG B 1 113 ? -13.152 5.248 -10.811 1 95.71 113 ARG B N 1
ATOM 3758 C CA . ARG B 1 113 ? -12.455 4.543 -11.882 1 95.71 113 ARG B CA 1
ATOM 3759 C C . ARG B 1 113 ? -12.291 3.064 -11.549 1 95.71 113 ARG B C 1
ATOM 3761 O O . ARG B 1 113 ? -12.517 2.65 -10.41 1 95.71 113 ARG B O 1
ATOM 3768 N N . LEU B 1 114 ? -11.857 2.248 -12.451 1 95.73 114 LEU B N 1
ATOM 3769 C CA . LEU B 1 114 ? -11.79 0.802 -12.268 1 95.73 114 LEU B CA 1
ATOM 3770 C C . LEU B 1 114 ? -10.802 0.439 -11.165 1 95.73 114 LEU B C 1
ATOM 3772 O O . LEU B 1 114 ? -11.022 -0.519 -10.419 1 95.73 114 LEU B O 1
ATOM 3776 N N . THR B 1 115 ? -9.75 1.215 -10.998 1 97.83 115 THR B N 1
ATOM 3777 C CA . THR B 1 115 ? -8.684 0.868 -10.065 1 97.83 115 THR B CA 1
ATOM 3778 C C . THR B 1 115 ? -8.912 1.535 -8.711 1 97.83 115 THR B C 1
ATOM 3780 O O . THR B 1 115 ? -8.076 1.428 -7.812 1 97.83 115 THR B O 1
ATOM 3783 N N . GLN B 1 116 ? -10.023 2.26 -8.521 1 97.99 116 GLN B N 1
ATOM 3784 C CA . GLN B 1 116 ? -10.243 3.069 -7.327 1 97.99 116 GLN B CA 1
ATOM 3785 C C . GLN B 1 116 ? -10.141 2.222 -6.062 1 97.99 116 GLN B C 1
ATOM 3787 O O . GLN B 1 116 ? -9.389 2.555 -5.144 1 97.99 116 GLN B O 1
ATOM 3792 N N . LYS B 1 117 ? -10.826 1.106 -6.017 1 98.05 117 LYS B N 1
ATOM 3793 C CA . LYS B 1 117 ? -10.834 0.26 -4.827 1 98.05 117 LYS B CA 1
ATOM 3794 C C . LYS B 1 117 ? -9.454 -0.337 -4.567 1 98.05 117 LYS B C 1
ATOM 3796 O O . LYS B 1 117 ? -9.005 -0.4 -3.421 1 98.05 117 LYS B O 1
ATOM 3801 N N . ALA B 1 118 ? -8.812 -0.778 -5.61 1 98.34 118 ALA B N 1
ATOM 3802 C CA . ALA B 1 118 ? -7.466 -1.33 -5.479 1 98.34 118 ALA B CA 1
ATOM 3803 C C . ALA B 1 118 ? -6.5 -0.293 -4.913 1 98.34 118 ALA B C 1
ATOM 3805 O O . ALA B 1 118 ? -5.732 -0.587 -3.994 1 98.34 118 ALA B O 1
ATOM 3806 N N . ASP B 1 119 ? -6.573 0.924 -5.397 1 98.4 119 ASP B N 1
ATOM 3807 C CA . ASP B 1 119 ? -5.705 2.002 -4.935 1 98.4 119 ASP B CA 1
ATOM 3808 C C . ASP B 1 119 ? -5.981 2.341 -3.472 1 98.4 119 ASP B C 1
ATOM 3810 O O . ASP B 1 119 ? -5.05 2.512 -2.682 1 98.4 119 ASP B O 1
ATOM 3814 N N . LEU B 1 120 ? -7.223 2.424 -3.162 1 98.59 120 LEU B N 1
ATOM 3815 C CA . LEU B 1 120 ? -7.602 2.739 -1.789 1 98.59 120 LEU B CA 1
ATOM 3816 C C . LEU B 1 120 ? -7.173 1.627 -0.838 1 98.59 120 LEU B C 1
ATOM 3818 O O . LEU B 1 120 ? -6.764 1.896 0.294 1 98.59 120 LEU B O 1
ATOM 3822 N N . THR B 1 121 ? -7.244 0.397 -1.284 1 97.72 121 THR B N 1
ATOM 3823 C CA . THR B 1 121 ? -6.818 -0.738 -0.473 1 97.72 121 THR B CA 1
ATOM 3824 C C . THR B 1 121 ? -5.328 -0.647 -0.155 1 97.72 121 THR B C 1
ATOM 3826 O O . THR B 1 121 ? -4.93 -0.734 1.008 1 97.72 121 THR B O 1
ATOM 3829 N N . ARG B 1 122 ? -4.587 -0.417 -1.152 1 97.23 122 ARG B N 1
ATOM 3830 C CA . ARG B 1 122 ? -3.143 -0.298 -0.978 1 97.23 122 ARG B CA 1
ATOM 3831 C C . ARG B 1 122 ? -2.797 0.86 -0.048 1 97.23 122 ARG B C 1
ATOM 3833 O O . ARG B 1 122 ? -1.962 0.716 0.847 1 97.23 122 ARG B O 1
ATOM 3840 N N . LEU B 1 123 ? -3.409 1.971 -0.306 1 98.22 123 LEU B N 1
ATOM 3841 C CA . LEU B 1 123 ? -3.134 3.154 0.502 1 98.22 123 LEU B CA 1
ATOM 3842 C C . LEU B 1 123 ? -3.525 2.921 1.957 1 98.22 123 LEU B C 1
ATOM 3844 O O . LEU B 1 123 ? -2.764 3.254 2.87 1 98.22 123 LEU B O 1
ATOM 3848 N N . SER B 1 124 ? -4.67 2.342 2.193 1 97.11 124 SER B N 1
ATOM 3849 C CA . SER B 1 124 ? -5.146 2.113 3.553 1 97.11 124 SER B CA 1
ATOM 3850 C C . SER B 1 124 ? -4.179 1.23 4.335 1 97.11 124 SER B C 1
ATOM 3852 O O . SER B 1 124 ? -3.99 1.423 5.538 1 97.11 124 SER B O 1
ATOM 3854 N N . GLN B 1 125 ? -3.596 0.318 3.681 1 95.32 125 GLN B N 1
ATOM 3855 C CA . GLN B 1 125 ? -2.685 -0.606 4.347 1 95.32 125 GLN B CA 1
ATOM 3856 C C . GLN B 1 125 ? -1.376 0.085 4.719 1 95.32 125 GLN B C 1
ATOM 3858 O O . GLN B 1 125 ? -0.728 -0.288 5.699 1 95.32 125 GLN B O 1
ATOM 3863 N N . THR B 1 126 ? -0.986 1.082 3.939 1 96.5 126 THR B N 1
ATOM 3864 C CA . THR B 1 126 ? 0.108 1.951 4.361 1 96.5 126 THR B CA 1
ATOM 3865 C C . THR B 1 126 ? -0.297 2.778 5.578 1 96.5 126 THR B C 1
ATOM 3867 O O . THR B 1 126 ? 0.422 2.812 6.579 1 96.5 126 THR B O 1
ATOM 3870 N N . LEU B 1 127 ? -1.461 3.348 5.543 1 96.04 127 LEU B N 1
ATOM 3871 C CA . LEU B 1 127 ? -1.926 4.26 6.582 1 96.04 127 LEU B CA 1
ATOM 3872 C C . LEU B 1 127 ? -2.188 3.512 7.885 1 96.04 127 LEU B C 1
ATOM 3874 O O . LEU B 1 127 ? -2.071 4.086 8.97 1 96.04 127 LEU B O 1
ATOM 3878 N N . LEU B 1 128 ? -2.464 2.26 7.739 1 92.99 128 LEU B N 1
ATOM 3879 C CA . LEU B 1 128 ? -2.733 1.424 8.905 1 92.99 128 LEU B CA 1
ATOM 3880 C C . LEU B 1 128 ? -1.506 1.338 9.806 1 92.99 128 LEU B C 1
ATOM 3882 O O . LEU B 1 128 ? -1.626 1.053 11 1 92.99 128 LEU B O 1
ATOM 3886 N N . HIS B 1 129 ? -0.363 1.592 9.26 1 90.2 129 HIS B N 1
ATOM 3887 C CA . HIS B 1 129 ? 0.874 1.522 10.03 1 90.2 129 HIS B CA 1
ATOM 3888 C C . HIS B 1 129 ? 1.146 2.835 10.757 1 90.2 129 HIS B C 1
ATOM 3890 O O . HIS B 1 129 ? 2.041 2.907 11.603 1 90.2 129 HIS B O 1
ATOM 3896 N N . VAL B 1 130 ? 0.425 3.891 10.476 1 91.28 130 VAL B N 1
ATOM 3897 C CA . VAL B 1 130 ? 0.728 5.229 10.974 1 91.28 130 VAL B CA 1
ATOM 3898 C C . VAL B 1 130 ? -0.134 5.532 12.197 1 91.28 130 VAL B C 1
ATOM 3900 O O . VAL B 1 130 ? -1.352 5.685 12.084 1 91.28 130 VAL B O 1
ATOM 3903 N N . PRO B 1 131 ? 0.477 5.597 13.352 1 86.32 131 PRO B N 1
ATOM 3904 C CA . PRO B 1 131 ? -0.31 5.905 14.548 1 86.32 131 PRO B CA 1
ATOM 3905 C C . PRO B 1 131 ? -0.882 7.32 14.531 1 86.32 131 PRO B C 1
ATOM 3907 O O . PRO B 1 131 ? -0.247 8.24 14.009 1 86.32 131 PRO B O 1
ATOM 3910 N N . LYS B 1 132 ? -2.065 7.512 15.089 1 89.41 132 LYS B N 1
ATOM 3911 C CA . LYS B 1 132 ? -2.726 8.803 15.253 1 89.41 132 LYS B CA 1
ATOM 3912 C C . LYS B 1 132 ? -2.851 9.53 13.917 1 89.41 132 LYS B C 1
ATOM 3914 O O . LYS B 1 132 ? -2.431 10.682 13.788 1 89.41 132 LYS B O 1
ATOM 3919 N N . LEU B 1 133 ? -3.318 8.826 12.972 1 94.31 133 LEU B N 1
ATOM 3920 C CA . LEU B 1 133 ? -3.61 9.37 11.65 1 94.31 133 LEU B CA 1
ATOM 3921 C C . LEU B 1 133 ? -5.115 9.429 11.408 1 94.31 133 LEU B C 1
ATOM 3923 O O . LEU B 1 133 ? -5.838 8.485 11.735 1 94.31 133 LEU B O 1
ATOM 3927 N N . HIS B 1 134 ? -5.599 10.541 10.97 1 95.89 134 HIS B N 1
ATOM 3928 C CA . HIS B 1 134 ? -6.981 10.712 10.536 1 95.89 134 HIS B CA 1
ATOM 3929 C C . HIS B 1 134 ? -7.066 10.876 9.022 1 95.89 134 HIS B C 1
ATOM 3931 O O . HIS B 1 134 ? -6.612 11.885 8.477 1 95.89 134 HIS B O 1
ATOM 3937 N N . TRP B 1 135 ? -7.657 9.914 8.367 1 98.5 135 TRP B N 1
ATOM 3938 C CA . TRP B 1 135 ? -7.789 9.894 6.914 1 98.5 135 TRP B CA 1
ATOM 3939 C C . TRP B 1 135 ? -9.037 10.649 6.469 1 98.5 135 TRP B C 1
ATOM 3941 O O . TRP B 1 135 ? -10.159 10.234 6.765 1 98.5 135 TRP B O 1
ATOM 3951 N N . ILE B 1 136 ? -8.864 11.775 5.828 1 98.74 136 ILE B N 1
ATOM 3952 C CA . ILE B 1 136 ? -9.971 12.519 5.237 1 98.74 136 ILE B CA 1
ATOM 3953 C C . ILE B 1 136 ? -10.067 12.204 3.746 1 98.74 136 ILE B C 1
ATOM 3955 O O . ILE B 1 136 ? -9.336 12.779 2.935 1 98.74 136 ILE B O 1
ATOM 3959 N N . LEU B 1 137 ? -10.919 11.322 3.379 1 98.84 137 LEU B N 1
ATOM 3960 C CA . LEU B 1 137 ? -11.096 10.899 1.994 1 98.84 137 LEU B CA 1
ATOM 3961 C C . LEU B 1 137 ? -12.231 11.673 1.331 1 98.84 137 LEU B C 1
ATOM 3963 O O . LEU B 1 137 ? -13.354 11.695 1.841 1 98.84 137 LEU B O 1
ATOM 3967 N N . VAL B 1 138 ? -11.962 12.337 0.229 1 98.76 138 VAL B N 1
ATOM 3968 C CA . VAL B 1 138 ? -12.951 13.177 -0.44 1 98.76 138 VAL B CA 1
ATOM 3969 C C . VAL B 1 138 ? -13.188 12.666 -1.859 1 98.76 138 VAL B C 1
ATOM 3971 O O . VAL B 1 138 ? -12.281 12.69 -2.694 1 98.76 138 VAL B O 1
ATOM 3974 N N . GLU B 1 139 ? -14.38 12.273 -2.198 1 98.42 139 GLU B N 1
ATOM 3975 C CA . GLU B 1 139 ? -14.722 11.777 -3.527 1 98.42 139 GLU B CA 1
ATOM 3976 C C . GLU B 1 139 ? -15.086 12.923 -4.467 1 98.42 139 GLU B C 1
ATOM 3978 O O . GLU B 1 139 ? -15.794 13.853 -4.075 1 98.42 139 GLU B O 1
ATOM 3983 N N . ASP B 1 140 ? -14.52 12.875 -5.636 1 96.89 140 ASP B N 1
ATOM 3984 C CA . ASP B 1 140 ? -15.017 13.734 -6.707 1 96.89 140 ASP B CA 1
ATOM 3985 C C . ASP B 1 140 ? -16.355 13.227 -7.24 1 96.89 140 ASP B C 1
ATOM 3987 O O . ASP B 1 140 ? -16.403 12.551 -8.27 1 96.89 140 ASP B O 1
ATOM 3991 N N . SER B 1 141 ? -17.352 13.532 -6.533 1 97 141 SER B N 1
ATOM 3992 C CA . SER B 1 141 ? -18.71 13.066 -6.794 1 97 141 SER B CA 1
ATOM 3993 C C . SER B 1 141 ? -19.741 13.951 -6.102 1 97 141 SER B C 1
ATOM 3995 O O . SER B 1 141 ? -19.412 14.678 -5.162 1 97 141 SER B O 1
ATOM 3997 N N . HIS B 1 142 ? -20.961 13.953 -6.598 1 96.55 142 HIS B N 1
ATOM 3998 C CA . HIS B 1 142 ? -22.039 14.717 -5.98 1 96.55 142 HIS B CA 1
ATOM 3999 C C . HIS B 1 142 ? -22.403 14.15 -4.612 1 96.55 142 HIS B C 1
ATOM 4001 O O . HIS B 1 142 ? -22.813 14.892 -3.717 1 96.55 142 HIS B O 1
ATOM 4007 N N . GLU B 1 143 ? -22.197 12.841 -4.511 1 97.76 143 GLU B N 1
ATOM 4008 C CA . GLU B 1 143 ? -22.484 12.152 -3.256 1 97.76 143 GLU B CA 1
ATOM 4009 C C . GLU B 1 143 ? -21.456 11.059 -2.98 1 97.76 143 GLU B C 1
ATOM 4011 O O . GLU B 1 143 ? -20.73 10.639 -3.883 1 97.76 143 GLU B O 1
ATOM 4016 N N . LYS B 1 144 ? -21.41 10.672 -1.741 1 98.05 144 LYS B N 1
ATOM 4017 C CA . LYS B 1 144 ? -20.575 9.539 -1.351 1 98.05 144 LYS B CA 1
ATOM 4018 C C . LYS B 1 144 ? -21.045 8.252 -2.024 1 98.05 144 LYS B C 1
ATOM 4020 O O . LYS B 1 144 ? -22.242 7.959 -2.048 1 98.05 144 LYS B O 1
ATOM 4025 N N . THR B 1 145 ? -20.198 7.543 -2.625 1 97.59 145 THR B N 1
ATOM 4026 C CA . THR B 1 145 ? -20.574 6.313 -3.313 1 97.59 145 THR B CA 1
ATOM 4027 C C . THR B 1 145 ? -20.608 5.138 -2.34 1 97.59 145 THR B C 1
ATOM 4029 O O . THR B 1 145 ? -19.884 5.131 -1.342 1 97.59 145 THR B O 1
ATOM 4032 N N . ASN B 1 146 ? -21.362 4.107 -2.675 1 96.59 146 ASN B N 1
ATOM 4033 C CA . ASN B 1 146 ? -21.463 2.904 -1.856 1 96.59 146 ASN B CA 1
ATOM 4034 C C . ASN B 1 146 ? -20.134 2.155 -1.794 1 96.59 146 ASN B C 1
ATOM 4036 O O . ASN B 1 146 ? -19.775 1.606 -0.752 1 96.59 146 ASN B O 1
ATOM 4040 N N . LEU B 1 147 ? -19.495 2.125 -2.871 1 96.74 147 LEU B N 1
ATOM 4041 C CA . LEU B 1 147 ? -18.221 1.418 -2.948 1 96.74 147 LEU B CA 1
ATOM 4042 C C . LEU B 1 147 ? -17.241 1.949 -1.907 1 96.74 147 LEU B C 1
ATOM 4044 O O . LEU B 1 147 ? -16.694 1.18 -1.114 1 96.74 147 LEU B O 1
ATOM 4048 N N . VAL B 1 148 ? -17.058 3.253 -1.897 1 98.18 148 VAL B N 1
ATOM 4049 C CA . VAL B 1 148 ? -16.075 3.865 -1.009 1 98.18 148 VAL B CA 1
ATOM 4050 C C . VAL B 1 148 ? -16.55 3.762 0.438 1 98.18 148 VAL B C 1
ATOM 4052 O O . VAL B 1 148 ? -15.75 3.522 1.345 1 98.18 148 VAL B O 1
ATOM 4055 N N . GLN B 1 149 ? -17.819 3.889 0.637 1 97.63 149 GLN B N 1
ATOM 4056 C CA . GLN B 1 149 ? -18.384 3.761 1.976 1 97.63 149 GLN B CA 1
ATOM 4057 C C . GLN B 1 149 ? -18.12 2.373 2.554 1 97.63 149 GLN B C 1
ATOM 4059 O O . GLN B 1 149 ? -17.679 2.245 3.698 1 97.63 149 GLN B O 1
ATOM 4064 N N . ARG B 1 150 ? -18.394 1.359 1.806 1 95.65 150 ARG B N 1
ATOM 4065 C CA . ARG B 1 150 ? -18.178 -0.014 2.249 1 95.65 150 ARG B CA 1
ATOM 4066 C C . ARG B 1 150 ? -16.693 -0.295 2.458 1 95.65 150 ARG B C 1
ATOM 4068 O O . ARG B 1 150 ? -16.31 -0.951 3.428 1 95.65 150 ARG B O 1
ATOM 4075 N N . PHE B 1 151 ? -15.929 0.179 1.581 1 96.24 151 PHE B N 1
ATOM 4076 C CA . PHE B 1 151 ? -14.486 0.01 1.711 1 96.24 151 PHE B CA 1
ATOM 4077 C C . PHE B 1 151 ? -13.988 0.598 3.026 1 96.24 151 PHE B C 1
ATOM 4079 O O . PHE B 1 151 ? -13.285 -0.072 3.785 1 96.24 151 PHE B O 1
ATOM 4086 N N . LEU B 1 152 ? -14.325 1.893 3.299 1 96.16 152 LEU B N 1
ATOM 4087 C CA . LEU B 1 152 ? -13.837 2.615 4.469 1 96.16 152 LEU B CA 1
ATOM 4088 C C . LEU B 1 152 ? -14.323 1.956 5.756 1 96.16 152 LEU B C 1
ATOM 4090 O O . LEU B 1 152 ? -13.604 1.936 6.758 1 96.16 152 LEU B O 1
ATOM 4094 N N . ALA B 1 153 ? -15.493 1.437 5.705 1 91.39 153 ALA B N 1
ATOM 4095 C CA . ALA B 1 153 ? -16.053 0.774 6.88 1 91.39 153 ALA B CA 1
ATOM 4096 C C . ALA B 1 153 ? -15.2 -0.421 7.294 1 91.39 153 ALA B C 1
ATOM 4098 O O . ALA B 1 153 ? -15.133 -0.764 8.477 1 91.39 153 ALA B O 1
ATOM 4099 N N . GLY B 1 154 ? -14.47 -0.963 6.334 1 87.94 154 GLY B N 1
ATOM 4100 C CA . GLY B 1 154 ? -13.734 -2.183 6.623 1 87.94 154 GLY B CA 1
ATOM 4101 C C . GLY B 1 154 ? -12.229 -1.994 6.593 1 87.94 154 GLY B C 1
ATOM 4102 O O . GLY B 1 154 ? -11.474 -2.951 6.778 1 87.94 154 GLY B O 1
ATOM 4103 N N . CYS B 1 155 ? -11.734 -0.792 6.377 1 90.04 155 CYS B N 1
ATOM 4104 C CA . CYS B 1 155 ? -10.314 -0.638 6.08 1 90.04 155 CYS B CA 1
ATOM 4105 C C . CYS B 1 155 ? -9.504 -0.468 7.359 1 90.04 155 CYS B C 1
ATOM 4107 O O . CYS B 1 155 ? -8.279 -0.603 7.346 1 90.04 155 CYS B O 1
ATOM 4109 N N . GLY B 1 156 ? -10.13 -0.116 8.564 1 86.56 156 GLY B N 1
ATOM 4110 C CA . GLY B 1 156 ? -9.461 -0.103 9.855 1 86.56 156 GLY B CA 1
ATOM 4111 C C . GLY B 1 156 ? -8.778 1.217 10.159 1 86.56 156 GLY B C 1
ATOM 4112 O O . GLY B 1 156 ? -8.256 1.413 11.259 1 86.56 156 GLY B O 1
ATOM 4113 N N . VAL B 1 157 ? -8.77 2.137 9.242 1 90.23 157 VAL B N 1
ATOM 4114 C CA . VAL B 1 157 ? -8.176 3.456 9.438 1 90.23 157 VAL B CA 1
ATOM 4115 C C . VAL B 1 157 ? -9.243 4.437 9.919 1 90.23 157 VAL B C 1
ATOM 4117 O O . VAL B 1 157 ? -10.388 4.392 9.462 1 90.23 157 VAL B O 1
ATOM 4120 N N . GLN B 1 158 ? -8.902 5.295 10.983 1 91.62 158 GLN B N 1
ATOM 4121 C CA . GLN B 1 158 ? -9.807 6.381 11.342 1 91.62 158 GLN B CA 1
ATOM 4122 C C . GLN B 1 158 ? -10.004 7.343 10.174 1 91.62 158 GLN B C 1
ATOM 4124 O O . GLN B 1 158 ? -9.032 7.796 9.565 1 91.62 158 GLN B O 1
ATOM 4129 N N . PHE B 1 159 ? -11.325 7.621 9.871 1 96.92 159 PHE B N 1
ATOM 4130 C CA . PHE B 1 159 ? -11.512 8.367 8.632 1 96.92 159 PHE B CA 1
ATOM 4131 C C . PHE B 1 159 ? -12.699 9.316 8.746 1 96.92 159 PHE B C 1
ATOM 4133 O O . PHE B 1 159 ? -13.518 9.187 9.658 1 96.92 159 PHE B O 1
ATOM 4140 N N . SER B 1 160 ? -12.696 10.332 7.968 1 98.36 160 SER B N 1
ATOM 4141 C CA . SER B 1 160 ? -13.857 11.112 7.552 1 98.36 160 SER B CA 1
ATOM 4142 C C . SER B 1 160 ? -14.091 10.996 6.049 1 98.36 160 SER B C 1
ATOM 4144 O O . SER B 1 160 ? -13.151 11.104 5.259 1 98.36 160 SER B O 1
ATOM 4146 N N . HIS B 1 161 ? -15.295 10.684 5.678 1 98.68 161 HIS B N 1
ATOM 4147 C CA . HIS B 1 161 ? -15.681 10.477 4.287 1 98.68 161 HIS B CA 1
ATOM 4148 C C . HIS B 1 161 ? -16.498 11.653 3.762 1 98.68 161 HIS B C 1
ATOM 4150 O O . HIS B 1 161 ? -17.577 11.947 4.283 1 98.68 161 HIS B O 1
ATOM 4156 N N . LEU B 1 162 ? -15.958 12.348 2.762 1 98.71 162 LEU B N 1
ATOM 4157 C CA . LEU B 1 162 ? -16.598 13.531 2.195 1 98.71 162 LEU B CA 1
ATOM 4158 C C . LEU B 1 162 ? -16.767 13.387 0.687 1 98.71 162 LEU B C 1
ATOM 4160 O O . LEU B 1 162 ? -16.214 12.467 0.08 1 98.71 162 LEU B O 1
ATOM 4164 N N . ALA B 1 163 ? -17.582 14.236 0.047 1 98.36 163 ALA B N 1
ATOM 4165 C CA . ALA B 1 163 ? -17.771 14.246 -1.402 1 98.36 163 ALA B CA 1
ATOM 4166 C C . ALA B 1 163 ? -18.085 15.651 -1.905 1 98.36 163 ALA B C 1
ATOM 4168 O O . ALA B 1 163 ? -18.819 16.4 -1.255 1 98.36 163 ALA B O 1
ATOM 4169 N N . VAL B 1 164 ? -17.445 16.044 -2.937 1 97.53 164 VAL B N 1
ATOM 4170 C CA . VAL B 1 164 ? -17.747 17.276 -3.658 1 97.53 164 VAL B CA 1
ATOM 4171 C C . VAL B 1 164 ? -17.337 17.133 -5.122 1 97.53 164 VAL B C 1
ATOM 4173 O O . VAL B 1 164 ? -16.2 16.761 -5.421 1 97.53 164 VAL B O 1
ATOM 4176 N N . ARG B 1 165 ? -18.242 17.41 -5.96 1 94.93 165 ARG B N 1
ATOM 4177 C CA . ARG B 1 165 ? -17.982 17.265 -7.388 1 94.93 165 ARG B CA 1
ATOM 4178 C C . ARG B 1 165 ? -17.216 18.467 -7.931 1 94.93 165 ARG B C 1
ATOM 4180 O O . ARG B 1 165 ? -17.557 19.613 -7.631 1 94.93 165 ARG B O 1
ATOM 4187 N N . THR B 1 166 ? -16.156 18.157 -8.694 1 91.01 166 THR B N 1
ATOM 4188 C CA . THR B 1 166 ? -15.468 19.225 -9.412 1 91.01 166 THR B CA 1
ATOM 4189 C C . THR B 1 166 ? -16.409 19.906 -10.401 1 91.01 166 THR B C 1
ATOM 4191 O O . THR B 1 166 ? -17.089 19.235 -11.181 1 91.01 166 THR B O 1
ATOM 4194 N N . PRO B 1 167 ? -16.478 21.183 -10.338 1 85.85 167 PRO B N 1
ATOM 4195 C CA . PRO B 1 167 ? -17.355 21.898 -11.267 1 85.85 167 PRO B CA 1
ATOM 4196 C C . PRO B 1 167 ? -16.998 21.643 -12.73 1 85.85 167 PRO B C 1
ATOM 4198 O O . PRO B 1 167 ? -15.818 21.524 -13.07 1 85.85 167 PRO B O 1
ATOM 4201 N N . LYS B 1 168 ? -17.977 21.625 -13.523 1 78.27 168 LYS B N 1
ATOM 4202 C CA . LYS B 1 168 ? -17.856 21.261 -14.932 1 78.27 168 LYS B CA 1
ATOM 4203 C C . LYS B 1 168 ? -16.85 22.159 -15.648 1 78.27 168 LYS B C 1
ATOM 4205 O O . LYS B 1 168 ? -16.102 21.696 -16.511 1 78.27 168 LYS B O 1
ATOM 4210 N N . GLN B 1 169 ? -16.799 23.444 -15.275 1 75.98 169 GLN B N 1
ATOM 4211 C CA . GLN B 1 169 ? -15.924 24.411 -15.929 1 75.98 169 GLN B CA 1
ATOM 4212 C C . GLN B 1 169 ? -14.456 24.099 -15.654 1 75.98 169 GLN B C 1
ATOM 4214 O O . GLN B 1 169 ? -13.571 24.551 -16.384 1 75.98 169 GLN B O 1
ATOM 4219 N N . LEU B 1 170 ? -14.275 23.238 -14.669 1 73.51 170 LEU B N 1
ATOM 4220 C CA . LEU B 1 170 ? -12.908 22.963 -14.242 1 73.51 170 LEU B CA 1
ATOM 4221 C C . LEU B 1 170 ? -12.484 21.555 -14.648 1 73.51 170 LEU B C 1
ATOM 4223 O O . LEU B 1 170 ? -11.363 21.131 -14.358 1 73.51 170 LEU B O 1
ATOM 4227 N N . ILE B 1 171 ? -13.421 20.856 -15.225 1 68.51 171 ILE B N 1
ATOM 4228 C CA . ILE B 1 171 ? -13.129 19.493 -15.657 1 68.51 171 ILE B CA 1
ATOM 4229 C C . ILE B 1 171 ? -12.494 19.517 -17.045 1 68.51 171 ILE B C 1
ATOM 4231 O O . ILE B 1 171 ? -12.947 20.248 -17.929 1 68.51 171 ILE B O 1
ATOM 4235 N N . THR B 1 172 ? -11.351 18.832 -17.039 1 64.01 172 THR B N 1
ATOM 4236 C CA . THR B 1 172 ? -10.7 18.717 -18.34 1 64.01 172 THR B CA 1
ATOM 4237 C C . THR B 1 172 ? -11.601 17.987 -19.332 1 64.01 172 THR B C 1
ATOM 4239 O O . THR B 1 172 ? -12.192 16.957 -19.001 1 64.01 172 THR B O 1
ATOM 4242 N N . LYS B 1 173 ? -11.882 18.66 -20.487 1 59.24 173 LYS B N 1
ATOM 4243 C CA . LYS B 1 173 ? -12.725 18.071 -21.523 1 59.24 173 LYS B CA 1
ATOM 4244 C C . LYS B 1 173 ? -12.042 16.87 -22.171 1 59.24 173 LYS B C 1
ATOM 4246 O O . LYS B 1 173 ? -10.824 16.713 -22.07 1 59.24 173 LYS B O 1
ATOM 4251 N N . GLU B 1 174 ? -12.904 15.957 -22.589 1 57.72 174 GLU B N 1
ATOM 4252 C CA . GLU B 1 174 ? -12.378 14.832 -23.357 1 57.72 174 GLU B CA 1
ATOM 4253 C C . GLU B 1 174 ? -11.43 15.309 -24.453 1 57.72 174 GLU B C 1
ATOM 4255 O O . GLU B 1 174 ? -11.746 16.244 -25.192 1 57.72 174 GLU B O 1
ATOM 4260 N N . GLY B 1 175 ? -10.138 14.953 -24.477 1 58.23 175 GLY B N 1
ATOM 4261 C CA . GLY B 1 175 ? -9.159 15.378 -25.464 1 58.23 175 GLY B CA 1
ATOM 4262 C C . GLY B 1 175 ? -8.108 16.315 -24.898 1 58.23 175 GLY B C 1
ATOM 4263 O O . GLY B 1 175 ? -7.008 16.425 -25.444 1 58.23 175 GLY B O 1
ATOM 4264 N N . ASP B 1 176 ? -8.486 16.938 -23.86 1 62.88 176 ASP B N 1
ATOM 4265 C CA . ASP B 1 176 ? -7.519 17.841 -23.243 1 62.88 176 ASP B CA 1
ATOM 4266 C C . ASP B 1 176 ? -6.448 17.062 -22.483 1 62.88 176 ASP B C 1
ATOM 4268 O O . ASP B 1 176 ? -6.718 15.984 -21.949 1 62.88 176 ASP B O 1
ATOM 4272 N N . PRO B 1 177 ? -5.283 17.524 -22.594 1 62.17 177 PRO B N 1
ATOM 4273 C CA . PRO B 1 177 ? -4.249 16.86 -21.796 1 62.17 177 PRO B CA 1
ATOM 4274 C C . PRO B 1 177 ? -4.569 16.854 -20.303 1 62.17 177 PRO B C 1
ATOM 4276 O O . PRO B 1 177 ? -5.131 17.822 -19.784 1 62.17 177 PRO B O 1
ATOM 4279 N N . ARG B 1 178 ? -4.364 15.805 -19.665 1 58.88 178 ARG B N 1
ATOM 4280 C CA . ARG B 1 178 ? -4.675 15.596 -18.255 1 58.88 178 ARG B CA 1
ATOM 4281 C C . ARG B 1 178 ? -4.073 16.7 -17.392 1 58.88 178 ARG B C 1
ATOM 4283 O O . ARG B 1 178 ? -4.567 16.977 -16.296 1 58.88 178 ARG B O 1
ATOM 4290 N N . TRP B 1 179 ? -3.025 17.344 -17.888 1 55.8 179 TRP B N 1
ATOM 4291 C CA . TRP B 1 179 ? -2.284 18.291 -17.062 1 55.8 179 TRP B CA 1
ATOM 4292 C C . TRP B 1 179 ? -2.876 19.692 -17.175 1 55.8 179 TRP B C 1
ATOM 4294 O O . TRP B 1 179 ? -2.442 20.614 -16.48 1 55.8 179 TRP B O 1
ATOM 4304 N N . LEU B 1 180 ? -3.885 19.837 -17.955 1 58.55 180 LEU B N 1
ATOM 4305 C CA . LEU B 1 180 ? -4.371 21.175 -18.277 1 58.55 180 LEU B CA 1
ATOM 4306 C C . LEU B 1 180 ? -5.053 21.81 -17.07 1 58.55 180 LEU B C 1
ATOM 4308 O O . LEU B 1 180 ? -4.863 22.997 -16.798 1 58.55 180 LEU B O 1
ATOM 4312 N N . LYS B 1 181 ? -5.818 21.019 -16.429 1 64.24 181 LYS B N 1
ATOM 4313 C CA . LYS B 1 181 ? -6.511 21.543 -15.255 1 64.24 181 LYS B CA 1
ATOM 4314 C C . LYS B 1 181 ? -6.129 20.766 -13.998 1 64.24 181 LYS B C 1
ATOM 4316 O O . LYS B 1 181 ? -5.907 19.554 -14.055 1 64.24 181 LYS B O 1
ATOM 4321 N N . ALA B 1 182 ? -6.003 21.598 -12.923 1 66.4 182 ALA B N 1
ATOM 4322 C CA . ALA B 1 182 ? -5.645 20.971 -11.654 1 66.4 182 ALA B CA 1
ATOM 4323 C C . ALA B 1 182 ? -6.765 20.061 -11.156 1 66.4 182 ALA B C 1
ATOM 4325 O O . ALA B 1 182 ? -7.94 20.435 -11.195 1 66.4 182 ALA B O 1
ATOM 4326 N N . ARG B 1 183 ? -6.364 18.966 -10.828 1 77.72 183 ARG B N 1
ATOM 4327 C CA . ARG B 1 183 ? -7.334 17.992 -10.338 1 77.72 183 ARG B CA 1
ATOM 4328 C C . ARG B 1 183 ? -7.327 17.932 -8.814 1 77.72 183 ARG B C 1
ATOM 4330 O O . ARG B 1 183 ? -6.292 18.159 -8.183 1 77.72 183 ARG B O 1
ATOM 4337 N N . GLY B 1 184 ? -8.477 17.784 -8.264 1 88.4 184 GLY B N 1
ATOM 4338 C CA . GLY B 1 184 ? -8.593 17.477 -6.847 1 88.4 184 GLY B CA 1
ATOM 4339 C C . GLY B 1 184 ? -8.584 18.712 -5.966 1 88.4 184 GLY B C 1
ATOM 4340 O O . GLY B 1 184 ? -8.454 18.609 -4.745 1 88.4 184 GLY B O 1
ATOM 4341 N N . VAL B 1 185 ? -8.622 19.939 -6.539 1 90.65 185 VAL B N 1
ATOM 4342 C CA . VAL B 1 185 ? -8.504 21.179 -5.78 1 90.65 185 VAL B CA 1
ATOM 4343 C C . VAL B 1 185 ? -9.724 21.352 -4.879 1 90.65 185 VAL B C 1
ATOM 4345 O O . VAL B 1 185 ? -9.588 21.635 -3.686 1 90.65 185 VAL B O 1
ATOM 4348 N N . GLU B 1 186 ? -10.912 21.102 -5.492 1 93.12 186 GLU B N 1
ATOM 4349 C CA . GLU B 1 186 ? -12.143 21.224 -4.717 1 93.12 186 GLU B CA 1
ATOM 4350 C C . GLU B 1 186 ? -12.168 20.228 -3.56 1 93.12 186 GLU B C 1
ATOM 4352 O O . GLU B 1 186 ? -12.618 20.557 -2.461 1 93.12 186 GLU B O 1
ATOM 4357 N N . GLN B 1 187 ? -11.744 19.079 -3.821 1 96.4 187 GLN B N 1
ATOM 4358 C CA . GLN B 1 187 ? -11.711 18.02 -2.818 1 96.4 187 GLN B CA 1
ATOM 4359 C C . GLN B 1 187 ? -10.742 18.361 -1.689 1 96.4 187 GLN B C 1
ATOM 4361 O O . GLN B 1 187 ? -11.059 18.171 -0.513 1 96.4 187 GLN B O 1
ATOM 4366 N N . ARG B 1 188 ? -9.571 18.852 -1.968 1 96.28 188 ARG B N 1
ATOM 4367 C CA . ARG B 1 188 ? -8.583 19.237 -0.965 1 96.28 188 ARG B CA 1
ATOM 4368 C C . ARG B 1 188 ? -9.088 20.399 -0.116 1 96.28 188 ARG B C 1
ATOM 4370 O O . ARG B 1 188 ? -8.921 20.401 1.106 1 96.28 188 ARG B O 1
ATOM 4377 N N . ASN B 1 189 ? -9.704 21.395 -0.764 1 95.75 189 ASN B N 1
ATOM 4378 C CA . ASN B 1 189 ? -10.261 22.529 -0.035 1 95.75 189 ASN B CA 1
ATOM 4379 C C . ASN B 1 189 ? -11.369 22.093 0.919 1 95.75 189 ASN B C 1
ATOM 4381 O O . ASN B 1 189 ? -11.495 22.632 2.02 1 95.75 189 ASN B O 1
ATOM 4385 N N . LEU B 1 190 ? -12.182 21.165 0.439 1 97.35 190 LEU B N 1
ATOM 4386 C CA . LEU B 1 190 ? -13.217 20.657 1.332 1 97.35 190 LEU B CA 1
ATOM 4387 C C . LEU B 1 190 ? -12.6 19.974 2.547 1 97.35 190 LEU B C 1
ATOM 4389 O O . LEU B 1 190 ? -13.124 20.081 3.658 1 97.35 190 LEU B O 1
ATOM 4393 N N . GLY B 1 191 ? -11.539 19.241 2.338 1 97.46 191 GLY B N 1
ATOM 4394 C CA . GLY B 1 191 ? -10.817 18.657 3.457 1 97.46 191 GLY B CA 1
ATOM 4395 C C . GLY B 1 191 ? -10.325 19.689 4.454 1 97.46 191 GLY B C 1
ATOM 4396 O O . GLY B 1 191 ? -10.459 19.504 5.665 1 97.46 191 GLY B O 1
ATOM 4397 N N . LEU B 1 192 ? -9.757 20.784 3.975 1 96.31 192 LEU B N 1
ATOM 4398 C CA . LEU B 1 192 ? -9.288 21.869 4.83 1 96.31 192 LEU B CA 1
ATOM 4399 C C . LEU B 1 192 ? -10.442 22.475 5.622 1 96.31 192 LEU B C 1
ATOM 4401 O O . LEU B 1 192 ? -10.31 22.732 6.821 1 96.31 192 LEU B O 1
ATOM 4405 N N . LYS B 1 193 ? -11.514 22.724 4.917 1 95.79 193 LYS B N 1
ATOM 4406 C CA . LYS B 1 193 ? -12.701 23.262 5.573 1 95.79 193 LYS B CA 1
ATOM 4407 C C . LYS B 1 193 ? -13.175 22.342 6.694 1 95.79 193 LYS B C 1
ATOM 4409 O O . LYS B 1 193 ? -13.555 22.81 7.769 1 95.79 193 LYS B O 1
ATOM 4414 N N . TRP B 1 194 ? -13.204 21.064 6.423 1 96.86 194 TRP B N 1
ATOM 4415 C CA . TRP B 1 194 ? -13.619 20.082 7.418 1 96.86 194 TRP B CA 1
ATOM 4416 C C . TRP B 1 194 ? -12.751 20.173 8.669 1 96.86 194 TRP B C 1
ATOM 4418 O O . TRP B 1 194 ? -13.261 20.121 9.791 1 96.86 194 TRP B O 1
ATOM 4428 N N . ILE B 1 195 ? -11.472 20.279 8.5 1 96.2 195 ILE B N 1
ATOM 4429 C CA . ILE B 1 195 ? -10.548 20.372 9.625 1 96.2 195 ILE B CA 1
ATOM 4430 C C . ILE B 1 195 ? -10.857 21.624 10.444 1 96.2 195 ILE B C 1
ATOM 4432 O O . ILE B 1 195 ? -10.935 21.565 11.673 1 96.2 195 ILE B O 1
ATOM 4436 N N . ARG B 1 196 ? -11.03 22.763 9.814 1 94.64 196 ARG B N 1
ATOM 4437 C CA . ARG B 1 196 ? -11.339 24.021 10.485 1 94.64 196 ARG B CA 1
ATOM 4438 C C . ARG B 1 196 ? -12.625 23.907 11.297 1 94.64 196 ARG B C 1
ATOM 4440 O O . ARG B 1 196 ? -12.732 24.479 12.384 1 94.64 196 ARG B O 1
ATOM 4447 N N . GLN B 1 197 ? -13.555 23.205 10.751 1 93.66 197 GLN B N 1
ATOM 4448 C CA . GLN B 1 197 ? -14.868 23.097 11.378 1 93.66 197 GLN B CA 1
ATOM 4449 C C . GLN B 1 197 ? -14.837 22.127 12.556 1 93.66 197 GLN B C 1
ATOM 4451 O O . GLN B 1 197 ? -15.586 22.29 13.521 1 93.66 197 GLN B O 1
ATOM 4456 N N . ASN B 1 198 ? -14 21.175 12.478 1 93.02 198 ASN B N 1
ATOM 4457 C CA . ASN B 1 198 ? -14.058 20.103 13.467 1 93.02 198 ASN B CA 1
ATOM 4458 C C . ASN B 1 198 ? -12.988 20.273 14.541 1 93.02 198 ASN B C 1
ATOM 4460 O O . ASN B 1 198 ? -13.043 19.623 15.586 1 93.02 198 ASN B O 1
ATOM 4464 N N . TYR B 1 199 ? -12.069 21.075 14.108 1 87.07 199 TYR B N 1
ATOM 4465 C CA . TYR B 1 199 ? -11.009 21.304 15.084 1 87.07 199 TYR B CA 1
ATOM 4466 C C . TYR B 1 199 ? -10.884 22.787 15.415 1 87.07 199 TYR B C 1
ATOM 4468 O O . TYR B 1 199 ? -11.034 23.64 14.537 1 87.07 199 TYR B O 1
ATOM 4476 N N . LYS B 1 200 ? -11.113 23.127 16.693 1 75.32 200 LYS B N 1
ATOM 4477 C CA . LYS B 1 200 ? -10.983 24.513 17.131 1 75.32 200 LYS B CA 1
ATOM 4478 C C . LYS B 1 200 ? -9.588 24.786 17.685 1 75.32 200 LYS B C 1
ATOM 4480 O O . LYS B 1 200 ? -8.625 24.11 17.318 1 75.32 200 LYS B O 1
ATOM 4485 N N . ASP B 1 201 ? -9.672 25.327 18.891 1 71.86 201 ASP B N 1
ATOM 4486 C CA . ASP B 1 201 ? -8.451 25.767 19.559 1 71.86 201 ASP B CA 1
ATOM 4487 C C . ASP B 1 201 ? -7.69 24.582 20.15 1 71.86 201 ASP B C 1
ATOM 4489 O O . ASP B 1 201 ? -8.299 23.632 20.646 1 71.86 201 ASP B O 1
ATOM 4493 N N . GLY B 1 202 ? -6.42 24.371 19.637 1 78.62 202 GLY B N 1
ATOM 4494 C CA . GLY B 1 202 ? -5.558 23.411 20.309 1 78.62 202 GLY B CA 1
ATOM 4495 C C . GLY B 1 202 ? -5.229 22.202 19.453 1 78.62 202 GLY B C 1
ATOM 4496 O O . GLY B 1 202 ? -4.932 21.127 19.977 1 78.62 202 GLY B O 1
ATOM 4497 N N . ILE B 1 203 ? -5.465 22.381 18.195 1 85.94 203 ILE B N 1
ATOM 4498 C CA . ILE B 1 203 ? -5.121 21.279 17.303 1 85.94 203 ILE B CA 1
ATOM 4499 C C . ILE B 1 203 ? -3.614 21.036 17.341 1 85.94 203 ILE B C 1
ATOM 4501 O O . ILE B 1 203 ? -2.825 21.984 17.33 1 85.94 203 ILE B O 1
ATOM 4505 N N . ASP B 1 204 ? -3.25 19.865 17.62 1 90.48 204 ASP B N 1
ATOM 4506 C CA . ASP B 1 204 ? -1.865 19.408 17.546 1 90.48 204 ASP B CA 1
ATOM 4507 C C . ASP B 1 204 ? -1.69 18.361 16.449 1 90.48 204 ASP B C 1
ATOM 4509 O O . ASP B 1 204 ? -1.983 17.182 16.656 1 90.48 204 ASP B O 1
ATOM 4513 N N . GLY B 1 205 ? -1.286 18.872 15.288 1 95.49 205 GLY B N 1
ATOM 4514 C CA . GLY B 1 205 ? -1.16 17.94 14.18 1 95.49 205 GLY B CA 1
ATOM 4515 C C . GLY B 1 205 ? -0.609 18.582 12.92 1 95.49 205 GLY B C 1
ATOM 4516 O O . GLY B 1 205 ? -0.188 19.74 12.94 1 95.49 205 GLY B O 1
ATOM 4517 N N . VAL B 1 206 ? -0.477 17.822 11.893 1 97.81 206 VAL B N 1
ATOM 4518 C CA . VAL B 1 206 ? 0.045 18.238 10.595 1 97.81 206 VAL B CA 1
ATOM 4519 C C . VAL B 1 206 ? -0.911 17.801 9.489 1 97.81 206 VAL B C 1
ATOM 4521 O O . VAL B 1 206 ? -1.58 16.772 9.608 1 97.81 206 VAL B O 1
ATOM 4524 N N . ILE B 1 207 ? -1.016 18.636 8.457 1 97.86 207 ILE B N 1
ATOM 4525 C CA . ILE B 1 207 ? -1.863 18.347 7.306 1 97.86 207 ILE B CA 1
ATOM 4526 C C . ILE B 1 207 ? -0.999 17.901 6.128 1 97.86 207 ILE B C 1
ATOM 4528 O O . ILE B 1 207 ? 0.008 18.54 5.812 1 97.86 207 ILE B O 1
ATOM 4532 N N . TYR B 1 208 ? -1.322 16.846 5.517 1 98.49 208 TYR B N 1
ATOM 4533 C CA . TYR B 1 208 ? -0.623 16.304 4.357 1 98.49 208 TYR B CA 1
ATOM 4534 C C . TYR B 1 208 ? -1.605 15.922 3.257 1 98.49 208 TYR B C 1
ATOM 4536 O O . TYR B 1 208 ? -2.614 15.262 3.518 1 98.49 208 TYR B O 1
ATOM 4544 N N . PHE B 1 209 ? -1.356 16.361 2.021 1 97.18 209 PHE B N 1
ATOM 4545 C CA . PHE B 1 209 ? -2.166 16.018 0.857 1 97.18 209 PHE B CA 1
ATOM 4546 C C . PHE B 1 209 ? -1.617 14.778 0.161 1 97.18 209 PHE B C 1
ATOM 4548 O O . PHE B 1 209 ? -0.558 14.831 -0.468 1 97.18 209 PHE B O 1
ATOM 4555 N N . GLY B 1 210 ? -2.276 13.717 0.336 1 97.1 210 GLY B N 1
ATOM 4556 C CA . GLY B 1 210 ? -1.807 12.472 -0.25 1 97.1 210 GLY B CA 1
ATOM 4557 C C . GLY B 1 210 ? -2.735 11.93 -1.322 1 97.1 210 GLY B C 1
ATOM 4558 O O . GLY B 1 210 ? -3.929 11.74 -1.079 1 97.1 210 GLY B O 1
ATOM 4559 N N . ASP B 1 211 ? -2.22 11.611 -2.471 1 96.45 211 ASP B N 1
ATOM 4560 C CA . ASP B 1 211 ? -2.978 11 -3.558 1 96.45 211 ASP B CA 1
ATOM 4561 C C . ASP B 1 211 ? -3.202 9.512 -3.303 1 96.45 211 ASP B C 1
ATOM 4563 O O . ASP B 1 211 ? -2.386 8.858 -2.651 1 96.45 211 ASP B O 1
ATOM 4567 N N . ASP B 1 212 ? -4.265 8.981 -3.858 1 97.42 212 ASP B N 1
ATOM 4568 C CA . ASP B 1 212 ? -4.646 7.61 -3.534 1 97.42 212 ASP B CA 1
ATOM 4569 C C . ASP B 1 212 ? -3.795 6.606 -4.308 1 97.42 212 ASP B C 1
ATOM 4571 O O . ASP B 1 212 ? -3.773 5.418 -3.978 1 97.42 212 ASP B O 1
ATOM 4575 N N . ASP B 1 213 ? -3.01 7.02 -5.329 1 96.05 213 ASP B N 1
ATOM 4576 C CA . ASP B 1 213 ? -2.226 6.037 -6.071 1 96.05 213 ASP B CA 1
ATOM 4577 C C . ASP B 1 213 ? -0.73 6.304 -5.923 1 96.05 213 ASP B C 1
ATOM 4579 O O . ASP B 1 213 ? 0.093 5.603 -6.516 1 96.05 213 ASP B O 1
ATOM 4583 N N . ASN B 1 214 ? -0.309 7.326 -5.085 1 97.83 214 ASN B N 1
ATOM 4584 C CA . ASN B 1 214 ? 1.102 7.547 -4.786 1 97.83 214 ASN B CA 1
ATOM 4585 C C . ASN B 1 214 ? 1.645 6.487 -3.832 1 97.83 214 ASN B C 1
ATOM 4587 O O . ASN B 1 214 ? 0.876 5.747 -3.217 1 97.83 214 ASN B O 1
ATOM 4591 N N . THR B 1 215 ? 2.922 6.393 -3.86 1 98.49 215 THR B N 1
ATOM 4592 C CA . THR B 1 215 ? 3.597 5.504 -2.921 1 98.49 215 THR B CA 1
ATOM 4593 C C . THR B 1 215 ? 4.292 6.304 -1.823 1 98.49 215 THR B C 1
ATOM 4595 O O . THR B 1 215 ? 4.992 7.278 -2.106 1 98.49 215 THR B O 1
ATOM 4598 N N . TYR B 1 216 ? 4.114 5.945 -0.543 1 98.34 216 TYR B N 1
ATOM 4599 C CA . TYR B 1 216 ? 4.674 6.631 0.616 1 98.34 216 TYR B CA 1
ATOM 4600 C C . TYR B 1 216 ? 5.479 5.67 1.482 1 98.34 216 TYR B C 1
ATOM 4602 O O . TYR B 1 216 ? 4.992 4.598 1.848 1 98.34 216 TYR B O 1
ATOM 4610 N N . ASP B 1 217 ? 6.649 6.044 1.729 1 97.23 217 ASP B N 1
ATOM 4611 C CA . ASP B 1 217 ? 7.416 5.329 2.745 1 97.23 217 ASP B CA 1
ATOM 4612 C C . ASP B 1 217 ? 6.959 5.715 4.15 1 97.23 217 ASP B C 1
ATOM 4614 O O . ASP B 1 217 ? 6.703 6.889 4.424 1 97.23 217 ASP B O 1
ATOM 4618 N N . LEU B 1 218 ? 6.923 4.792 5.077 1 95.32 218 LEU B N 1
ATOM 4619 C CA . LEU B 1 218 ? 6.425 5.024 6.429 1 95.32 218 LEU B CA 1
ATOM 4620 C C . LEU B 1 218 ? 7.269 6.073 7.146 1 95.32 218 LEU B C 1
ATOM 4622 O O . LEU B 1 218 ? 6.762 6.807 7.998 1 95.32 218 LEU B O 1
ATOM 4626 N N . LYS B 1 219 ? 8.499 6.19 6.771 1 94.92 219 LYS B N 1
ATOM 4627 C CA . LYS B 1 219 ? 9.431 7.099 7.432 1 94.92 219 LYS B CA 1
ATOM 4628 C C . LYS B 1 219 ? 8.976 8.549 7.294 1 94.92 219 LYS B C 1
ATOM 4630 O O . LYS B 1 219 ? 9.209 9.366 8.188 1 94.92 219 LYS B O 1
ATOM 4635 N N . ILE B 1 220 ? 8.338 8.827 6.18 1 97.99 220 ILE B N 1
ATOM 4636 C CA . ILE B 1 220 ? 7.97 10.22 5.948 1 97.99 220 ILE B CA 1
ATOM 4637 C C . ILE B 1 220 ? 6.893 10.643 6.944 1 97.99 220 ILE B C 1
ATOM 4639 O O . ILE B 1 220 ? 6.856 11.797 7.375 1 97.99 220 ILE B O 1
ATOM 4643 N N . PHE B 1 221 ? 6.028 9.731 7.365 1 97 221 PHE B N 1
ATOM 4644 C CA . PHE B 1 221 ? 4.958 10.042 8.306 1 97 221 PHE B CA 1
ATOM 4645 C C . PHE B 1 221 ? 5.522 10.326 9.693 1 97 221 PHE B C 1
ATOM 4647 O O . PHE B 1 221 ? 5.06 11.238 10.381 1 97 221 PHE B O 1
ATOM 4654 N N . GLU B 1 222 ? 6.474 9.58 10.014 1 92.76 222 GLU B N 1
ATOM 4655 C CA . GLU B 1 222 ? 7.124 9.811 11.301 1 92.76 222 GLU B CA 1
ATOM 4656 C C . GLU B 1 222 ? 7.822 11.167 11.331 1 92.76 222 GLU B C 1
ATOM 4658 O O . GLU B 1 222 ? 7.773 11.874 12.34 1 92.76 222 GLU B O 1
ATOM 4663 N N . GLN B 1 223 ? 8.361 11.504 10.25 1 95.82 223 GLN B N 1
ATOM 4664 C CA . GLN B 1 223 ? 9.104 12.758 10.183 1 95.82 223 GLN B CA 1
ATOM 4665 C C . GLN B 1 223 ? 8.16 13.955 10.128 1 95.82 223 GLN B C 1
ATOM 4667 O O . GLN B 1 223 ? 8.354 14.939 10.844 1 95.82 223 GLN B O 1
ATOM 4672 N N . MET B 1 224 ? 7.136 13.873 9.4 1 98.09 224 MET B N 1
ATOM 4673 C CA . MET B 1 224 ? 6.314 15.048 9.127 1 98.09 224 MET B CA 1
ATOM 4674 C C . MET B 1 224 ? 5.449 15.4 10.332 1 98.09 224 MET B C 1
ATOM 4676 O O . MET B 1 224 ? 4.995 16.538 10.465 1 98.09 224 MET B O 1
ATOM 4680 N N . ARG B 1 225 ? 5.205 14.486 11.245 1 95.43 225 ARG B N 1
ATOM 4681 C CA . ARG B 1 225 ? 4.29 14.673 12.366 1 95.43 225 ARG B CA 1
ATOM 4682 C C . ARG B 1 225 ? 4.723 15.848 13.236 1 95.43 225 ARG B C 1
ATOM 4684 O O . ARG B 1 225 ? 3.9 16.452 13.927 1 95.43 225 ARG B O 1
ATOM 4691 N N . TYR B 1 226 ? 5.997 16.264 13.138 1 94.53 226 TYR B N 1
ATOM 4692 C CA . TYR B 1 226 ? 6.542 17.27 14.043 1 94.53 226 TYR B CA 1
ATOM 4693 C C . TYR B 1 226 ? 6.811 18.577 13.307 1 94.53 226 TYR B C 1
ATOM 4695 O O . TYR B 1 226 ? 7.576 19.419 13.785 1 94.53 226 TYR B O 1
ATOM 4703 N N . THR B 1 227 ? 6.225 18.74 12.168 1 97.44 227 THR B N 1
ATOM 4704 C CA . THR B 1 227 ? 6.352 19.966 11.387 1 97.44 227 THR B CA 1
ATOM 4705 C C . THR B 1 227 ? 5.905 21.175 12.203 1 97.44 227 THR B C 1
ATOM 4707 O O . THR B 1 227 ? 4.805 21.184 12.758 1 97.44 227 THR B O 1
ATOM 4710 N N . LYS B 1 228 ? 6.733 22.178 12.285 1 95.64 228 LYS B N 1
ATOM 4711 C CA . LYS B 1 228 ? 6.407 23.385 13.038 1 95.64 228 LYS B CA 1
ATOM 4712 C C . LYS B 1 228 ? 5.644 24.384 12.172 1 95.64 228 LYS B C 1
ATOM 4714 O O . LYS B 1 228 ? 4.705 25.03 12.642 1 95.64 228 LYS B O 1
ATOM 4719 N N . LYS B 1 229 ? 6.098 24.56 10.946 1 96.53 229 LYS B N 1
ATOM 4720 C CA . LYS B 1 229 ? 5.392 25.408 9.99 1 96.53 229 LYS B CA 1
ATOM 4721 C C . LYS B 1 229 ? 5.084 24.647 8.703 1 96.53 229 LYS B C 1
ATOM 4723 O O . LYS B 1 229 ? 3.991 24.099 8.547 1 96.53 229 LYS B O 1
ATOM 4728 N N . ILE B 1 230 ? 6.161 24.535 7.822 1 97.1 230 ILE B N 1
ATOM 4729 C CA . ILE B 1 230 ? 6.03 23.771 6.585 1 97.1 230 ILE B CA 1
ATOM 4730 C C . ILE B 1 230 ? 7.266 22.897 6.386 1 97.1 230 ILE B C 1
ATOM 4732 O O . ILE B 1 230 ? 8.392 23.398 6.369 1 97.1 230 ILE B O 1
ATOM 4736 N N . SER B 1 231 ? 7.112 21.661 6.352 1 98.17 231 SER B N 1
ATOM 4737 C CA . SER B 1 231 ? 8.2 20.751 6.007 1 98.17 231 SER B CA 1
ATOM 4738 C C . SER B 1 231 ? 8.177 20.4 4.523 1 98.17 231 SER B C 1
ATOM 4740 O O . SER B 1 231 ? 7.111 20.358 3.906 1 98.17 231 SER B O 1
ATOM 4742 N N . VAL B 1 232 ? 9.38 20.163 3.956 1 97.43 232 VAL B N 1
ATOM 4743 C CA . VAL B 1 232 ? 9.492 19.908 2.524 1 97.43 232 VAL B CA 1
ATOM 4744 C C . VAL B 1 232 ? 10.448 18.743 2.28 1 97.43 232 VAL B C 1
ATOM 4746 O O . VAL B 1 232 ? 11.361 18.503 3.074 1 97.43 232 VAL B O 1
ATOM 4749 N N . TRP B 1 233 ? 10.281 18.012 1.192 1 97.7 233 TRP B N 1
ATOM 4750 C CA . TRP B 1 233 ? 11.142 16.903 0.794 1 97.7 233 TRP B CA 1
ATOM 4751 C C . TRP B 1 233 ? 11.019 16.627 -0.701 1 97.7 233 TRP B C 1
ATOM 4753 O O . TRP B 1 233 ? 10.076 17.089 -1.348 1 97.7 233 TRP B O 1
ATOM 4763 N N . PRO B 1 234 ? 11.97 15.943 -1.281 1 97.29 234 PRO B N 1
ATOM 4764 C CA . PRO B 1 234 ? 11.887 15.61 -2.705 1 97.29 234 PRO B CA 1
ATOM 4765 C C . PRO B 1 234 ? 10.898 14.483 -2.991 1 97.29 234 PRO B C 1
ATOM 4767 O O . PRO B 1 234 ? 10.642 13.646 -2.122 1 97.29 234 PRO B O 1
ATOM 4770 N N . VAL B 1 235 ? 10.354 14.512 -4.148 1 97.28 235 VAL B N 1
ATOM 4771 C CA . VAL B 1 235 ? 9.408 13.502 -4.611 1 97.28 235 VAL B CA 1
ATOM 4772 C C . VAL B 1 235 ? 9.976 12.784 -5.833 1 97.28 235 VAL B C 1
ATOM 4774 O O . VAL B 1 235 ? 10.54 13.419 -6.728 1 97.28 235 VAL B O 1
ATOM 4777 N N . GLY B 1 236 ? 9.903 11.476 -5.816 1 97.18 236 GLY B N 1
ATOM 4778 C CA . GLY B 1 236 ? 10.384 10.695 -6.944 1 97.18 236 GLY B CA 1
ATOM 4779 C C . GLY B 1 236 ? 9.376 10.593 -8.073 1 97.18 236 GLY B C 1
ATOM 4780 O O . GLY B 1 236 ? 8.167 10.648 -7.839 1 97.18 236 GLY B O 1
ATOM 4781 N N . LEU B 1 237 ? 9.858 10.438 -9.319 1 96.16 237 LEU B N 1
ATOM 4782 C CA . LEU B 1 237 ? 9.093 10.143 -10.526 1 96.16 237 LEU B CA 1
ATOM 4783 C C . LEU B 1 237 ? 8.081 11.248 -10.811 1 96.16 237 LEU B C 1
ATOM 4785 O O . LEU B 1 237 ? 6.903 10.971 -11.044 1 96.16 237 LEU B O 1
ATOM 4789 N N . VAL B 1 238 ? 8.528 12.412 -10.816 1 92.75 238 VAL B N 1
ATOM 4790 C CA . VAL B 1 238 ? 7.607 13.531 -10.987 1 92.75 238 VAL B CA 1
ATOM 4791 C C . VAL B 1 238 ? 8.226 14.572 -11.918 1 92.75 238 VAL B C 1
ATOM 4793 O O . VAL B 1 238 ? 9.45 14.656 -12.038 1 92.75 238 VAL B O 1
ATOM 4796 N N . GLY B 1 239 ? 7.387 15.348 -12.628 1 88.23 239 GLY B N 1
ATOM 4797 C CA . GLY B 1 239 ? 7.841 16.433 -13.483 1 88.23 239 GLY B CA 1
ATOM 4798 C C . GLY B 1 239 ? 8.664 15.958 -14.665 1 88.23 239 GLY B C 1
ATOM 4799 O O . GLY B 1 239 ? 9.487 16.706 -15.196 1 88.23 239 GLY B O 1
ATOM 4800 N N . GLY B 1 240 ? 8.508 14.726 -14.936 1 91.12 240 GLY B N 1
ATOM 4801 C CA . GLY B 1 240 ? 9.287 14.162 -16.027 1 91.12 240 GLY B CA 1
ATOM 4802 C C . GLY B 1 240 ? 10.717 13.842 -15.636 1 91.12 240 GLY B C 1
ATOM 4803 O O . GLY B 1 240 ? 11.562 13.598 -16.5 1 91.12 240 GLY B O 1
ATOM 4804 N N . LEU B 1 241 ? 10.962 13.924 -14.35 1 93.17 241 LEU B N 1
ATOM 4805 C CA . LEU B 1 241 ? 12.285 13.669 -13.789 1 93.17 241 LEU B CA 1
ATOM 4806 C C . LEU B 1 241 ? 12.255 12.469 -12.849 1 93.17 241 LEU B C 1
ATOM 4808 O O . LEU B 1 241 ? 11.186 12.062 -12.388 1 93.17 241 LEU B O 1
ATOM 4812 N N . LYS B 1 242 ? 13.427 11.899 -12.647 1 94.85 242 LYS B N 1
ATOM 4813 C CA . LYS B 1 242 ? 13.528 10.863 -11.623 1 94.85 242 LYS B CA 1
ATOM 4814 C C . LYS B 1 242 ? 13.043 11.377 -10.27 1 94.85 242 LYS B C 1
ATOM 4816 O O . LYS B 1 242 ? 12.475 10.621 -9.48 1 94.85 242 LYS B O 1
ATOM 4821 N N . TRP B 1 243 ? 13.373 12.63 -10.091 1 94.99 243 TRP B N 1
ATOM 4822 C CA . TRP B 1 243 ? 12.88 13.275 -8.879 1 94.99 243 TRP B CA 1
ATOM 4823 C C . TRP B 1 243 ? 12.865 14.792 -9.037 1 94.99 243 TRP B C 1
ATOM 4825 O O . TRP B 1 243 ? 13.508 15.335 -9.938 1 94.99 243 TRP B O 1
ATOM 4835 N N . GLU B 1 244 ? 12.042 15.422 -8.253 1 93.86 244 GLU B N 1
ATOM 4836 C CA . GLU B 1 244 ? 11.983 16.874 -8.113 1 93.86 244 GLU B CA 1
ATOM 4837 C C . GLU B 1 244 ? 11.835 17.283 -6.651 1 93.86 244 GLU B C 1
ATOM 4839 O O . GLU B 1 244 ? 11.241 16.553 -5.854 1 93.86 244 GLU B O 1
ATOM 4844 N N . GLY B 1 245 ? 12.429 18.468 -6.343 1 93.42 245 GLY B N 1
ATOM 4845 C CA . GLY B 1 245 ? 12.252 18.945 -4.98 1 93.42 245 GLY B CA 1
ATOM 4846 C C . GLY B 1 245 ? 13.356 19.883 -4.528 1 93.42 245 GLY B C 1
ATOM 4847 O O . GLY B 1 245 ? 14.167 20.332 -5.34 1 93.42 245 GLY B O 1
ATOM 4848 N N . PRO B 1 246 ? 13.339 20.176 -3.287 1 94.83 246 PRO B N 1
ATOM 4849 C CA . PRO B 1 246 ? 14.314 21.124 -2.745 1 94.83 246 PRO B CA 1
ATOM 4850 C C . PRO B 1 246 ? 15.71 20.521 -2.608 1 94.83 246 PRO B C 1
ATOM 4852 O O . PRO B 1 246 ? 15.847 19.313 -2.398 1 94.83 246 PRO B O 1
ATOM 4855 N N . ILE B 1 247 ? 16.641 21.293 -2.867 1 93.89 247 ILE B N 1
ATOM 4856 C CA . ILE B 1 247 ? 18.029 21.025 -2.506 1 93.89 247 ILE B CA 1
ATOM 4857 C C . ILE B 1 247 ? 18.382 21.775 -1.224 1 93.89 247 ILE B C 1
ATOM 4859 O O . ILE B 1 247 ? 18.213 22.994 -1.143 1 93.89 247 ILE B O 1
ATOM 4863 N N . CYS B 1 248 ? 1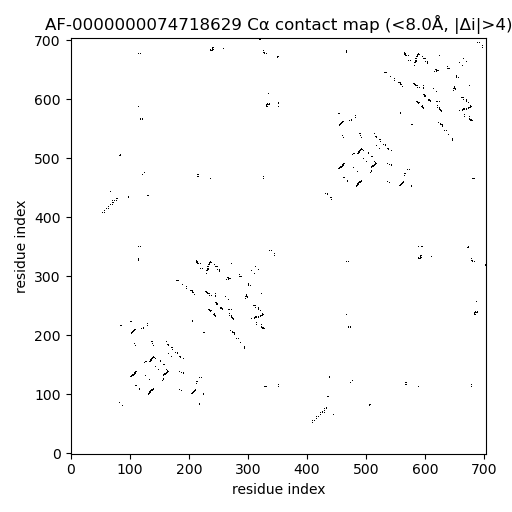8.806 21.029 -0.285 1 95.45 248 CYS B N 1
ATOM 4864 C CA . CYS B 1 248 ? 18.965 21.621 1.038 1 95.45 248 CYS B CA 1
ATOM 4865 C C . CYS B 1 248 ? 20.412 21.527 1.507 1 95.45 248 CYS B C 1
ATOM 4867 O O . CYS B 1 248 ? 21.134 20.604 1.125 1 95.45 248 CYS B O 1
ATOM 4869 N N . LYS B 1 249 ? 20.83 22.53 2.202 1 92.81 249 LYS B N 1
ATOM 4870 C CA . LYS B 1 249 ? 22.128 22.585 2.869 1 92.81 249 LYS B CA 1
ATOM 4871 C C . LYS B 1 249 ? 21.985 23.065 4.31 1 92.81 249 LYS B C 1
ATOM 4873 O O . LYS B 1 249 ? 21.391 24.114 4.565 1 92.81 249 LYS B O 1
ATOM 4878 N N . ASP B 1 250 ? 22.487 22.345 5.239 1 92.29 250 ASP B N 1
ATOM 4879 C CA . ASP B 1 250 ? 22.523 22.698 6.655 1 92.29 250 ASP B CA 1
ATOM 4880 C C . ASP B 1 250 ? 21.126 23.033 7.173 1 92.29 250 ASP B C 1
ATOM 4882 O O . ASP B 1 250 ? 20.932 24.058 7.831 1 92.29 250 ASP B O 1
ATOM 4886 N N . GLY B 1 251 ? 20.152 22.31 6.674 1 92.45 251 GLY B N 1
ATOM 4887 C CA . GLY B 1 251 ? 18.805 22.429 7.209 1 92.45 251 GLY B CA 1
ATOM 4888 C C . GLY B 1 251 ? 17.992 23.522 6.542 1 92.45 251 GLY B C 1
ATOM 4889 O O . GLY B 1 251 ? 16.91 23.875 7.015 1 92.45 251 GLY B O 1
ATOM 4890 N N . SER B 1 252 ? 18.515 24.029 5.45 1 94.59 252 SER B N 1
ATOM 4891 C CA . SER B 1 252 ? 17.809 25.09 4.739 1 94.59 252 SER B CA 1
ATOM 4892 C C . SER B 1 252 ? 17.671 24.764 3.255 1 94.59 252 SER B C 1
ATOM 4894 O O . SER B 1 252 ? 18.549 24.126 2.67 1 94.59 252 SER B O 1
ATOM 4896 N N . VAL B 1 253 ? 16.61 25.264 2.706 1 94.14 253 VAL B N 1
ATOM 4897 C CA . VAL B 1 253 ? 16.405 25.09 1.272 1 94.14 253 VAL B CA 1
ATOM 4898 C C . VAL B 1 253 ? 17.217 26.131 0.504 1 94.14 253 VAL B C 1
ATOM 4900 O O . VAL B 1 253 ? 17.034 27.335 0.696 1 94.14 253 VAL B O 1
ATOM 4903 N N . VAL B 1 254 ? 18.071 25.728 -0.364 1 92.45 254 VAL B N 1
ATOM 4904 C CA . VAL B 1 254 ? 18.947 26.659 -1.068 1 92.45 254 VAL B CA 1
ATOM 4905 C C . VAL B 1 254 ? 18.446 26.859 -2.497 1 92.45 254 VAL B C 1
ATOM 4907 O O . VAL B 1 254 ? 18.58 27.947 -3.061 1 92.45 254 VAL B O 1
ATOM 4910 N N . LYS B 1 255 ? 17.918 25.875 -3.055 1 91.08 255 LYS B N 1
ATOM 4911 C CA . LYS B 1 255 ? 17.343 25.92 -4.396 1 91.08 255 LYS B CA 1
ATOM 4912 C C . LYS B 1 255 ? 16.422 24.728 -4.641 1 91.08 255 LYS B C 1
ATOM 4914 O O . LYS B 1 255 ? 16.18 23.928 -3.735 1 91.08 255 LYS B O 1
ATOM 4919 N N . PHE B 1 256 ? 15.881 24.716 -5.831 1 91.45 256 PHE B N 1
ATOM 4920 C CA . PHE B 1 256 ? 15.001 23.619 -6.217 1 91.45 256 PHE B CA 1
ATOM 4921 C C . PHE B 1 256 ? 15.512 22.934 -7.479 1 91.45 256 PHE B C 1
ATOM 4923 O O . PHE B 1 256 ? 16.06 23.589 -8.368 1 91.45 256 PHE B O 1
ATOM 4930 N N . TYR B 1 257 ? 15.471 21.63 -7.393 1 91.16 257 TYR B N 1
ATOM 4931 C CA . TYR B 1 257 ? 15.741 20.834 -8.585 1 91.16 257 TYR B CA 1
ATOM 4932 C C . TYR B 1 257 ? 14.462 20.583 -9.374 1 91.16 257 TYR B C 1
ATOM 4934 O O . TYR B 1 257 ? 13.66 19.72 -9.011 1 91.16 257 TYR B O 1
ATOM 4942 N N . THR B 1 258 ? 14.207 21.373 -10.395 1 86.79 258 THR B N 1
ATOM 4943 C CA . THR B 1 258 ? 13.033 21.295 -11.257 1 86.79 258 THR B CA 1
ATOM 4944 C C . THR B 1 258 ? 13.347 21.838 -12.648 1 86.79 258 THR B C 1
ATOM 4946 O O . THR B 1 258 ? 14.195 22.72 -12.799 1 86.79 258 THR B O 1
ATOM 4949 N N . LEU B 1 259 ? 12.791 21.242 -13.584 1 80.74 259 LEU B N 1
ATOM 4950 C CA . LEU B 1 259 ? 12.997 21.723 -14.946 1 80.74 259 LEU B CA 1
ATOM 4951 C C . LEU B 1 259 ? 11.714 22.322 -15.511 1 80.74 259 LEU B C 1
ATOM 4953 O O . LEU B 1 259 ? 11.749 23.05 -16.506 1 80.74 259 LEU B O 1
ATOM 4957 N N . TRP B 1 260 ? 10.742 21.972 -14.854 1 71.42 260 TRP B N 1
ATOM 4958 C CA . TRP B 1 260 ? 9.467 22.533 -15.286 1 71.42 260 TRP B CA 1
ATOM 4959 C C . TRP B 1 260 ? 9.197 23.866 -14.596 1 71.42 260 TRP B C 1
ATOM 4961 O O . TRP B 1 260 ? 9.018 23.916 -13.377 1 71.42 260 TRP B O 1
ATOM 4971 N N . LYS B 1 261 ? 9.151 25.011 -15.302 1 68.54 261 LYS B N 1
ATOM 4972 C CA . LYS B 1 261 ? 8.928 26.372 -14.823 1 68.54 261 LYS B CA 1
ATOM 4973 C C . LYS B 1 261 ? 9.808 26.68 -13.614 1 68.54 261 LYS B C 1
ATOM 4975 O O . LYS B 1 261 ? 9.301 26.943 -12.522 1 68.54 261 LYS B O 1
ATOM 4980 N N . PRO B 1 262 ? 11.072 26.655 -13.844 1 70 262 PRO B N 1
ATOM 4981 C CA . PRO B 1 262 ? 12.019 26.795 -12.736 1 70 262 PRO B CA 1
ATOM 4982 C C . PRO B 1 262 ? 11.931 28.159 -12.054 1 70 262 PRO B C 1
ATOM 4984 O O . PRO B 1 262 ? 12.45 28.335 -10.949 1 70 262 PRO B O 1
ATOM 4987 N N . GLN B 1 263 ? 11.192 29.055 -12.596 1 70.55 263 GLN B N 1
ATOM 4988 C CA . GLN B 1 263 ? 11.136 30.406 -12.048 1 70.55 263 GLN B CA 1
ATOM 4989 C C . GLN B 1 263 ? 10.056 30.52 -10.975 1 70.55 263 GLN B C 1
ATOM 4991 O O . GLN B 1 263 ? 9.941 31.552 -10.31 1 70.55 263 GLN B O 1
ATOM 4996 N N . ARG B 1 264 ? 9.407 29.377 -10.815 1 73.77 264 ARG B N 1
ATOM 4997 C CA . ARG B 1 264 ? 8.386 29.394 -9.772 1 73.77 264 ARG B CA 1
ATOM 4998 C C . ARG B 1 264 ? 9.014 29.578 -8.395 1 73.77 264 ARG B C 1
ATOM 5000 O O . ARG B 1 264 ? 10.077 29.021 -8.112 1 73.77 264 ARG B O 1
ATOM 5007 N N . PRO B 1 265 ? 8.359 30.408 -7.65 1 72.45 265 PRO B N 1
ATOM 5008 C CA . PRO B 1 265 ? 8.95 30.673 -6.336 1 72.45 265 PRO B CA 1
ATOM 5009 C C . PRO B 1 265 ? 9.07 29.415 -5.479 1 72.45 265 PRO B C 1
ATOM 5011 O O . PRO B 1 265 ? 10.068 29.234 -4.778 1 72.45 265 PRO B O 1
ATOM 5014 N N . MET B 1 266 ? 8.013 28.555 -5.588 1 80.97 266 MET B N 1
ATOM 5015 C CA . MET B 1 266 ? 8.01 27.349 -4.764 1 80.97 266 MET B CA 1
ATOM 5016 C C . MET B 1 266 ? 7.623 26.127 -5.591 1 80.97 266 MET B C 1
ATOM 5018 O O . MET B 1 266 ? 6.505 25.623 -5.475 1 80.97 266 MET B O 1
ATOM 5022 N N . PRO B 1 267 ? 8.577 25.657 -6.346 1 84.27 267 PRO B N 1
ATOM 5023 C CA . PRO B 1 267 ? 8.258 24.519 -7.212 1 84.27 267 PR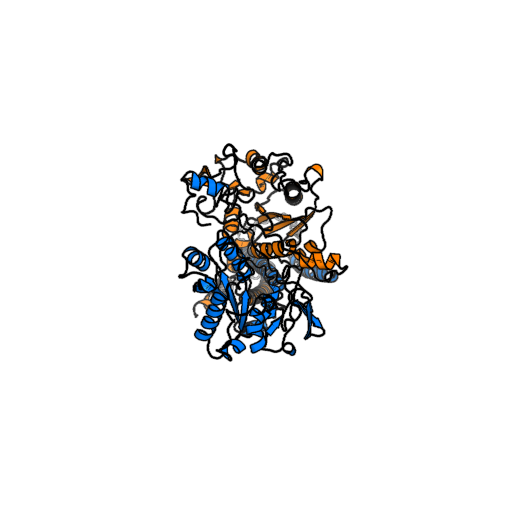O B CA 1
ATOM 5024 C C . PRO B 1 267 ? 8.199 23.197 -6.451 1 84.27 267 PRO B C 1
ATOM 5026 O O . PRO B 1 267 ? 9.083 22.351 -6.606 1 84.27 267 PRO B O 1
ATOM 5029 N N . LEU B 1 268 ? 7.222 23.081 -5.675 1 87.44 268 LEU B N 1
ATOM 5030 C CA . LEU B 1 268 ? 6.988 21.883 -4.876 1 87.44 268 LEU B CA 1
ATOM 5031 C C . LEU B 1 268 ? 5.862 21.044 -5.472 1 87.44 268 LEU B C 1
ATOM 5033 O O . LEU B 1 268 ? 4.926 21.585 -6.063 1 87.44 268 LEU B O 1
ATOM 5037 N N . ASP B 1 269 ? 6.08 19.833 -5.409 1 89.6 269 ASP B N 1
ATOM 5038 C CA . ASP B 1 269 ? 4.977 18.924 -5.707 1 89.6 269 ASP B CA 1
ATOM 5039 C C . ASP B 1 269 ? 3.994 18.852 -4.541 1 89.6 269 ASP B C 1
ATOM 5041 O O . ASP B 1 269 ? 4.381 19.03 -3.384 1 89.6 269 ASP B O 1
ATOM 5045 N N . MET B 1 270 ? 2.788 18.586 -4.867 1 90.97 270 MET B N 1
ATOM 5046 C CA . MET B 1 270 ? 1.743 18.491 -3.851 1 90.97 270 MET B CA 1
ATOM 5047 C C . MET B 1 270 ? 2.109 17.459 -2.789 1 90.97 270 MET B C 1
ATOM 5049 O O . MET B 1 270 ? 1.778 17.627 -1.614 1 90.97 270 MET B O 1
ATOM 5053 N N . ALA B 1 271 ? 2.809 16.443 -3.168 1 95.1 271 ALA B N 1
ATOM 5054 C CA . ALA B 1 271 ? 3.167 15.367 -2.248 1 95.1 271 ALA B CA 1
ATOM 5055 C C . ALA B 1 271 ? 4.49 15.661 -1.547 1 95.1 271 ALA B C 1
ATOM 5057 O O . ALA B 1 271 ? 5.008 14.821 -0.807 1 95.1 271 ALA B O 1
ATOM 5058 N N . GLY B 1 272 ? 5.036 16.855 -1.725 1 96.76 272 GLY B N 1
ATOM 5059 C CA . GLY B 1 272 ? 6.39 17.13 -1.27 1 96.76 272 GLY B CA 1
ATOM 5060 C C . GLY B 1 272 ? 6.441 18.07 -0.081 1 96.76 272 GLY B C 1
ATOM 5061 O O . GLY B 1 272 ? 7.48 18.672 0.197 1 96.76 272 GLY B O 1
ATOM 5062 N N . PHE B 1 273 ? 5.271 18.285 0.568 1 96.92 273 PHE B N 1
ATOM 5063 C CA . PHE B 1 273 ? 5.297 19.159 1.735 1 96.92 273 PHE B CA 1
ATOM 5064 C C . PHE B 1 273 ? 4.143 18.839 2.677 1 96.92 273 PHE B C 1
ATOM 5066 O O . PHE B 1 273 ? 3.165 18.204 2.276 1 96.92 273 PHE B O 1
ATOM 5073 N N . ALA B 1 274 ? 4.259 19.226 3.9 1 98.07 274 ALA B N 1
ATOM 5074 C CA . ALA B 1 274 ? 3.232 19.138 4.935 1 98.07 274 ALA B CA 1
ATOM 5075 C C . ALA B 1 274 ? 3.118 20.45 5.707 1 98.07 274 ALA B C 1
ATOM 5077 O O . ALA B 1 274 ? 4.088 21.204 5.808 1 98.07 274 ALA B O 1
ATOM 5078 N N . ILE B 1 275 ? 1.97 20.75 6.232 1 97.39 275 ILE B N 1
ATOM 5079 C CA . ILE B 1 275 ? 1.68 22.036 6.856 1 97.39 275 ILE B CA 1
ATOM 5080 C C . ILE B 1 275 ? 1.239 21.82 8.302 1 97.39 275 ILE B C 1
ATOM 5082 O O . ILE B 1 275 ? 0.389 20.97 8.578 1 97.39 275 ILE B O 1
ATOM 5086 N N . ASN B 1 276 ? 1.799 22.546 9.19 1 97.14 276 ASN B N 1
ATOM 5087 C CA . ASN B 1 276 ? 1.272 22.55 10.551 1 97.14 276 ASN B CA 1
ATOM 5088 C C . ASN B 1 276 ? -0.209 22.916 10.578 1 97.14 276 ASN B C 1
ATOM 5090 O O . ASN B 1 276 ? -0.611 23.935 10.013 1 97.14 276 ASN B O 1
ATOM 5094 N N . ALA B 1 277 ? -0.971 22.145 11.229 1 96.34 277 ALA B N 1
ATOM 5095 C CA . ALA B 1 277 ? -2.421 22.326 11.234 1 96.34 277 ALA B CA 1
ATOM 5096 C C . ALA B 1 277 ? -2.804 23.661 11.868 1 96.34 277 ALA B C 1
ATOM 5098 O O . ALA B 1 277 ? -3.79 24.284 11.468 1 96.34 277 ALA B O 1
ATOM 5099 N N . LYS B 1 278 ? -2.077 24.125 12.799 1 94.43 278 LYS B N 1
ATOM 5100 C CA . LYS B 1 278 ? -2.353 25.393 13.469 1 94.43 278 LYS B CA 1
ATOM 5101 C C . LYS B 1 278 ? -2.312 26.557 12.483 1 94.43 278 LYS B C 1
ATOM 5103 O O . LYS B 1 278 ? -3.072 27.518 12.618 1 94.43 278 LYS B O 1
ATOM 5108 N N . LEU B 1 279 ? -1.393 26.486 11.505 1 94.18 279 LEU B N 1
ATOM 5109 C CA . LEU B 1 279 ? -1.294 27.539 10.5 1 94.18 279 LEU B CA 1
ATOM 5110 C C . LEU B 1 279 ? -2.586 27.65 9.699 1 94.18 279 LEU B C 1
ATOM 5112 O O . LEU B 1 279 ? -3.001 28.751 9.33 1 94.18 279 LEU B O 1
ATOM 5116 N N . ILE B 1 280 ? -3.156 26.562 9.427 1 93.73 280 ILE B N 1
ATOM 5117 C CA . ILE B 1 280 ? -4.385 26.528 8.642 1 93.73 280 ILE B CA 1
ATOM 5118 C C . ILE B 1 280 ? -5.544 27.072 9.474 1 93.73 280 ILE B C 1
ATOM 5120 O O . ILE B 1 280 ? -6.397 27.8 8.961 1 93.73 280 ILE B O 1
ATOM 5124 N N . ILE B 1 281 ? -5.555 26.777 10.738 1 94.01 281 ILE B N 1
ATOM 5125 C CA . ILE B 1 281 ? -6.609 27.231 11.639 1 94.01 281 ILE B CA 1
ATOM 5126 C C . ILE B 1 281 ? -6.481 28.735 11.866 1 94.01 281 ILE B C 1
ATOM 5128 O O . ILE B 1 281 ? -7.481 29.456 11.868 1 94.01 281 ILE B O 1
ATOM 5132 N N . ASP B 1 282 ? -5.283 29.157 12.038 1 92.69 282 ASP B N 1
ATOM 5133 C CA . ASP B 1 282 ? -5.015 30.562 12.333 1 92.69 282 ASP B CA 1
ATOM 5134 C C . ASP B 1 282 ? -5.214 31.431 11.094 1 92.69 282 ASP B C 1
ATOM 5136 O O . ASP B 1 282 ? -5.305 32.656 11.196 1 92.69 282 ASP B O 1
ATOM 5140 N N . ASN B 1 283 ? -5.246 30.823 9.945 1 92.51 283 ASN B N 1
ATOM 5141 C CA . ASN B 1 283 ? -5.452 31.533 8.687 1 92.51 283 ASN B CA 1
ATOM 5142 C C . ASN B 1 283 ? -6.656 30.986 7.926 1 92.51 283 ASN B C 1
ATOM 5144 O O . ASN B 1 283 ? -6.498 30.321 6.901 1 92.51 283 ASN B O 1
ATOM 5148 N N . PRO B 1 284 ? -7.814 31.288 8.315 1 89.75 284 PRO B N 1
ATOM 5149 C CA . PRO B 1 284 ? -9.041 30.664 7.814 1 89.75 284 PRO B CA 1
ATOM 5150 C C . PRO B 1 284 ? -9.305 30.978 6.343 1 89.75 284 PRO B C 1
ATOM 5152 O O . PRO B 1 284 ? -10.063 30.263 5.682 1 89.75 284 PRO B O 1
ATOM 5155 N N . ASP B 1 285 ? -8.67 31.964 5.775 1 90.5 285 ASP B N 1
ATOM 5156 C CA . ASP B 1 285 ? -8.937 32.375 4.4 1 90.5 285 ASP B CA 1
ATOM 5157 C C . ASP B 1 285 ? -8.019 31.647 3.421 1 90.5 285 ASP B C 1
ATOM 5159 O O . ASP B 1 285 ? -8.225 31.706 2.207 1 90.5 285 ASP B O 1
ATOM 5163 N N . VAL B 1 286 ? -7.068 30.95 3.974 1 91.16 286 VAL B N 1
ATOM 5164 C CA . VAL B 1 286 ? -6.096 30.29 3.109 1 91.16 286 VAL B CA 1
ATOM 5165 C C . VAL B 1 286 ? -6.707 29.021 2.52 1 91.16 286 VAL B C 1
ATOM 5167 O O . VAL B 1 286 ? -7.189 28.156 3.255 1 91.16 286 VAL B O 1
ATOM 5170 N N . GLU B 1 287 ? -6.796 28.964 1.256 1 89.73 287 GLU B N 1
ATOM 5171 C CA . GLU B 1 287 ? -7.239 27.808 0.483 1 89.73 287 GLU B CA 1
ATOM 5172 C C . GLU B 1 287 ? -6.455 27.683 -0.82 1 89.73 287 GLU B C 1
ATOM 5174 O O . GLU B 1 287 ? -5.729 28.602 -1.205 1 89.73 287 GLU B O 1
ATOM 5179 N N . MET B 1 288 ? -6.589 26.493 -1.411 1 88.48 288 MET B N 1
ATOM 5180 C CA . MET B 1 288 ? -5.975 26.329 -2.726 1 88.48 288 MET B CA 1
ATOM 5181 C C . MET B 1 288 ? -6.762 27.085 -3.792 1 88.48 288 MET B C 1
ATOM 5183 O O . MET B 1 288 ? -7.994 27.096 -3.769 1 88.48 288 MET B O 1
ATOM 5187 N N . ASP B 1 289 ? -6.025 27.735 -4.584 1 82.79 289 ASP B N 1
ATOM 5188 C CA . ASP B 1 289 ? -6.65 28.518 -5.646 1 82.79 289 ASP B CA 1
ATOM 5189 C C . ASP B 1 289 ? -7.092 27.622 -6.801 1 82.79 289 ASP B C 1
ATOM 5191 O O . ASP B 1 289 ? -6.256 27.075 -7.524 1 82.79 289 ASP B O 1
ATOM 5195 N N . THR B 1 290 ? -8.325 27.585 -7.029 1 78.85 290 THR B N 1
ATOM 5196 C CA . THR B 1 290 ? -8.887 26.725 -8.065 1 78.85 290 THR B CA 1
ATOM 5197 C C . THR B 1 290 ? -8.513 27.236 -9.454 1 78.85 290 THR B C 1
ATOM 5199 O O . THR B 1 290 ? -8.547 26.482 -10.428 1 78.85 290 THR B O 1
ATOM 5202 N N . MET B 1 291 ? -8.15 28.49 -9.483 1 73.44 291 MET B N 1
ATOM 5203 C CA . MET B 1 291 ? -7.863 29.105 -10.776 1 73.44 291 MET B CA 1
ATOM 5204 C C . MET B 1 291 ? -6.361 29.28 -10.974 1 73.44 291 MET B C 1
ATOM 5206 O O . MET B 1 291 ? -5.926 29.878 -11.96 1 73.44 291 MET B O 1
ATOM 5210 N N . ALA B 1 292 ? -5.714 28.759 -10.031 1 73.08 292 ALA B N 1
ATOM 5211 C CA . ALA B 1 292 ? -4.264 28.891 -10.148 1 73.08 292 ALA B CA 1
ATOM 5212 C C . ALA B 1 292 ? -3.747 28.182 -11.396 1 73.08 292 ALA B C 1
ATOM 5214 O O . ALA B 1 292 ? -4.265 27.13 -11.779 1 73.08 292 ALA B O 1
ATOM 5215 N N . ALA B 1 293 ? -2.788 28.884 -11.958 1 67.93 293 ALA B N 1
ATOM 5216 C CA . ALA B 1 293 ? -2.149 28.262 -13.115 1 67.93 293 ALA B CA 1
ATOM 5217 C C . ALA B 1 293 ? -1.473 26.95 -12.729 1 67.93 293 ALA B C 1
ATOM 5219 O O . ALA B 1 293 ? -1.185 26.715 -11.553 1 67.93 293 ALA B O 1
ATOM 5220 N N . ARG B 1 294 ? -1.295 26.157 -13.73 1 65.58 294 ARG B N 1
ATOM 5221 C CA . ARG B 1 294 ? -0.622 24.881 -13.512 1 65.58 294 ARG B CA 1
ATOM 5222 C C . ARG B 1 294 ? 0.713 25.08 -12.802 1 65.58 294 ARG B C 1
ATOM 5224 O O . ARG B 1 294 ? 1.495 25.958 -13.173 1 65.58 294 ARG B O 1
ATOM 5231 N N . GLY B 1 295 ? 0.926 24.333 -11.757 1 64.45 295 GLY B N 1
ATOM 5232 C CA . GLY B 1 295 ? 2.185 24.425 -11.034 1 64.45 295 GLY B CA 1
ATOM 5233 C C . GLY B 1 295 ? 2.162 25.459 -9.925 1 64.45 295 GLY B C 1
ATOM 5234 O O . GLY B 1 295 ? 3.078 25.514 -9.101 1 64.45 295 GLY B O 1
ATOM 5235 N N . TYR B 1 296 ? 1.113 26.187 -9.949 1 70.51 296 TYR B N 1
ATOM 5236 C CA . TYR B 1 296 ? 1.064 27.268 -8.972 1 70.51 296 TYR B CA 1
ATOM 5237 C C . TYR B 1 296 ? 0.098 26.938 -7.84 1 70.51 296 TYR B C 1
ATOM 5239 O O . TYR B 1 296 ? -0.072 27.73 -6.91 1 70.51 296 TYR B O 1
ATOM 5247 N N . LEU B 1 297 ? -0.411 25.797 -7.946 1 77.09 297 LEU B N 1
ATOM 5248 C CA . LEU B 1 297 ? -1.381 25.407 -6.929 1 77.09 297 LEU B CA 1
ATOM 5249 C C . LEU B 1 297 ? -0.73 25.345 -5.552 1 77.09 297 LEU B C 1
ATOM 5251 O O . LEU B 1 297 ? -1.25 25.912 -4.588 1 77.09 297 LEU B O 1
ATOM 5255 N N . GLU B 1 298 ? 0.363 24.704 -5.51 1 78.9 298 GLU B N 1
ATOM 5256 C CA . GLU B 1 298 ? 1.087 24.562 -4.25 1 78.9 298 GLU B CA 1
ATOM 5257 C C . GLU B 1 298 ? 1.548 25.917 -3.722 1 78.9 298 GLU B C 1
ATOM 5259 O O . GLU B 1 298 ? 1.455 26.186 -2.523 1 78.9 298 GLU B O 1
ATOM 5264 N N . SER B 1 299 ? 1.966 26.714 -4.701 1 78.38 299 SER B N 1
ATOM 5265 C CA . SER B 1 299 ? 2.435 28.043 -4.321 1 78.38 299 SER B CA 1
ATOM 5266 C C . SER B 1 299 ? 1.3 28.888 -3.753 1 78.38 299 SER B C 1
ATOM 5268 O O . SER B 1 299 ? 1.525 29.738 -2.889 1 78.38 299 SER B O 1
ATOM 5270 N N . SER B 1 300 ? 0.159 28.645 -4.209 1 80.69 300 SER B N 1
ATOM 5271 C CA . SER B 1 300 ? -0.983 29.452 -3.793 1 80.69 300 SER B CA 1
ATOM 5272 C C . SER B 1 300 ? -1.306 29.235 -2.319 1 80.69 300 SER B C 1
ATOM 5274 O O . SER B 1 300 ? -1.905 30.099 -1.675 1 80.69 300 SER B O 1
ATOM 5276 N N . ILE B 1 301 ? -0.931 28.124 -1.781 1 87.17 301 ILE B N 1
ATOM 5277 C CA . ILE B 1 301 ? -1.24 27.86 -0.38 1 87.17 301 ILE B CA 1
ATOM 5278 C C . ILE B 1 301 ? 0.015 28.048 0.469 1 87.17 301 ILE B C 1
ATOM 5280 O O . ILE B 1 301 ? -0.009 28.76 1.475 1 87.17 301 ILE B O 1
ATOM 5284 N N . VAL B 1 302 ? 1.114 27.555 0.029 1 90.01 302 VAL B N 1
ATOM 5285 C CA . VAL B 1 302 ? 2.339 27.526 0.822 1 90.01 302 VAL B CA 1
ATOM 5286 C C . VAL B 1 302 ? 2.89 28.942 0.974 1 90.01 302 VAL B C 1
ATOM 5288 O O . VAL B 1 302 ? 3.358 29.32 2.051 1 90.01 302 VAL B O 1
ATOM 5291 N N . SER B 1 303 ? 2.805 29.738 -0.034 1 86.81 303 SER B N 1
ATOM 5292 C CA . SER B 1 303 ? 3.374 31.082 -0.022 1 86.81 303 SER B CA 1
ATOM 5293 C C . SER B 1 303 ? 2.617 31.994 0.938 1 86.81 303 SER B C 1
ATOM 5295 O O . SER B 1 303 ? 3.161 32.992 1.414 1 86.81 303 SER B O 1
ATOM 5297 N N . ARG B 1 304 ? 1.454 31.697 1.214 1 89.58 304 ARG B N 1
ATOM 5298 C CA . ARG B 1 304 ? 0.629 32.504 2.107 1 89.58 304 ARG B CA 1
ATOM 5299 C C . ARG B 1 304 ? 0.887 32.143 3.566 1 89.58 304 ARG B C 1
ATOM 5301 O O . ARG B 1 304 ? 0.497 32.882 4.472 1 89.58 304 ARG B O 1
ATOM 5308 N N . LEU B 1 305 ? 1.547 31.046 3.71 1 92.57 305 LEU B N 1
ATOM 5309 C CA . LEU B 1 305 ? 1.691 30.537 5.069 1 92.57 305 LEU B CA 1
ATOM 5310 C C . LEU B 1 305 ? 3.133 30.666 5.548 1 92.57 305 LEU B C 1
ATOM 5312 O O . LEU B 1 305 ? 3.385 30.773 6.751 1 92.57 305 LEU B O 1
ATOM 5316 N N . ALA B 1 306 ? 4.041 30.608 4.559 1 90.94 306 ALA B N 1
ATOM 5317 C CA . ALA B 1 306 ? 5.448 30.636 4.949 1 90.94 306 ALA B CA 1
ATOM 5318 C C . ALA B 1 306 ? 6.326 31.128 3.802 1 90.94 306 ALA B C 1
ATOM 5320 O O . ALA B 1 306 ? 5.904 31.124 2.644 1 90.94 306 ALA B O 1
ATOM 5321 N N . THR B 1 307 ? 7.502 31.565 4.209 1 90.04 307 THR B N 1
ATOM 5322 C CA . THR B 1 307 ? 8.548 31.884 3.244 1 90.04 307 THR B CA 1
ATOM 5323 C C . THR B 1 307 ? 9.54 30.732 3.12 1 90.04 307 THR B C 1
ATOM 5325 O O . THR B 1 307 ? 9.568 29.835 3.966 1 90.04 307 THR B O 1
ATOM 5328 N N . ARG B 1 308 ? 10.298 30.769 2.078 1 88.99 308 ARG B N 1
ATOM 5329 C CA . ARG B 1 308 ? 11.25 29.698 1.8 1 88.99 308 ARG B CA 1
ATOM 5330 C C . ARG B 1 308 ? 12.181 29.473 2.986 1 88.99 308 ARG B C 1
ATOM 5332 O O . ARG B 1 308 ? 12.546 28.334 3.289 1 88.99 308 ARG B O 1
ATOM 5339 N N . GLY B 1 309 ? 12.546 30.525 3.623 1 90.14 309 GLY B N 1
ATOM 5340 C CA . GLY B 1 309 ? 13.446 30.442 4.762 1 90.14 309 GLY B CA 1
ATOM 5341 C C . GLY B 1 309 ? 12.842 29.716 5.949 1 90.14 309 GLY B C 1
ATOM 5342 O O . GLY B 1 309 ? 13.56 29.301 6.861 1 90.14 309 GLY B O 1
ATOM 5343 N N . GLU B 1 310 ? 11.568 29.512 5.925 1 93.95 310 GLU B N 1
ATOM 5344 C CA . GLU B 1 310 ? 10.873 28.893 7.049 1 93.95 310 GLU B CA 1
ATOM 5345 C C . GLU B 1 310 ? 10.568 27.424 6.769 1 93.95 310 GLU B C 1
ATOM 5347 O O . GLU B 1 310 ? 9.96 26.742 7.596 1 93.95 310 GLU B O 1
ATOM 5352 N N . PHE B 1 311 ? 11.004 26.964 5.602 1 95.9 311 PHE B N 1
ATOM 5353 C CA . PHE B 1 311 ? 10.792 25.564 5.255 1 95.9 311 PHE B CA 1
ATOM 5354 C C . PHE B 1 311 ? 11.687 24.657 6.092 1 95.9 311 PHE B C 1
ATOM 5356 O O . PHE B 1 311 ? 12.843 24.992 6.358 1 95.9 311 PHE B O 1
ATOM 5363 N N . GLU B 1 312 ? 11.173 23.567 6.477 1 97.57 312 GLU B N 1
ATOM 5364 C CA . GLU B 1 312 ? 11.887 22.563 7.259 1 97.57 312 GLU B CA 1
ATOM 5365 C C . GLU B 1 312 ? 12.215 21.335 6.415 1 97.57 312 GLU B C 1
ATOM 5367 O O . GLU B 1 312 ? 11.344 20.502 6.157 1 97.57 312 GLU B O 1
ATOM 5372 N N . PRO B 1 313 ? 13.465 21.16 6.026 1 97.85 313 PRO B N 1
ATOM 5373 C CA . PRO B 1 313 ? 13.846 20.017 5.193 1 97.85 313 PRO B CA 1
ATOM 5374 C C . PRO B 1 313 ? 13.73 18.685 5.931 1 97.85 313 PRO B C 1
ATOM 5376 O O . PRO B 1 313 ? 14.196 18.561 7.066 1 97.85 313 PRO B O 1
ATOM 5379 N N . LEU B 1 314 ? 13.046 17.788 5.338 1 97.92 314 LEU B N 1
ATOM 5380 C CA . LEU B 1 314 ? 12.959 16.424 5.848 1 97.92 314 LEU B CA 1
ATOM 5381 C C . LEU B 1 314 ? 13.644 15.445 4.9 1 97.92 314 LEU B C 1
ATOM 5383 O O . LEU B 1 314 ? 14.306 15.858 3.945 1 97.92 314 LEU B O 1
ATOM 5387 N N . ALA B 1 315 ? 13.574 14.103 5.221 1 97.04 315 ALA B N 1
ATOM 5388 C CA . ALA B 1 315 ? 14.151 13.043 4.397 1 97.04 315 ALA B CA 1
ATOM 5389 C C . ALA B 1 315 ? 15.66 13.219 4.255 1 97.04 315 ALA B C 1
ATOM 5391 O O . ALA B 1 315 ? 16.185 13.251 3.14 1 97.04 315 ALA B O 1
ATOM 5392 N N . ASN B 1 316 ? 16.339 13.328 5.391 1 95.78 316 ASN B N 1
ATOM 5393 C CA . ASN B 1 316 ? 17.792 13.45 5.445 1 95.78 316 ASN B CA 1
ATOM 5394 C C . ASN B 1 316 ? 18.28 14.679 4.684 1 95.78 316 ASN B C 1
ATOM 5396 O O . ASN B 1 316 ? 19.103 14.564 3.773 1 95.78 316 ASN B O 1
ATOM 5400 N N . ASN B 1 317 ? 17.686 15.868 5.055 1 96.26 317 ASN B N 1
ATOM 5401 C CA . ASN B 1 317 ? 18.023 17.128 4.402 1 96.26 317 ASN B CA 1
ATOM 5402 C C . ASN B 1 317 ? 17.759 17.069 2.9 1 96.26 317 ASN B C 1
ATOM 5404 O O . ASN B 1 317 ? 18.577 17.534 2.103 1 96.26 317 ASN B O 1
ATOM 5408 N N . CYS B 1 318 ? 16.649 16.349 2.493 1 96.82 318 CYS B N 1
ATOM 5409 C CA . CYS B 1 318 ? 16.138 16.256 1.13 1 96.82 318 CYS B CA 1
ATOM 5410 C C . CYS B 1 318 ? 17.067 15.424 0.254 1 96.82 318 CYS B C 1
ATOM 5412 O O . CYS B 1 318 ? 17.195 15.683 -0.944 1 96.82 318 CYS B O 1
ATOM 5414 N N . LYS B 1 319 ? 17.737 14.427 0.845 1 96.02 319 LYS B N 1
ATOM 5415 C CA . LYS B 1 319 ? 18.664 13.587 0.091 1 96.02 319 LYS B CA 1
ATOM 5416 C C . LYS B 1 319 ? 18.118 12.171 -0.068 1 96.02 319 LYS B C 1
ATOM 5418 O O . LYS B 1 319 ? 18.821 11.279 -0.546 1 96.02 319 LYS B O 1
ATOM 5423 N N . GLU B 1 320 ? 16.901 12.04 0.365 1 96.68 320 GLU B N 1
ATOM 5424 C CA . GLU B 1 320 ? 16.251 10.737 0.261 1 96.68 320 GLU B CA 1
ATOM 5425 C C . GLU B 1 320 ? 14.857 10.862 -0.347 1 96.68 320 GLU B C 1
ATOM 5427 O O . GLU B 1 320 ? 14.125 11.806 -0.044 1 96.68 320 GLU B O 1
ATOM 5432 N N . ILE B 1 321 ? 14.562 9.91 -1.152 1 97.88 321 ILE B N 1
ATOM 5433 C CA . ILE B 1 321 ? 13.214 9.836 -1.705 1 97.88 321 ILE B CA 1
ATOM 5434 C C . ILE B 1 321 ? 12.353 8.915 -0.844 1 97.88 321 ILE B C 1
ATOM 5436 O O . ILE B 1 321 ? 12.646 7.725 -0.712 1 97.88 321 ILE B O 1
ATOM 5440 N N . LEU B 1 322 ? 11.332 9.481 -0.271 1 98.11 322 LEU B N 1
ATOM 5441 C CA . LEU B 1 322 ? 10.443 8.714 0.595 1 98.11 322 LEU B CA 1
ATOM 5442 C C . LEU B 1 322 ? 9.013 8.742 0.067 1 98.11 322 LEU B C 1
ATOM 5444 O O . LEU B 1 322 ? 8.128 8.088 0.625 1 98.11 322 LEU B O 1
ATOM 5448 N N . VAL B 1 323 ? 8.783 9.533 -0.954 1 98.54 323 VAL B N 1
ATOM 5449 C CA . VAL B 1 323 ? 7.493 9.634 -1.629 1 98.54 323 VAL B CA 1
ATOM 5450 C C . VAL B 1 323 ? 7.692 9.544 -3.14 1 98.54 323 VAL B C 1
ATOM 5452 O O . VAL B 1 323 ? 8.61 10.159 -3.689 1 98.54 323 VAL B O 1
ATOM 5455 N N . TRP B 1 324 ? 6.89 8.752 -3.861 1 98.49 324 TRP B N 1
ATOM 5456 C CA . TRP B 1 324 ? 6.941 8.621 -5.313 1 98.49 324 TRP B CA 1
ATOM 5457 C C . TRP B 1 324 ? 5.595 8.974 -5.939 1 98.49 324 TRP B C 1
ATOM 5459 O O . TRP B 1 324 ? 4.546 8.548 -5.451 1 98.49 324 TRP B O 1
ATOM 5469 N N . HIS B 1 325 ? 5.651 9.748 -6.889 1 96.61 325 HIS B N 1
ATOM 5470 C CA . HIS B 1 325 ? 4.466 10.011 -7.697 1 96.61 325 HIS B CA 1
ATOM 5471 C C . HIS B 1 325 ? 4.183 8.857 -8.653 1 96.61 325 HIS B C 1
ATOM 5473 O O . HIS B 1 325 ? 4.423 8.97 -9.858 1 96.61 325 HIS B O 1
ATOM 5479 N N . THR B 1 326 ? 3.61 7.836 -8.176 1 97.44 326 THR B N 1
ATOM 5480 C CA . THR B 1 326 ? 3.214 6.688 -8.985 1 97.44 326 THR B CA 1
ATOM 5481 C C . THR B 1 326 ? 1.773 6.837 -9.466 1 97.44 326 THR B C 1
ATOM 5483 O O . THR B 1 326 ? 1.008 7.63 -8.914 1 97.44 326 THR B O 1
ATOM 5486 N N . GLN B 1 327 ? 1.501 6.169 -10.538 1 95.67 327 GLN B N 1
ATOM 5487 C CA . GLN B 1 327 ? 0.147 6.06 -11.07 1 95.67 327 GLN B CA 1
ATOM 5488 C C . GLN B 1 327 ? -0.188 4.615 -11.428 1 95.67 327 GLN B C 1
ATOM 5490 O O . GLN B 1 327 ? 0.649 3.895 -11.977 1 95.67 327 GLN B O 1
ATOM 5495 N N . THR B 1 328 ? -1.329 4.212 -11.007 1 96.88 328 THR B N 1
ATOM 5496 C CA . THR B 1 328 ? -1.78 2.902 -11.461 1 96.88 328 THR B CA 1
ATOM 5497 C C . THR B 1 328 ? -2.207 2.954 -12.926 1 96.88 328 THR B C 1
ATOM 5499 O O . THR B 1 328 ? -2.954 3.848 -13.328 1 96.88 328 THR B O 1
ATOM 5502 N N . ALA B 1 329 ? -1.67 2.018 -13.679 1 96.27 329 ALA B N 1
ATOM 5503 C CA . ALA B 1 329 ? -1.995 1.962 -15.101 1 96.27 329 ALA B CA 1
ATOM 5504 C C . ALA B 1 329 ? -3.479 1.675 -15.313 1 96.27 329 ALA B C 1
ATOM 5506 O O . ALA B 1 329 ? -4.075 0.879 -14.583 1 96.27 329 ALA B O 1
ATOM 5507 N N . GLU B 1 330 ? -4.048 2.316 -16.278 1 93.36 330 GLU B N 1
ATOM 5508 C CA . GLU B 1 330 ? -5.428 2.005 -16.637 1 93.36 330 GLU B CA 1
ATOM 5509 C C . GLU B 1 330 ? -5.557 0.572 -17.146 1 93.36 330 GLU B C 1
ATOM 5511 O O . GLU B 1 330 ? -4.833 0.164 -18.056 1 93.36 330 GLU B O 1
ATOM 5516 N N . PRO B 1 331 ? -6.433 -0.134 -16.533 1 94.39 331 PRO B N 1
ATOM 5517 C CA . PRO B 1 331 ? -6.58 -1.516 -16.995 1 94.39 331 PRO B CA 1
ATOM 5518 C C . PRO B 1 331 ? -7.117 -1.606 -18.422 1 94.39 331 PRO B C 1
ATOM 5520 O O . PRO B 1 331 ? -7.959 -0.797 -18.821 1 94.39 331 PRO B O 1
ATOM 5523 N N . LYS B 1 332 ? -6.656 -2.579 -19.146 1 90.85 332 LYS B N 1
ATOM 5524 C CA . LYS B 1 332 ? -7.178 -2.872 -20.478 1 90.85 332 LYS B CA 1
ATOM 5525 C C . LYS B 1 332 ? -8.458 -3.699 -20.398 1 90.85 332 LYS B C 1
ATOM 5527 O O . LYS B 1 332 ? -8.462 -4.793 -19.83 1 90.85 332 LYS B O 1
ATOM 5532 N N . MET B 1 333 ? -9.542 -3.203 -21.008 1 93.11 333 MET B N 1
ATOM 5533 C CA . MET B 1 333 ? -10.844 -3.843 -20.843 1 93.11 333 MET B CA 1
ATOM 5534 C C . MET B 1 333 ? -11.406 -4.287 -22.19 1 93.11 333 MET B C 1
ATOM 5536 O O . MET B 1 333 ? -12.609 -4.172 -22.434 1 93.11 333 MET B O 1
ATOM 5540 N N . LYS B 1 334 ? -10.481 -4.733 -23.007 1 91.18 334 LYS B N 1
ATOM 5541 C CA . LYS B 1 334 ? -10.874 -5.105 -24.363 1 91.18 334 LYS B CA 1
ATOM 5542 C C . LYS B 1 334 ? -11.963 -6.174 -24.346 1 91.18 334 LYS B C 1
ATOM 5544 O O . LYS B 1 334 ? -12.942 -6.082 -25.09 1 91.18 334 LYS B O 1
ATOM 5549 N N . GLN B 1 335 ? -11.806 -7.169 -23.534 1 89.81 335 GLN B N 1
ATOM 5550 C CA . GLN B 1 335 ? -12.767 -8.265 -23.474 1 89.81 335 GLN B CA 1
ATOM 5551 C C . GLN B 1 335 ? -14.078 -7.813 -22.837 1 89.81 335 GLN B C 1
ATOM 5553 O O . GLN B 1 335 ? -15.155 -8.261 -23.237 1 89.81 335 GLN B O 1
ATOM 5558 N N . GLU B 1 336 ? -13.973 -6.973 -21.891 1 90.31 336 GLU B N 1
ATOM 5559 C CA . GLU B 1 336 ? -15.178 -6.415 -21.285 1 90.31 336 GLU B CA 1
ATOM 5560 C C . GLU B 1 336 ? -15.991 -5.62 -22.303 1 90.31 336 GLU B C 1
ATOM 5562 O O . GLU B 1 336 ? -17.22 -5.713 -22.333 1 90.31 336 GLU B O 1
ATOM 5567 N N . ASP B 1 337 ? -15.321 -4.896 -23.049 1 90.52 337 ASP B N 1
ATOM 5568 C CA . ASP B 1 337 ? -15.971 -4.092 -24.08 1 90.52 337 ASP B CA 1
ATOM 5569 C C . ASP B 1 337 ? -16.645 -4.979 -25.125 1 90.52 337 ASP B C 1
ATOM 5571 O O . ASP B 1 337 ? -17.754 -4.683 -25.575 1 90.52 337 ASP B O 1
ATOM 5575 N N . ARG B 1 338 ? -15.931 -5.981 -25.462 1 89.51 338 ARG B N 1
ATOM 5576 C CA . ARG B 1 338 ? -16.493 -6.942 -26.405 1 89.51 338 ARG B CA 1
ATOM 5577 C C . ARG B 1 338 ? -17.757 -7.585 -25.843 1 89.51 338 ARG B C 1
ATOM 5579 O O . ARG B 1 338 ? -18.741 -7.765 -26.564 1 89.51 338 ARG B O 1
ATOM 5586 N N . LEU B 1 339 ? -17.731 -7.952 -24.633 1 88.64 339 LEU B N 1
ATOM 5587 C CA . LEU B 1 339 ? -18.891 -8.538 -23.971 1 88.64 339 LEU B CA 1
ATOM 5588 C C . LEU B 1 339 ? -20.073 -7.575 -23.992 1 88.64 339 LEU B C 1
ATOM 5590 O O . LEU B 1 339 ? -21.206 -7.98 -24.265 1 88.64 339 LEU B O 1
ATOM 5594 N N . LYS B 1 340 ? -19.799 -6.364 -23.723 1 87.6 340 LYS B N 1
ATOM 5595 C CA . LYS B 1 340 ? -20.85 -5.35 -23.718 1 87.6 340 LYS B CA 1
ATOM 5596 C C . LYS B 1 340 ? -21.481 -5.206 -25.1 1 87.6 340 LYS B C 1
ATOM 5598 O O . LYS B 1 340 ? -22.699 -5.057 -25.22 1 87.6 340 LYS B O 1
ATOM 5603 N N . GLN B 1 341 ? -20.639 -5.238 -26.016 1 90.68 341 GLN B N 1
ATOM 5604 C CA . GLN B 1 341 ? -21.122 -5.137 -27.389 1 90.68 341 GLN B CA 1
ATOM 5605 C C . GLN B 1 341 ? -22.015 -6.321 -27.748 1 90.68 341 GLN B C 1
ATOM 5607 O O . GLN B 1 341 ? -22.94 -6.187 -28.551 1 90.68 341 GLN B O 1
ATOM 5612 N N . MET B 1 342 ? -21.774 -7.452 -27.147 1 89.86 342 MET B N 1
ATOM 5613 C CA . MET B 1 342 ? -22.56 -8.656 -27.398 1 89.86 342 MET B CA 1
ATOM 5614 C C . MET B 1 342 ? -23.779 -8.711 -26.484 1 89.86 342 MET B C 1
ATOM 5616 O O . MET B 1 342 ? -24.559 -9.664 -26.537 1 89.86 342 MET B O 1
ATOM 5620 N N . GLY B 1 343 ? -23.872 -7.713 -25.58 1 84.97 343 GLY B N 1
ATOM 5621 C CA . GLY B 1 343 ? -25.033 -7.615 -24.71 1 84.97 343 GLY B CA 1
ATOM 5622 C C . GLY B 1 343 ? -24.849 -8.333 -23.386 1 84.97 343 GLY B C 1
ATOM 5623 O O . GLY B 1 343 ? -25.825 -8.623 -22.691 1 84.97 343 GLY B O 1
ATOM 5624 N N . PHE B 1 344 ? -23.572 -8.731 -23.222 1 84.51 344 PHE B N 1
ATOM 5625 C CA . PHE B 1 344 ? -23.281 -9.402 -21.96 1 84.51 344 PHE B CA 1
ATOM 5626 C C . PHE B 1 344 ? -22.569 -8.459 -20.998 1 84.51 344 PHE B C 1
ATOM 5628 O O . PHE B 1 344 ? -22.017 -7.439 -21.414 1 84.51 344 PHE B O 1
ATOM 5635 N N . GLU B 1 345 ? -22.873 -8.656 -19.7 1 81.43 345 GLU B N 1
ATOM 5636 C CA . GLU B 1 345 ? -22.157 -7.879 -18.692 1 81.43 345 GLU B CA 1
ATOM 5637 C C . GLU B 1 345 ? -21.6 -8.78 -17.594 1 81.43 345 GLU B C 1
ATOM 5639 O O . GLU B 1 345 ? -22.166 -9.836 -17.303 1 81.43 345 GLU B O 1
ATOM 5644 N N . SER B 1 346 ? -20.482 -8.305 -17.159 1 83.72 346 SER B N 1
ATOM 5645 C CA . SER B 1 346 ? -19.934 -9.02 -16.012 1 83.72 346 SER B CA 1
ATOM 5646 C C . SER B 1 346 ? -20.883 -8.963 -14.82 1 83.72 346 SER B C 1
ATOM 5648 O O . SER B 1 346 ? -21.736 -8.076 -14.741 1 83.72 346 SER B O 1
ATOM 5650 N N . ASP B 1 347 ? -20.78 -9.94 -14.058 1 85.62 347 ASP B N 1
ATOM 5651 C CA . ASP B 1 347 ? -21.616 -10.012 -12.864 1 85.62 347 ASP B CA 1
ATOM 5652 C C . ASP B 1 347 ? -21.509 -8.731 -12.039 1 85.62 347 ASP B C 1
ATOM 5654 O O . ASP B 1 347 ? -20.447 -8.427 -11.491 1 85.62 347 ASP B O 1
ATOM 5658 N N . PRO B 1 348 ? -22.576 -8.011 -11.957 1 83.03 348 PRO B N 1
ATOM 5659 C CA . PRO B 1 348 ? -22.538 -6.725 -11.258 1 83.03 348 PRO B CA 1
ATOM 5660 C C . PRO B 1 348 ? -22.336 -6.877 -9.752 1 83.03 348 PRO B C 1
ATOM 5662 O O . PRO B 1 348 ? -21.992 -5.908 -9.07 1 83.03 348 PRO B O 1
ATOM 5665 N N . SER B 1 349 ? -22.54 -8.065 -9.294 1 87.69 349 SER B N 1
ATOM 5666 C CA . SER B 1 349 ? -22.402 -8.277 -7.857 1 87.69 349 SER B CA 1
ATOM 5667 C C . SER B 1 349 ? -20.935 -8.37 -7.451 1 87.69 349 SER B C 1
ATOM 5669 O O . SER B 1 349 ? -20.606 -8.281 -6.266 1 87.69 349 SER B O 1
ATOM 5671 N N . MET B 1 350 ? -20.145 -8.534 -8.487 1 93.44 350 MET B N 1
ATOM 5672 C CA . MET B 1 350 ? -18.71 -8.579 -8.218 1 93.44 350 MET B CA 1
ATOM 5673 C C . MET B 1 350 ? -18.131 -7.171 -8.123 1 93.44 350 MET B C 1
ATOM 5675 O O . MET B 1 350 ? -17.926 -6.51 -9.142 1 93.44 350 MET B O 1
ATOM 5679 N N . GLU B 1 351 ? -17.94 -6.727 -6.922 1 93.59 351 GLU B N 1
ATOM 5680 C CA . GLU B 1 351 ? -17.38 -5.399 -6.689 1 93.59 351 GLU B CA 1
ATOM 5681 C C . GLU B 1 351 ? -15.868 -5.393 -6.901 1 93.59 351 GLU B C 1
ATOM 5683 O O . GLU B 1 351 ? -15.141 -6.139 -6.242 1 93.59 351 GLU B O 1
ATOM 5688 N N . VAL B 1 352 ? -15.51 -4.623 -7.929 1 93.97 352 VAL B N 1
ATOM 5689 C CA . VAL B 1 352 ? -14.089 -4.538 -8.253 1 93.97 352 VAL B CA 1
ATOM 5690 C C . VAL B 1 352 ? -13.553 -3.161 -7.87 1 93.97 352 VAL B C 1
ATOM 5692 O O . VAL B 1 352 ? -14.236 -2.15 -8.049 1 93.97 352 VAL B O 1
#